Protein AF-A0A0G0DA82-F1 (afdb_monomer_lite)

Foldseek 3Di:
DDFDQLLQLLCQVQQFDWDDLVPDDQQAKKWAFPADDPQDTDTFIWGFHDADPVQKTKTQGPDDPCVDVVNPSIDIDHSVRIIGGPDDPLRLQLQLQLLLLLLDDDPVSSVVSSVVSSVCVVLVQKFFARLSSRQRGADPVSAGDDPAFSFQAWEAFAQAQDPCSLPVPVLVVLQSNQQRRYAYEYELLLYAAFQPADVVVRGGDNGSQQSLLVSQVVQQVHDHPPRHTHEYEYEYEPLAPCLLVQLCQLVDPSGRPRYAYEYAYEPVLVVLLVVQHKGFNKDFPCVPPVCVVVSNVPRRSDVPVCVVVVGDIDTPDIDGSNVSVVSQVVSCVVRVDDHYHHLVVCLLQFLCNVPFRFRTAGRQRFDRAGRLGTELEMEGAQQSQWDFPDADPVGTATDGNLVSSLVSLLSVLSSSLSSLVSTDDDDPSNNCVCQQAVAYAYAYWCLQVNCVNNVHAQPDPVSVVVVCVSVLSSQLSSLLSQLVCCQVVNARNNFDLVSSCVGNNNVPHDPVSNVSCNVRNGHHSYYHTFGFQQSVCVSSVHPTRGRDGDDPPPDDDDSPDPDDDD

Sequence (566 aa):
MNFDTLGRIIFLDRYSIKEKKDDIETGDLVIVITKEDRKYPKKDLGVIKKMLDDGRVVLHMVTGIYADQENNFEFTQELRKCDKPIESIDDAHRRVAKAVASMEKTDEKKSQYLEEFFEQLNKKYIQPAGRIMTGANVDGKDHYTGNLTLFNCYVIPNPADSRRGIIQDTLYQMVEIMSRGGGVGMSLSALRPHYAYVKGVHGKSSGSVSWGGLFSYTTALIEQGGSRRGALMLMQWDWHPDVLEFIESKTQVGMIENANISVMISDDFMTALKHDQYWNLEFPDYENPTYSEIYHQTWAGDLQAWKKMGYPTKVYKTIKARELWNKIIASAHKSAEPGIVFMERYNKLSNSYYFNKIIATNPCGEQGLPGWGVCNLGHLYLASFAENIGEDATGPVYKMNWDALKKSARLLTRFLDNVIDLTPYHFKENEDNQKSERRVGGGTLGLGELLIKLRMRYGSDESLEFIDKIYSAITQEMYKASADLAQEKGAFPKFEADKFLESGFMKTMPDEVRKAIREKGIRNVTLTTQAPTGTVGSMLGRIFCLCHGLKSDGSHQSPGSCTMLD

Secondary structure (DSSP, 8-state):
----HHHHHHHHHHTS-B--GGG--TT-EEEEEEE--SSS-EEEEEEEEEE-TTSEEEEEESSSTTSSTTTTTEEEEEGGGEE-B---HHHHHHHHHHHHHTTSSSHHHHHHHHHHHHHHHHTTSEEE-HHHHHH--B-TTS-B--SS-S--EEEPPPPPSSHHIIIIIIIHHHHHHHHTT-EEEEE-TTSPPEEEEEGGGTEEEEHHHHHHHHHHHHHHH-EETTTEE--EEEEEETTSTTHHHHHHGGGSTTSS-SSEEEEEPPHHHHHHHHTT-EEEEEEE-TT-TTTHHHHHHH-SS-HHHHHHTT--EEEEEEEEHHHHHHHHHHHHHHHS--EEE-HHHHHHH-TTTTT----EE-TTSS-EE-TT-B--EEEEEGGGGEEEEEEETTEEEEEE-HHHHHHHHHHHHHHHHHHHHHS--S-HHHHHHHHHH---EEEEE-HHHHHHHTTPPTTSHHHHHHHHHHHHHHHHHHHHHHHHHHHHH---TT--HHHHHTSTTGGGS-HHHHHHHHHH--S-S--B-----HHHHHHTT-S-SSSPPPPTT-PPPPTT------

pLDDT: mean 90.55, std 14.25, range [21.97, 98.81]

Radius of gyration: 25.5 Å; chains: 1; bounding box: 70×56×78 Å

Structure (mmCIF, N/CA/C/O backbone):
data_AF-A0A0G0DA82-F1
#
_entry.id   AF-A0A0G0DA82-F1
#
loop_
_atom_site.group_PDB
_atom_site.id
_atom_site.type_symbol
_atom_site.label_atom_id
_atom_site.label_alt_id
_atom_site.label_comp_id
_atom_site.label_asym_id
_atom_site.label_entity_id
_atom_site.label_seq_id
_atom_site.pdbx_PDB_ins_code
_atom_site.Cartn_x
_atom_site.Cartn_y
_atom_site.Cartn_z
_atom_site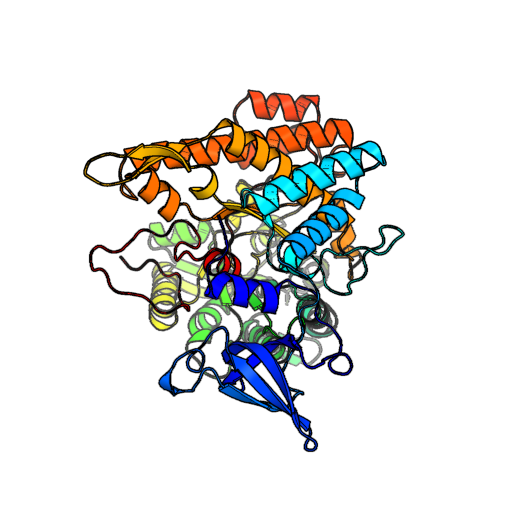.occupancy
_atom_site.B_iso_or_equiv
_atom_site.auth_seq_id
_atom_site.auth_comp_id
_atom_site.auth_asym_id
_atom_site.auth_atom_id
_atom_site.pdbx_PDB_model_num
ATOM 1 N N . MET A 1 1 ? -19.054 -4.092 20.072 1.00 51.06 1 MET A N 1
ATOM 2 C CA . MET A 1 1 ? -17.988 -5.122 20.137 1.00 51.06 1 MET A CA 1
ATOM 3 C C . MET A 1 1 ? -16.784 -4.520 20.841 1.00 51.06 1 MET A C 1
ATOM 5 O O . MET A 1 1 ? -16.061 -3.753 20.217 1.00 51.06 1 MET A O 1
ATOM 9 N N . ASN A 1 2 ? -16.556 -4.835 22.115 1.00 68.25 2 ASN A N 1
ATOM 10 C CA . ASN A 1 2 ? -15.382 -4.321 22.831 1.00 68.25 2 ASN A CA 1
ATOM 11 C C . ASN A 1 2 ? -14.099 -4.982 22.305 1.00 68.25 2 ASN A C 1
ATOM 13 O O . ASN A 1 2 ? -14.144 -6.095 21.788 1.00 68.25 2 ASN A O 1
ATOM 17 N N . PHE A 1 3 ? -12.973 -4.269 22.355 1.00 78.12 3 PHE A N 1
ATOM 18 C CA . PHE A 1 3 ? -11.660 -4.883 22.146 1.00 78.12 3 PHE A CA 1
ATOM 19 C C . PHE A 1 3 ? -11.391 -5.905 23.253 1.00 78.12 3 PHE A C 1
ATOM 21 O O . PHE A 1 3 ? -11.707 -5.630 24.417 1.00 78.12 3 PHE A O 1
ATOM 28 N N . ASP A 1 4 ? -10.834 -7.058 22.878 1.00 83.38 4 ASP A N 1
ATOM 29 C CA . ASP A 1 4 ? -10.335 -8.040 23.837 1.00 83.38 4 ASP A CA 1
ATOM 30 C C . ASP A 1 4 ? -9.076 -7.507 24.546 1.00 83.38 4 ASP A C 1
ATOM 32 O O . ASP A 1 4 ? -8.590 -6.407 24.265 1.00 83.38 4 ASP A O 1
ATOM 36 N N . THR A 1 5 ? -8.560 -8.262 25.513 1.00 83.44 5 THR A N 1
ATOM 37 C CA . THR A 1 5 ? -7.426 -7.828 26.336 1.00 83.44 5 THR A CA 1
ATOM 38 C C . THR A 1 5 ? -6.196 -7.492 25.492 1.00 83.44 5 THR A C 1
ATOM 40 O O . THR A 1 5 ? -5.602 -6.430 25.672 1.00 83.44 5 THR A O 1
ATOM 43 N N . LEU A 1 6 ? -5.843 -8.350 24.530 1.00 84.00 6 LEU A N 1
ATOM 44 C CA . LEU A 1 6 ? -4.702 -8.124 23.642 1.00 84.00 6 LEU A CA 1
ATOM 45 C C . LEU A 1 6 ? -4.927 -6.905 22.740 1.00 84.00 6 LEU A C 1
ATOM 47 O O . LEU A 1 6 ? -4.038 -6.067 22.593 1.00 84.00 6 LEU A O 1
ATOM 51 N N . GLY A 1 7 ? -6.124 -6.777 22.175 1.00 86.50 7 GLY A N 1
ATOM 52 C CA . GLY A 1 7 ? -6.527 -5.662 21.338 1.00 86.50 7 GLY A CA 1
ATOM 53 C C . GLY A 1 7 ? -6.436 -4.323 22.051 1.00 86.50 7 GLY A C 1
ATOM 54 O O . GLY A 1 7 ? -5.929 -3.361 21.479 1.00 86.50 7 GLY A O 1
ATOM 55 N N . ARG A 1 8 ? -6.838 -4.272 23.327 1.00 87.75 8 ARG A N 1
ATOM 56 C CA . ARG A 1 8 ? -6.693 -3.082 24.177 1.00 87.75 8 ARG A CA 1
ATOM 57 C C . ARG A 1 8 ? -5.228 -2.698 24.379 1.00 87.75 8 ARG A C 1
ATOM 59 O O . ARG A 1 8 ? -4.896 -1.530 24.202 1.00 87.75 8 ARG A O 1
ATOM 66 N N . ILE A 1 9 ? -4.354 -3.661 24.688 1.00 87.38 9 ILE A N 1
ATOM 67 C CA . ILE A 1 9 ? -2.909 -3.409 24.844 1.00 87.38 9 ILE A CA 1
ATOM 68 C C . ILE A 1 9 ? -2.326 -2.862 23.539 1.00 87.38 9 ILE A C 1
ATOM 70 O O . ILE A 1 9 ? -1.644 -1.840 23.546 1.00 87.38 9 ILE A O 1
ATOM 74 N N . ILE A 1 10 ? -2.612 -3.521 22.410 1.00 87.56 10 ILE A N 1
ATOM 75 C CA . ILE A 1 10 ? -2.105 -3.104 21.097 1.00 87.56 10 ILE A CA 1
ATOM 76 C C . ILE A 1 10 ? -2.594 -1.696 20.757 1.00 87.56 10 ILE A C 1
ATOM 78 O O . ILE A 1 10 ? -1.804 -0.890 20.264 1.00 87.56 10 ILE A O 1
ATOM 82 N N . PHE A 1 11 ? -3.871 -1.401 21.015 1.00 90.06 11 PHE A N 1
ATOM 83 C CA . PHE A 1 11 ? -4.450 -0.101 20.709 1.00 90.06 11 PHE A CA 1
ATOM 84 C C . PHE A 1 11 ? -3.768 1.011 21.508 1.00 90.06 11 PHE A C 1
ATOM 86 O O . PHE A 1 11 ? -3.265 1.965 20.917 1.00 90.06 11 PHE A O 1
ATOM 93 N N . LEU A 1 12 ? -3.699 0.868 22.833 1.00 89.12 12 LEU A N 1
ATOM 94 C CA . LEU A 1 12 ? -3.100 1.880 23.704 1.00 89.12 12 LEU A CA 1
ATOM 95 C C . LEU A 1 12 ? -1.587 2.014 23.463 1.00 89.12 12 LEU A C 1
ATOM 97 O O . LEU A 1 12 ? -1.047 3.113 23.433 1.00 89.12 12 LEU A O 1
ATOM 101 N N . ASP A 1 13 ? -0.863 0.922 23.208 1.00 86.88 13 ASP A N 1
ATOM 102 C CA . ASP A 1 13 ? 0.573 1.048 22.938 1.00 86.88 13 ASP A CA 1
ATOM 103 C C . ASP A 1 13 ? 0.876 1.761 21.617 1.00 86.88 13 ASP A C 1
ATOM 105 O O . ASP A 1 13 ? 1.872 2.482 21.518 1.00 86.88 13 ASP A O 1
ATOM 109 N N . ARG A 1 14 ? 0.051 1.543 20.586 1.00 84.69 14 ARG A N 1
ATOM 110 C CA . ARG A 1 14 ? 0.393 1.943 19.214 1.00 84.69 14 ARG A CA 1
ATOM 111 C C . ARG A 1 14 ? -0.362 3.154 18.687 1.00 84.69 14 ARG A C 1
ATOM 113 O O . ARG A 1 14 ? 0.148 3.796 17.765 1.00 84.69 14 ARG A O 1
ATOM 120 N N . TYR A 1 15 ? -1.561 3.427 19.193 1.00 89.38 15 TYR A N 1
ATOM 121 C CA . TYR A 1 15 ? -2.489 4.371 18.567 1.00 89.38 15 TYR A CA 1
ATOM 122 C C . TYR A 1 15 ? -2.958 5.500 19.483 1.00 89.38 15 TYR A C 1
ATOM 124 O O . TYR A 1 15 ? -3.362 6.528 18.945 1.00 89.38 15 TYR A O 1
ATOM 132 N N . SER A 1 16 ? -2.881 5.364 20.812 1.00 88.12 16 SER A N 1
ATOM 133 C CA . SER A 1 16 ? -3.159 6.492 21.711 1.00 88.12 16 SER A CA 1
ATOM 134 C C . SER A 1 16 ? -1.961 7.429 21.833 1.00 88.12 16 SER A C 1
ATOM 136 O O . SER A 1 16 ? -0.806 6.991 21.810 1.00 88.12 16 SER A O 1
ATOM 138 N N . ILE A 1 17 ? -2.241 8.714 22.036 1.00 86.81 17 ILE A N 1
ATOM 139 C CA . ILE A 1 17 ? -1.237 9.689 22.462 1.00 86.81 17 ILE A CA 1
ATOM 140 C C . ILE A 1 17 ? -0.763 9.329 23.877 1.00 86.81 17 ILE A C 1
ATOM 142 O O . ILE A 1 17 ? -1.541 8.877 24.720 1.00 86.81 17 ILE A O 1
ATOM 146 N N . LYS A 1 18 ? 0.540 9.496 24.113 1.00 84.94 18 LYS A N 1
ATOM 147 C CA . LYS A 1 18 ? 1.205 9.199 25.384 1.00 84.94 18 LYS A CA 1
ATOM 148 C C . LYS A 1 18 ? 1.747 10.484 26.003 1.00 84.94 18 LYS A C 1
ATOM 150 O O . LYS A 1 18 ? 2.225 11.354 25.272 1.00 84.94 18 LYS A O 1
ATOM 155 N N . GLU A 1 19 ? 1.677 10.587 27.325 1.00 77.50 19 GLU A N 1
ATOM 156 C CA . GLU A 1 19 ? 2.213 11.725 28.077 1.00 77.50 19 GLU A CA 1
ATOM 157 C C . GLU A 1 19 ? 3.737 11.656 28.222 1.00 77.50 19 GLU A C 1
ATOM 159 O O . GLU A 1 19 ? 4.368 10.620 27.975 1.00 77.50 19 GLU A O 1
ATOM 164 N N . LYS A 1 20 ? 4.343 12.770 28.646 1.00 70.31 20 LYS A N 1
ATOM 165 C CA . LYS A 1 20 ? 5.728 12.746 29.109 1.00 70.31 20 LYS A CA 1
ATOM 166 C C . LYS A 1 20 ? 5.801 11.975 30.426 1.00 70.31 20 LYS A C 1
ATOM 168 O O . LYS A 1 20 ? 4.864 11.940 31.212 1.00 70.31 20 LYS A O 1
ATOM 173 N N . LYS A 1 21 ? 6.953 11.353 30.666 1.00 68.75 21 LYS A N 1
ATOM 174 C CA . LYS A 1 21 ? 7.176 10.478 31.828 1.00 68.75 21 LYS A CA 1
ATOM 175 C C . LYS A 1 21 ? 7.064 11.204 33.168 1.00 68.75 21 LYS A C 1
ATOM 177 O O . LYS A 1 21 ? 6.772 10.559 34.167 1.00 68.75 21 LYS A O 1
ATOM 182 N N . ASP A 1 22 ? 7.313 12.510 33.168 1.00 71.25 22 ASP A N 1
ATOM 183 C CA . ASP A 1 22 ? 7.327 13.341 34.373 1.00 71.25 22 ASP A CA 1
ATOM 184 C C . ASP A 1 22 ? 5.914 13.588 34.937 1.00 71.25 22 ASP A C 1
ATOM 186 O O . ASP A 1 22 ? 5.790 13.977 36.093 1.00 71.25 22 ASP A O 1
ATOM 190 N N . ASP A 1 23 ? 4.866 13.289 34.160 1.00 82.75 23 ASP A N 1
ATOM 191 C CA . ASP A 1 23 ? 3.455 13.519 34.508 1.00 82.75 23 ASP A CA 1
ATOM 192 C C . ASP A 1 23 ? 2.736 12.228 34.972 1.00 82.75 23 ASP A C 1
ATOM 194 O O . ASP A 1 23 ? 1.506 12.133 34.982 1.00 82.75 23 ASP A O 1
ATOM 198 N N . ILE A 1 24 ? 3.507 11.186 35.306 1.00 87.00 24 ILE A N 1
ATOM 199 C CA . ILE A 1 24 ? 2.993 9.882 35.736 1.00 87.00 24 ILE A CA 1
ATOM 200 C C . ILE A 1 24 ? 2.842 9.843 37.265 1.00 87.00 24 ILE A C 1
ATOM 202 O O . ILE A 1 24 ? 3.825 9.964 37.998 1.00 87.00 24 ILE A O 1
ATOM 206 N N . GLU A 1 25 ? 1.624 9.579 37.744 1.00 90.44 25 GLU A N 1
ATOM 207 C CA . GLU A 1 25 ? 1.257 9.602 39.163 1.00 90.44 25 GLU A CA 1
ATOM 208 C C . GLU A 1 25 ? 0.646 8.275 39.658 1.00 90.44 25 GLU A C 1
ATOM 210 O O . GLU A 1 25 ? 0.368 7.334 38.911 1.00 90.44 25 GLU A O 1
ATOM 215 N N . THR A 1 26 ? 0.437 8.173 40.975 1.00 91.44 26 THR A N 1
ATOM 216 C CA . THR A 1 26 ? -0.249 7.017 41.574 1.00 91.44 26 THR A CA 1
ATOM 217 C C . THR A 1 26 ? -1.727 7.017 41.180 1.00 91.44 26 THR A C 1
ATOM 219 O O . THR A 1 26 ? -2.416 8.015 41.352 1.00 91.44 26 THR A O 1
ATOM 222 N N . GLY A 1 27 ? -2.224 5.878 40.696 1.00 91.56 27 GLY A N 1
ATOM 223 C CA . GLY A 1 27 ? -3.574 5.717 40.150 1.00 91.56 27 GLY A CA 1
ATOM 224 C C . GLY A 1 27 ? -3.629 5.707 38.620 1.00 91.56 27 GLY A C 1
ATOM 225 O O . GLY A 1 27 ? -4.641 5.281 38.065 1.00 91.56 27 GLY A O 1
ATOM 226 N N . ASP A 1 28 ? -2.547 6.092 37.938 1.00 91.94 28 ASP A N 1
ATOM 227 C CA . ASP A 1 28 ? -2.506 6.109 36.477 1.00 91.94 28 ASP A CA 1
ATOM 228 C C . ASP A 1 28 ? -2.413 4.703 35.875 1.00 91.94 28 ASP A C 1
ATOM 230 O O . ASP A 1 28 ? -1.653 3.846 36.339 1.00 91.94 28 ASP A O 1
ATOM 234 N N . LEU A 1 29 ? -3.156 4.486 34.786 1.00 91.88 29 LEU A N 1
ATOM 235 C CA . LEU A 1 29 ? -2.972 3.338 33.902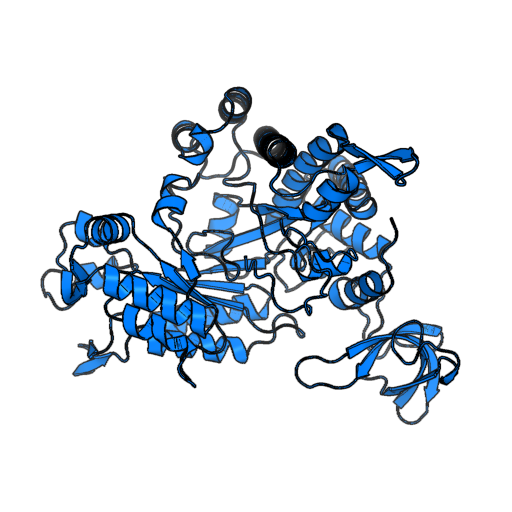 1.00 91.88 29 LEU A CA 1
ATOM 236 C C . LEU A 1 29 ? -1.742 3.581 33.022 1.00 91.88 29 LEU A C 1
ATOM 238 O O . LEU A 1 29 ? -1.656 4.601 32.342 1.00 91.88 29 LEU A O 1
ATOM 242 N N . VAL A 1 30 ? -0.825 2.619 32.975 1.00 92.38 30 VAL A N 1
ATOM 243 C CA . VAL A 1 30 ? 0.392 2.685 32.164 1.00 92.38 30 VAL A CA 1
ATOM 244 C C . VAL A 1 30 ? 0.615 1.407 31.363 1.00 92.38 30 VAL A C 1
ATOM 246 O O . VAL A 1 30 ? 0.216 0.305 31.746 1.00 92.38 30 VAL A O 1
ATOM 249 N N . ILE A 1 31 ? 1.298 1.565 30.235 1.00 91.38 31 ILE A N 1
ATOM 250 C CA . ILE A 1 31 ? 1.890 0.483 29.458 1.00 91.38 31 ILE A CA 1
ATOM 251 C C . ILE A 1 31 ? 3.295 0.263 30.012 1.00 91.38 31 ILE A C 1
ATOM 253 O O . ILE A 1 31 ? 4.139 1.154 29.937 1.00 91.38 31 ILE A O 1
ATOM 257 N N . VAL A 1 32 ? 3.554 -0.917 30.563 1.00 91.50 32 VAL A N 1
ATOM 258 C CA . VAL A 1 32 ? 4.809 -1.254 31.236 1.00 91.50 32 VAL A CA 1
ATOM 259 C C . VAL A 1 32 ? 5.549 -2.357 30.490 1.00 91.50 32 VAL A C 1
ATOM 261 O O . VAL A 1 32 ? 4.954 -3.336 30.037 1.00 91.50 32 VAL A O 1
ATOM 264 N N . ILE A 1 33 ? 6.870 -2.219 30.368 1.00 90.94 33 ILE A N 1
ATOM 265 C CA . ILE A 1 33 ? 7.730 -3.299 29.870 1.00 90.94 33 ILE A CA 1
ATOM 266 C C . ILE A 1 33 ? 7.879 -4.356 30.970 1.00 90.94 33 ILE A C 1
ATOM 268 O O . ILE A 1 33 ? 8.497 -4.103 32.003 1.00 90.94 33 ILE A O 1
ATOM 272 N N . THR A 1 34 ? 7.336 -5.550 30.743 1.00 88.56 34 THR A N 1
ATOM 273 C CA . THR A 1 34 ? 7.379 -6.677 31.695 1.00 88.56 34 THR A CA 1
ATOM 274 C C . THR A 1 34 ? 8.499 -7.661 31.396 1.00 88.56 34 THR A C 1
ATOM 276 O O . THR A 1 34 ? 8.993 -8.333 32.298 1.00 88.56 34 THR A O 1
ATOM 279 N N . LYS A 1 35 ? 8.940 -7.733 30.135 1.00 86.75 35 LYS A N 1
ATOM 280 C CA . LYS A 1 35 ? 10.111 -8.513 29.726 1.00 86.75 35 LYS A CA 1
ATOM 281 C C . LYS A 1 35 ? 10.978 -7.694 28.789 1.00 86.75 35 LYS A C 1
ATOM 283 O O . LYS A 1 35 ? 10.536 -7.278 27.717 1.00 86.75 35 LYS A O 1
ATOM 288 N N . GLU A 1 36 ? 12.226 -7.509 29.189 1.00 85.38 36 GLU A N 1
ATOM 289 C CA . GLU A 1 36 ? 13.215 -6.799 28.394 1.00 85.38 36 GLU A CA 1
ATOM 290 C C . GLU A 1 36 ? 13.732 -7.685 27.264 1.00 85.38 36 GLU A C 1
ATOM 292 O O . GLU A 1 36 ? 14.186 -8.809 27.474 1.00 85.38 36 GLU A O 1
ATOM 297 N N . ASP A 1 37 ? 13.669 -7.153 26.052 1.00 79.25 37 ASP A N 1
ATOM 298 C CA . ASP A 1 37 ? 14.310 -7.713 24.875 1.00 79.25 37 ASP A CA 1
ATOM 299 C C . ASP A 1 37 ? 14.714 -6.535 23.989 1.00 79.25 37 ASP A C 1
ATOM 301 O O . ASP A 1 37 ? 13.940 -5.597 23.788 1.00 79.25 37 ASP A O 1
ATOM 305 N N . ARG A 1 38 ? 15.949 -6.561 23.481 1.00 70.69 38 ARG A N 1
ATOM 306 C CA . ARG A 1 38 ? 16.498 -5.456 22.684 1.00 70.69 38 ARG A CA 1
ATOM 307 C C . ARG A 1 38 ? 15.771 -5.283 21.346 1.00 70.69 38 ARG A C 1
ATOM 309 O O . ARG A 1 38 ? 15.816 -4.202 20.770 1.00 70.69 38 ARG A O 1
ATOM 316 N N . LYS A 1 39 ? 15.156 -6.344 20.823 1.00 63.34 39 LYS A N 1
ATOM 317 C CA . LYS A 1 39 ? 14.421 -6.353 19.553 1.00 63.34 39 LYS A CA 1
ATOM 318 C C . LYS A 1 39 ? 12.904 -6.337 19.765 1.00 63.34 39 LYS A C 1
ATOM 320 O O . LYS A 1 39 ? 12.218 -5.648 19.018 1.00 63.34 39 LYS A O 1
ATOM 325 N N . TYR A 1 40 ? 12.386 -7.072 20.751 1.00 73.00 40 TYR A N 1
ATOM 326 C CA . TYR A 1 40 ? 10.948 -7.306 20.938 1.00 73.00 40 TYR A CA 1
ATOM 327 C C . TYR A 1 40 ? 10.525 -7.258 22.416 1.00 73.00 40 TYR A C 1
ATOM 329 O O . TYR A 1 40 ? 10.172 -8.296 22.986 1.00 73.00 40 TYR A O 1
ATOM 337 N N . PRO A 1 41 ? 10.559 -6.080 23.068 1.00 81.75 41 PRO A N 1
ATOM 338 C CA . PRO A 1 41 ? 10.166 -5.971 24.468 1.00 81.75 41 PRO A CA 1
ATOM 339 C C . PRO A 1 41 ? 8.700 -6.379 24.649 1.00 81.75 41 PRO A C 1
ATOM 341 O O . PRO A 1 41 ? 7.833 -5.980 23.864 1.00 81.75 41 PRO A O 1
ATOM 344 N N . LYS A 1 42 ? 8.410 -7.154 25.701 1.00 84.81 42 LYS A N 1
ATOM 345 C CA . LYS A 1 42 ? 7.028 -7.478 26.068 1.00 84.81 42 LYS A CA 1
ATOM 346 C C . LYS A 1 42 ? 6.449 -6.329 26.879 1.00 84.81 42 LYS A C 1
ATOM 348 O O . LYS A 1 42 ? 7.062 -5.896 27.855 1.00 84.81 42 LYS A O 1
ATOM 353 N N . LYS A 1 43 ? 5.272 -5.866 26.467 1.00 88.81 43 LYS A N 1
ATOM 354 C CA . LYS A 1 43 ? 4.528 -4.792 27.118 1.00 88.81 43 LYS A CA 1
ATOM 355 C C . LYS A 1 43 ? 3.178 -5.309 27.588 1.00 88.81 43 LYS A C 1
ATOM 357 O O . LYS A 1 43 ? 2.505 -6.006 26.833 1.00 88.81 43 LYS A O 1
ATOM 362 N N . ASP A 1 44 ? 2.796 -4.922 28.794 1.00 91.25 44 ASP A N 1
ATOM 363 C CA . ASP A 1 44 ? 1.509 -5.230 29.411 1.00 91.25 44 ASP A CA 1
ATOM 364 C C . ASP A 1 44 ? 0.942 -3.950 30.065 1.00 91.25 44 ASP A C 1
ATOM 366 O O . ASP A 1 44 ? 1.640 -2.947 30.197 1.00 91.25 44 ASP A O 1
ATOM 370 N N . LEU A 1 45 ? -0.333 -3.958 30.447 1.00 92.00 45 LEU A N 1
ATOM 371 C CA . LEU A 1 45 ? -0.998 -2.870 31.169 1.00 92.00 45 LEU A CA 1
ATOM 372 C C . LEU A 1 45 ? -0.966 -3.086 32.686 1.00 92.00 45 LEU A C 1
ATOM 374 O O . LEU A 1 45 ? -1.247 -4.188 33.170 1.00 92.00 45 LEU A O 1
ATOM 378 N N . GLY A 1 46 ? -0.711 -2.009 33.424 1.00 92.62 46 GLY A N 1
ATOM 379 C CA . GLY A 1 46 ? -0.787 -1.964 34.883 1.00 92.62 46 GLY A CA 1
ATOM 380 C C . GLY A 1 46 ? -1.208 -0.587 35.388 1.00 92.62 46 GLY A C 1
ATOM 381 O O . GLY A 1 46 ? -1.085 0.402 34.675 1.00 92.62 46 GLY A O 1
ATOM 382 N N . VAL A 1 47 ? -1.722 -0.526 36.612 1.00 95.06 47 VAL A N 1
ATOM 383 C CA . VAL A 1 47 ? -2.077 0.716 37.309 1.00 95.06 47 VAL A CA 1
ATOM 384 C C . VAL A 1 47 ? -1.032 0.996 38.376 1.00 95.06 47 VAL A C 1
ATOM 386 O O . VAL A 1 47 ? -0.704 0.104 39.158 1.00 95.06 47 VAL A O 1
ATOM 389 N N . ILE A 1 48 ? -0.501 2.213 38.443 1.00 94.50 48 ILE A N 1
ATOM 390 C CA . ILE A 1 48 ? 0.510 2.558 39.447 1.00 94.50 48 ILE A CA 1
ATOM 391 C C . ILE A 1 48 ? -0.131 2.575 40.830 1.00 94.50 48 ILE A C 1
ATOM 393 O O . ILE A 1 48 ? -1.004 3.387 41.120 1.00 94.50 48 ILE A O 1
ATOM 397 N N . LYS A 1 49 ? 0.330 1.681 41.704 1.00 95.31 49 LYS A N 1
ATOM 398 C CA . LYS A 1 49 ? -0.122 1.574 43.093 1.00 95.31 49 LYS A CA 1
ATOM 399 C C . LYS A 1 49 ? 0.730 2.422 44.030 1.00 95.31 49 LYS A C 1
ATOM 401 O O . LYS A 1 49 ? 0.216 2.968 45.002 1.00 95.31 49 LYS A O 1
ATOM 406 N N . LYS A 1 50 ? 2.039 2.484 43.775 1.00 94.44 50 LYS A N 1
ATOM 407 C CA . LYS A 1 50 ? 2.987 3.221 44.613 1.00 94.44 50 LYS A CA 1
ATOM 408 C C . LYS A 1 50 ? 4.230 3.627 43.826 1.00 94.44 50 LYS A C 1
ATOM 410 O O . LYS A 1 50 ? 4.821 2.795 43.142 1.00 94.44 50 LYS A O 1
ATOM 415 N N . MET A 1 51 ? 4.659 4.872 44.005 1.00 92.56 51 MET A N 1
ATOM 416 C CA . MET A 1 51 ? 5.968 5.369 43.569 1.00 92.56 51 MET A CA 1
ATOM 417 C C . MET A 1 51 ? 7.003 5.115 44.677 1.00 92.56 51 MET A C 1
ATOM 419 O O . MET A 1 51 ? 6.701 5.308 45.857 1.00 92.56 51 MET A O 1
ATOM 423 N N . LEU A 1 52 ? 8.197 4.647 44.320 1.00 92.69 52 LEU A N 1
ATOM 424 C CA . LEU A 1 52 ? 9.306 4.406 45.246 1.00 92.69 52 LEU A CA 1
ATOM 425 C C . LEU A 1 52 ? 10.371 5.500 45.096 1.00 92.69 52 LEU A C 1
ATOM 427 O O . LEU A 1 52 ? 10.599 6.009 43.999 1.00 92.69 52 LEU A O 1
ATOM 431 N N . ASP A 1 53 ? 11.064 5.816 46.192 1.00 88.50 53 ASP A N 1
ATOM 432 C CA . ASP A 1 53 ? 12.063 6.898 46.245 1.00 88.50 53 ASP A CA 1
ATOM 433 C C . ASP A 1 53 ? 13.294 6.646 45.349 1.00 88.50 53 ASP A C 1
ATOM 435 O O . ASP A 1 53 ? 14.050 7.564 45.044 1.00 88.50 53 ASP A O 1
ATOM 439 N N . ASP A 1 54 ? 13.497 5.403 44.905 1.00 89.94 54 ASP A N 1
ATOM 440 C CA . ASP A 1 54 ? 14.590 4.988 44.019 1.00 89.94 54 ASP A CA 1
ATOM 441 C C . ASP A 1 54 ? 14.236 5.054 42.519 1.00 89.94 54 ASP A C 1
ATOM 443 O O . ASP A 1 54 ? 14.990 4.563 41.676 1.00 89.94 54 ASP A O 1
ATOM 447 N N . GLY A 1 55 ? 13.090 5.652 42.169 1.00 87.69 55 GLY A N 1
ATOM 448 C CA . GLY A 1 55 ? 12.633 5.813 40.785 1.00 87.69 55 GLY A CA 1
ATOM 449 C C . GLY A 1 55 ? 11.935 4.583 40.195 1.00 87.69 55 GLY A C 1
ATOM 450 O O . GLY A 1 55 ? 11.656 4.541 38.989 1.00 87.69 55 GLY A O 1
ATOM 451 N N . ARG A 1 56 ? 11.643 3.568 41.016 1.00 93.69 56 ARG A N 1
ATOM 452 C CA . ARG A 1 56 ? 10.790 2.434 40.641 1.00 93.69 56 ARG A CA 1
ATOM 453 C C . ARG A 1 56 ? 9.332 2.675 41.019 1.00 93.69 56 ARG A C 1
ATOM 455 O O . ARG A 1 56 ? 9.007 3.500 41.867 1.00 93.69 56 ARG A O 1
ATOM 462 N N . VAL A 1 57 ? 8.447 1.915 40.392 1.00 94.12 57 VAL A N 1
ATOM 463 C CA . VAL A 1 57 ? 7.009 1.927 40.650 1.00 94.12 57 VAL A CA 1
ATOM 464 C C . VAL A 1 57 ? 6.511 0.515 40.905 1.00 94.12 57 VAL A C 1
ATOM 466 O O . VAL A 1 57 ? 6.959 -0.437 40.264 1.00 94.12 57 VAL A O 1
ATOM 469 N N . VAL A 1 58 ? 5.578 0.389 41.844 1.00 95.25 58 VAL A N 1
ATOM 470 C CA . VAL A 1 58 ? 4.808 -0.833 42.079 1.00 95.25 58 VAL A CA 1
ATOM 471 C C . VAL A 1 58 ? 3.496 -0.695 41.323 1.00 95.25 58 VAL A C 1
ATOM 473 O O . VAL A 1 58 ? 2.733 0.243 41.565 1.00 95.25 58 VAL A O 1
ATOM 476 N N . LEU A 1 59 ? 3.239 -1.622 40.408 1.00 95.56 59 LEU A N 1
ATOM 477 C CA . LEU A 1 59 ? 2.048 -1.663 39.576 1.00 95.56 59 LEU A CA 1
ATOM 478 C C . LEU A 1 59 ? 1.106 -2.770 40.038 1.00 95.56 59 LEU A C 1
ATOM 480 O O . LEU A 1 59 ? 1.549 -3.875 40.342 1.00 95.56 59 LEU A O 1
ATOM 484 N N . HIS A 1 60 ? -0.191 -2.483 40.008 1.00 95.56 60 HIS A N 1
ATOM 485 C CA . HIS A 1 60 ? -1.236 -3.492 39.954 1.00 95.56 60 HIS A CA 1
ATOM 486 C C . HIS A 1 60 ? -1.468 -3.890 38.491 1.00 95.56 60 HIS A C 1
ATOM 488 O O . HIS A 1 60 ? -1.965 -3.097 37.690 1.00 95.56 60 HIS A O 1
ATOM 494 N N . MET A 1 61 ? -1.067 -5.097 38.120 1.00 94.00 61 MET A N 1
ATOM 495 C CA . MET A 1 61 ? -1.069 -5.572 36.743 1.00 94.00 61 MET A CA 1
ATOM 496 C C . MET A 1 61 ? -2.471 -5.981 36.300 1.00 94.00 61 MET A C 1
ATOM 498 O O . MET A 1 61 ? -3.115 -6.828 36.911 1.00 94.00 61 MET A O 1
ATOM 502 N N . VAL A 1 62 ? -2.926 -5.390 35.194 1.00 90.50 62 VAL A N 1
ATOM 503 C CA . VAL A 1 62 ? -4.234 -5.673 34.579 1.00 90.50 62 VAL A CA 1
ATOM 504 C C . VAL A 1 62 ? -4.117 -6.808 33.562 1.00 90.50 62 VAL A C 1
ATOM 506 O O . VAL A 1 62 ? -5.073 -7.535 33.303 1.00 90.50 62 VAL A O 1
ATOM 509 N N . THR A 1 63 ? -2.940 -6.951 32.953 1.00 89.06 63 THR A N 1
ATOM 510 C CA . THR A 1 63 ? -2.674 -7.936 31.900 1.00 89.06 63 THR A CA 1
ATOM 511 C C . THR A 1 63 ? -1.277 -8.533 32.050 1.00 89.06 63 THR A C 1
ATOM 513 O O . THR A 1 63 ? -0.424 -7.957 32.723 1.00 89.06 63 THR A O 1
ATOM 516 N N . GLY A 1 64 ? -1.026 -9.653 31.374 1.00 86.31 64 GLY A N 1
ATOM 517 C CA . GLY A 1 64 ? 0.277 -10.315 31.374 1.00 86.31 64 GLY A CA 1
ATOM 518 C C . GLY A 1 64 ? 0.405 -11.393 32.448 1.00 86.31 64 GLY A C 1
ATOM 519 O O . GLY A 1 64 ? -0.555 -11.726 33.132 1.00 86.31 64 GLY A O 1
ATOM 520 N N . ILE A 1 65 ? 1.610 -11.953 32.578 1.00 86.19 65 ILE A N 1
ATOM 521 C CA . ILE A 1 65 ? 1.891 -13.088 33.484 1.00 86.19 65 ILE A CA 1
ATOM 522 C C . ILE A 1 65 ? 1.868 -12.711 34.966 1.00 86.19 65 ILE A C 1
ATOM 524 O O . ILE A 1 65 ? 1.976 -13.582 35.804 1.00 86.19 65 ILE A O 1
ATOM 528 N N . TYR A 1 66 ? 1.809 -11.417 35.268 1.00 87.38 66 TYR A N 1
ATOM 529 C CA . TYR A 1 66 ? 1.765 -10.903 36.632 1.00 87.38 66 TYR A CA 1
ATOM 530 C C . TYR A 1 66 ? 0.342 -10.510 37.042 1.00 87.38 66 TYR A C 1
ATOM 532 O O . TYR A 1 66 ? 0.138 -10.077 38.167 1.00 87.38 66 TYR A O 1
ATOM 540 N N . ALA A 1 67 ? -0.640 -10.626 36.140 1.00 87.50 67 ALA A N 1
ATOM 541 C CA . ALA A 1 67 ? -2.046 -10.335 36.408 1.00 87.50 67 ALA A CA 1
ATOM 542 C C . ALA A 1 67 ? -2.779 -11.591 36.914 1.00 87.50 67 ALA A C 1
ATOM 544 O O . ALA A 1 67 ? -3.776 -12.022 36.332 1.00 87.50 67 ALA A O 1
ATOM 545 N N . ASP A 1 68 ? -2.252 -12.204 37.974 1.00 89.25 68 ASP A N 1
ATOM 546 C CA . ASP A 1 68 ? -2.814 -13.401 38.595 1.00 89.25 68 ASP A CA 1
ATOM 547 C C . ASP A 1 68 ? -2.726 -13.362 40.130 1.00 89.25 68 ASP A C 1
ATOM 549 O O . ASP A 1 68 ? -2.103 -12.485 40.736 1.00 89.25 68 ASP A O 1
ATOM 553 N N . GLN A 1 69 ? -3.394 -14.330 40.760 1.00 86.31 69 GLN A N 1
ATOM 554 C CA . GLN A 1 69 ? -3.435 -14.457 42.215 1.00 86.31 69 GLN A CA 1
ATOM 555 C C . GLN A 1 69 ? -2.088 -14.881 42.816 1.00 86.31 69 GLN A C 1
ATOM 557 O O . GLN A 1 69 ? -1.799 -14.493 43.945 1.00 86.31 69 GLN A O 1
ATOM 562 N N . GLU A 1 70 ? -1.263 -15.641 42.089 1.00 89.25 70 GLU A N 1
ATOM 563 C CA . GLU A 1 70 ? 0.039 -16.121 42.578 1.00 89.25 70 GLU A CA 1
ATOM 564 C C . GLU A 1 70 ? 1.027 -14.964 42.767 1.00 89.25 70 GLU A C 1
ATOM 566 O O . GLU A 1 70 ? 1.769 -14.924 43.746 1.00 89.25 70 GLU A O 1
ATOM 571 N N . ASN A 1 71 ? 0.976 -13.978 41.872 1.00 85.44 71 ASN A N 1
ATOM 572 C CA . ASN A 1 71 ? 1.764 -12.752 41.929 1.00 85.44 71 ASN A CA 1
ATOM 573 C C . ASN A 1 71 ? 1.075 -11.636 42.733 1.00 85.44 71 ASN A C 1
ATOM 575 O O . ASN A 1 71 ? 1.575 -10.512 42.775 1.00 85.44 71 ASN A O 1
ATOM 579 N N . ASN A 1 72 ? -0.087 -11.907 43.344 1.00 89.44 72 ASN A N 1
ATOM 580 C CA . ASN A 1 72 ? -0.934 -10.909 44.008 1.00 89.44 72 ASN A CA 1
ATOM 581 C C . ASN A 1 72 ? -1.230 -9.679 43.121 1.00 89.44 72 ASN A C 1
ATOM 583 O O . ASN A 1 72 ? -1.418 -8.566 43.614 1.00 89.44 72 ASN A O 1
ATOM 587 N N . PHE A 1 73 ? -1.250 -9.879 41.800 1.00 93.31 73 PHE A N 1
ATOM 588 C CA . PHE A 1 73 ? -1.357 -8.830 40.789 1.00 93.31 73 PHE A CA 1
ATOM 589 C C . PHE A 1 73 ? -0.274 -7.736 40.868 1.00 93.31 73 PHE A C 1
ATOM 591 O O . PHE A 1 73 ? -0.486 -6.653 40.331 1.00 93.31 73 PHE A O 1
ATOM 598 N N . GLU A 1 74 ? 0.863 -7.951 41.535 1.00 93.38 74 GLU A N 1
ATOM 599 C CA . GLU A 1 74 ? 1.892 -6.921 41.721 1.00 93.38 74 GLU A CA 1
ATOM 600 C C . GLU A 1 74 ? 3.122 -7.148 40.835 1.00 93.38 74 GLU A C 1
ATOM 602 O O . GLU A 1 74 ? 3.652 -8.250 40.715 1.00 93.38 74 GLU A O 1
ATOM 607 N N . PHE A 1 75 ? 3.621 -6.068 40.236 1.00 94.44 75 PHE A N 1
ATOM 608 C CA . PHE A 1 75 ? 4.884 -6.055 39.500 1.00 94.44 75 PHE A CA 1
ATOM 609 C C . PHE A 1 75 ? 5.638 -4.760 39.789 1.00 94.44 75 PHE A C 1
ATOM 611 O O . PHE A 1 75 ? 5.031 -3.699 39.904 1.00 94.44 75 PHE A O 1
ATOM 618 N N . THR A 1 76 ? 6.964 -4.827 39.915 1.00 94.81 76 THR A N 1
ATOM 619 C CA . THR A 1 76 ? 7.804 -3.643 40.153 1.00 94.81 76 THR A CA 1
ATOM 620 C C . THR A 1 76 ? 8.687 -3.378 38.942 1.00 94.81 76 THR A C 1
ATOM 622 O O . THR A 1 76 ? 9.381 -4.282 38.481 1.00 94.81 76 THR A O 1
ATOM 625 N N . GLN A 1 77 ? 8.700 -2.137 38.454 1.00 94.06 77 GLN A N 1
ATOM 626 C CA . GLN A 1 77 ? 9.498 -1.729 37.295 1.00 94.06 77 GLN A CA 1
ATOM 627 C C . GLN A 1 77 ? 10.044 -0.307 37.463 1.00 94.06 77 GLN A C 1
ATOM 629 O O . GLN A 1 77 ? 9.523 0.486 38.239 1.00 94.06 77 GLN A O 1
ATOM 634 N N . GLU A 1 78 ? 11.108 0.036 36.742 1.00 93.00 78 GLU A N 1
ATOM 635 C CA . GLU A 1 78 ? 11.590 1.417 36.654 1.00 93.00 78 GLU A CA 1
ATOM 636 C C . GLU A 1 78 ? 10.557 2.313 35.951 1.00 93.00 78 GLU A C 1
ATOM 638 O O . GLU A 1 78 ? 10.051 1.959 34.881 1.00 93.00 78 GLU A O 1
ATOM 643 N N . LEU A 1 79 ? 10.315 3.520 36.479 1.00 89.50 79 LEU A N 1
ATOM 644 C CA . LEU A 1 79 ? 9.364 4.474 35.890 1.00 89.50 79 LEU A CA 1
ATOM 645 C C . LEU A 1 79 ? 9.681 4.769 34.416 1.00 89.50 79 LEU A C 1
ATOM 647 O O . LEU A 1 79 ? 8.787 4.872 33.581 1.00 89.50 79 LEU A O 1
ATOM 651 N N . ARG A 1 80 ? 10.972 4.803 34.051 1.00 88.50 80 ARG A N 1
ATOM 652 C CA . ARG A 1 80 ? 11.419 5.058 32.670 1.00 88.50 80 ARG A CA 1
ATOM 653 C C . ARG A 1 80 ? 10.937 4.027 31.640 1.00 88.50 80 ARG A C 1
ATOM 655 O O . ARG A 1 80 ? 11.081 4.293 30.446 1.00 88.50 80 ARG A O 1
ATOM 662 N N . LYS A 1 81 ? 10.440 2.868 32.082 1.00 89.81 81 LYS A N 1
ATOM 663 C CA . LYS A 1 81 ? 9.909 1.767 31.259 1.00 89.81 81 LYS A CA 1
ATOM 664 C C . LYS A 1 81 ? 8.374 1.718 31.257 1.00 89.81 81 LYS A C 1
ATOM 666 O O . LYS A 1 81 ? 7.804 0.728 30.796 1.00 89.81 81 LYS A O 1
ATOM 671 N N . CYS A 1 82 ? 7.733 2.763 31.775 1.00 89.81 82 CYS A N 1
ATOM 672 C CA . CYS A 1 82 ? 6.291 2.953 31.762 1.00 89.81 82 CYS A CA 1
ATOM 673 C C . CYS A 1 82 ? 5.932 4.115 30.825 1.00 89.81 82 CYS A C 1
ATOM 675 O O . CYS A 1 82 ? 6.580 5.161 30.861 1.00 89.81 82 CYS A O 1
ATOM 677 N N . ASP A 1 83 ? 4.894 3.929 30.012 1.00 90.12 83 ASP A N 1
ATOM 678 C CA . ASP A 1 83 ? 4.284 4.971 29.184 1.00 90.12 83 ASP A CA 1
ATOM 679 C C . ASP A 1 83 ? 2.820 5.158 29.612 1.00 90.12 83 ASP A C 1
ATOM 681 O O . ASP A 1 83 ? 2.070 4.182 29.657 1.00 90.12 83 ASP A O 1
ATOM 685 N N . LYS A 1 84 ? 2.383 6.395 29.868 1.00 90.50 84 LYS A N 1
ATOM 686 C CA . LYS A 1 84 ? 0.987 6.708 30.211 1.00 90.50 84 LYS A CA 1
ATOM 687 C C . LYS A 1 84 ? 0.189 7.087 28.958 1.00 90.50 84 LYS A C 1
ATOM 689 O O . LYS A 1 84 ? 0.468 8.138 28.376 1.00 90.50 84 LYS A O 1
ATOM 694 N N . PRO A 1 85 ? -0.772 6.264 28.499 1.00 90.25 85 PRO A N 1
ATOM 695 C CA . PRO A 1 85 ? -1.732 6.690 27.488 1.00 90.25 85 PRO A CA 1
ATOM 696 C C . PRO A 1 85 ? -2.687 7.736 28.082 1.00 90.25 85 PRO A C 1
ATOM 698 O O . PRO A 1 85 ? -3.245 7.515 29.153 1.00 90.25 85 PRO A O 1
ATOM 701 N N . ILE A 1 86 ? -2.897 8.852 27.381 1.00 88.88 86 ILE A N 1
ATOM 702 C CA . ILE A 1 86 ? -3.801 9.935 27.832 1.00 88.88 86 ILE A CA 1
ATOM 703 C C . ILE A 1 86 ? -5.170 9.908 27.147 1.00 88.88 86 ILE A C 1
ATOM 705 O O . ILE A 1 86 ? -6.021 10.750 27.416 1.00 88.88 86 ILE A O 1
ATOM 709 N N . GLU A 1 87 ? -5.385 8.953 26.244 1.00 90.00 87 GLU A N 1
ATOM 710 C CA . GLU A 1 87 ? -6.628 8.805 25.491 1.00 90.00 87 GLU A CA 1
ATOM 711 C C . GLU A 1 87 ? -7.264 7.452 25.786 1.00 90.00 87 GLU A C 1
ATOM 713 O O . GLU A 1 87 ? -6.591 6.415 25.769 1.00 90.00 87 GLU A O 1
ATOM 718 N N . SER A 1 88 ? -8.585 7.444 25.971 1.00 90.38 88 SER A N 1
ATOM 719 C CA . SER A 1 88 ? -9.349 6.215 25.797 1.00 90.38 88 SER A CA 1
ATOM 720 C C . SER A 1 88 ? -9.412 5.822 24.312 1.00 90.38 88 SER A C 1
ATOM 722 O O . SER A 1 88 ? -9.055 6.585 23.412 1.00 90.38 88 SER A O 1
ATOM 724 N N . ILE A 1 89 ? -9.897 4.611 24.032 1.00 91.00 89 ILE A N 1
ATOM 725 C CA . ILE A 1 89 ? -10.124 4.152 22.652 1.00 91.00 89 ILE A CA 1
ATOM 726 C C . ILE A 1 89 ? -11.124 5.067 21.927 1.00 91.00 89 ILE A C 1
ATOM 728 O O . ILE A 1 89 ? -10.921 5.399 20.759 1.00 91.00 89 ILE A O 1
ATOM 732 N N . ASP A 1 90 ? -12.173 5.502 22.625 1.00 93.12 90 ASP A N 1
ATOM 733 C CA . ASP A 1 90 ? -13.186 6.401 22.075 1.00 93.12 90 ASP A CA 1
ATOM 734 C C . ASP A 1 90 ? -12.610 7.800 21.827 1.00 93.12 90 ASP A C 1
ATOM 736 O O . ASP A 1 90 ? -12.878 8.382 20.776 1.00 93.12 90 ASP A O 1
ATOM 740 N N . ASP A 1 91 ? -11.754 8.308 22.721 1.00 94.12 91 ASP A N 1
ATOM 741 C CA . ASP A 1 91 ? -11.068 9.592 22.520 1.00 94.12 91 ASP A CA 1
ATOM 742 C C . ASP A 1 91 ? -10.144 9.539 21.303 1.00 94.12 91 ASP A C 1
ATOM 744 O O . ASP A 1 91 ? -10.185 10.429 20.455 1.00 94.12 91 ASP A O 1
ATOM 748 N N . ALA A 1 92 ? -9.380 8.454 21.148 1.00 94.19 92 ALA A N 1
ATOM 749 C CA . ALA A 1 92 ? -8.523 8.251 19.985 1.00 94.19 92 ALA A CA 1
ATOM 750 C C . ALA A 1 92 ? -9.338 8.144 18.682 1.00 94.19 92 ALA A C 1
ATOM 752 O O . ALA A 1 92 ? -8.975 8.751 17.672 1.00 94.19 92 ALA A O 1
ATOM 753 N N . HIS A 1 93 ? -10.470 7.430 18.683 1.00 95.81 93 HIS A N 1
ATOM 754 C CA . HIS A 1 93 ? -11.380 7.406 17.533 1.00 95.81 93 HIS A CA 1
ATOM 755 C C . HIS A 1 93 ? -11.943 8.795 17.220 1.00 95.81 93 HIS A C 1
ATOM 757 O O . HIS A 1 93 ? -11.990 9.184 16.051 1.00 95.81 93 HIS A O 1
ATOM 763 N N . ARG A 1 94 ? -12.340 9.564 18.240 1.00 96.31 94 ARG A N 1
ATOM 764 C CA . ARG A 1 94 ? -12.856 10.926 18.068 1.00 96.31 94 ARG A CA 1
ATOM 765 C C . ARG A 1 94 ? -11.777 11.872 17.549 1.00 96.31 94 ARG A C 1
ATOM 767 O O . ARG A 1 94 ? -12.070 12.670 16.662 1.00 96.31 94 ARG A O 1
ATOM 774 N N . ARG A 1 95 ? -10.535 11.753 18.024 1.00 96.00 95 ARG A N 1
ATOM 775 C CA . ARG A 1 95 ? -9.377 12.494 17.507 1.00 96.00 95 ARG A CA 1
ATOM 776 C C . ARG A 1 95 ? -9.167 12.223 16.022 1.00 96.00 95 ARG A C 1
ATOM 778 O O . ARG A 1 95 ? -9.100 13.169 15.240 1.00 96.00 95 ARG A O 1
ATOM 785 N N . VAL A 1 96 ? -9.100 10.950 15.627 1.00 97.06 96 VAL A N 1
ATOM 786 C CA . VAL A 1 96 ? -8.900 10.560 14.222 1.00 97.06 96 VAL A CA 1
ATOM 787 C C . VAL A 1 96 ? -10.055 11.067 13.354 1.00 97.06 96 VAL A C 1
ATOM 789 O O . VAL A 1 96 ? -9.815 11.679 12.314 1.00 97.06 96 VAL A O 1
ATOM 792 N N . ALA A 1 97 ? -11.304 10.875 13.791 1.00 98.00 97 ALA A N 1
ATOM 793 C CA . ALA A 1 97 ? -12.485 11.360 13.080 1.00 98.00 97 ALA A CA 1
ATOM 794 C C . ALA A 1 97 ? -12.472 12.887 12.914 1.00 98.00 97 ALA A C 1
ATOM 796 O O . ALA A 1 97 ? -12.672 13.378 11.805 1.00 98.00 97 ALA A O 1
ATOM 797 N N . LYS A 1 98 ? -12.170 13.635 13.985 1.00 97.38 98 LYS A N 1
ATOM 798 C CA . LYS A 1 98 ? -12.060 15.099 13.965 1.00 97.38 98 LYS A CA 1
ATOM 799 C C . LYS A 1 98 ? -10.971 15.568 13.001 1.00 97.38 98 LYS A C 1
ATOM 801 O O . LYS A 1 98 ? -11.228 16.444 12.184 1.00 97.38 98 LYS A O 1
ATOM 806 N N . ALA A 1 99 ? -9.780 14.975 13.075 1.00 97.44 99 ALA A N 1
ATOM 807 C CA . ALA A 1 99 ? -8.653 15.349 12.227 1.00 97.44 99 ALA A CA 1
ATOM 808 C C . ALA A 1 99 ? -8.953 15.125 10.737 1.00 97.44 99 ALA A C 1
ATOM 810 O O . ALA A 1 99 ? -8.626 15.962 9.908 1.00 97.44 99 ALA A O 1
ATOM 811 N N . VAL A 1 100 ? -9.608 14.020 10.376 1.00 97.94 100 VAL A N 1
ATOM 812 C CA . VAL A 1 100 ? -9.957 13.745 8.972 1.00 97.94 100 VAL A CA 1
ATOM 813 C C . VAL A 1 100 ? -11.154 14.581 8.505 1.00 97.94 100 VAL A C 1
ATOM 815 O O . VAL A 1 100 ? -11.201 15.010 7.350 1.00 97.94 100 VAL A O 1
ATOM 818 N N . ALA A 1 101 ? -12.119 14.853 9.384 1.00 98.12 101 ALA A N 1
ATOM 819 C CA . ALA A 1 101 ? -13.260 15.708 9.071 1.00 98.12 101 ALA A CA 1
ATOM 820 C C . ALA A 1 101 ? -12.879 17.191 8.932 1.00 98.12 101 ALA A C 1
ATOM 822 O O . ALA A 1 101 ? -13.568 17.912 8.216 1.00 98.12 101 ALA A O 1
ATOM 823 N N . SER A 1 102 ? -11.780 17.653 9.541 1.00 97.12 102 SER A N 1
ATOM 824 C CA . SER A 1 102 ? -11.355 19.059 9.457 1.00 97.12 102 SER A CA 1
ATOM 825 C C . SER A 1 102 ? -10.981 19.511 8.039 1.00 97.12 102 SER A C 1
ATOM 827 O O . SER A 1 102 ? -10.988 20.707 7.755 1.00 97.12 102 SER A O 1
ATOM 829 N N . MET A 1 103 ? -10.721 18.566 7.128 1.00 96.62 103 MET A N 1
ATOM 830 C CA . MET A 1 103 ? -10.472 18.829 5.703 1.00 96.62 103 MET A CA 1
ATOM 831 C C . MET A 1 103 ? -11.754 19.096 4.896 1.00 96.62 103 MET A C 1
ATOM 833 O O . MET A 1 103 ? -11.706 19.333 3.686 1.00 96.62 103 MET A O 1
ATOM 837 N N . GLU A 1 104 ? -12.924 19.046 5.533 1.00 96.94 104 GLU A N 1
ATOM 838 C CA . GLU A 1 104 ? -14.180 19.459 4.916 1.00 96.94 104 GLU A CA 1
ATOM 839 C C . GLU A 1 104 ? -14.302 20.987 4.826 1.00 96.94 104 GLU A C 1
ATOM 841 O O . GLU A 1 104 ? -13.812 21.732 5.672 1.00 96.94 104 GLU A O 1
ATOM 846 N N . LYS A 1 105 ? -14.970 21.466 3.768 1.00 93.00 105 LYS A N 1
ATOM 847 C CA . LYS A 1 105 ? -14.972 22.894 3.400 1.00 93.00 105 LYS A CA 1
ATOM 848 C C . LYS A 1 105 ? -15.809 23.789 4.318 1.00 93.00 105 LYS A C 1
ATOM 850 O O . LYS A 1 105 ? -15.501 24.971 4.419 1.00 93.00 105 LYS A O 1
ATOM 855 N N . THR A 1 106 ? -16.884 23.268 4.908 1.00 95.25 106 THR A N 1
ATOM 856 C CA . THR A 1 106 ? -17.814 24.045 5.746 1.00 95.25 106 THR A CA 1
ATOM 857 C C . THR A 1 106 ? -17.948 23.411 7.121 1.00 95.25 106 THR A C 1
ATOM 859 O O . THR A 1 106 ? -17.812 22.192 7.250 1.00 95.25 106 THR A O 1
ATOM 862 N N . ASP A 1 107 ? -18.242 24.216 8.139 1.00 95.12 107 ASP A N 1
ATOM 863 C CA . ASP A 1 107 ? -18.344 23.742 9.522 1.00 95.12 107 ASP A CA 1
ATOM 864 C C . ASP A 1 107 ? -19.497 22.743 9.715 1.00 95.12 107 ASP A C 1
ATOM 866 O O . ASP A 1 107 ? -19.383 21.810 10.516 1.00 95.12 107 ASP A O 1
ATOM 870 N N . GLU A 1 108 ? -20.567 22.849 8.918 1.00 97.00 108 GLU A N 1
ATOM 871 C CA . GLU A 1 108 ? -21.653 21.864 8.893 1.00 97.00 108 GLU A CA 1
ATOM 872 C C . GLU A 1 108 ? -21.147 20.506 8.404 1.00 97.00 108 GLU A C 1
ATOM 874 O O . GLU A 1 108 ? -21.424 19.484 9.030 1.00 97.00 108 GLU A O 1
ATOM 879 N N . LYS A 1 109 ? -20.355 20.481 7.322 1.00 97.00 109 LYS A N 1
ATOM 880 C CA . LYS A 1 109 ? -19.765 19.240 6.805 1.00 97.00 109 LYS A CA 1
ATOM 881 C C . LYS A 1 109 ? -18.703 18.679 7.737 1.00 97.00 109 LYS A C 1
ATOM 883 O O . LYS A 1 109 ? -18.660 17.465 7.912 1.00 97.00 109 LYS A O 1
ATOM 888 N N . LYS A 1 110 ? -17.883 19.533 8.357 1.00 97.38 110 LYS A N 1
ATOM 889 C CA . LYS A 1 110 ? -16.924 19.109 9.386 1.00 97.38 110 LYS A CA 1
ATOM 890 C C . LYS A 1 110 ? -17.653 18.402 10.528 1.00 97.38 110 LYS A C 1
ATOM 892 O O . LYS A 1 110 ? -17.277 17.294 10.893 1.00 97.38 110 LYS A O 1
ATOM 897 N N . SER A 1 111 ? -18.732 18.998 11.037 1.00 97.75 111 SER A N 1
ATOM 898 C CA . SER A 1 111 ? -19.529 18.431 12.132 1.00 97.75 111 SER A CA 1
ATOM 899 C C . SER A 1 111 ? -20.234 17.136 11.720 1.00 97.75 111 SER A C 1
ATOM 901 O O . SER A 1 111 ? -20.175 16.144 12.444 1.00 97.75 111 SER A O 1
ATOM 903 N N . GLN A 1 112 ? -20.851 17.116 10.534 1.00 98.12 112 GLN A N 1
ATOM 904 C CA . GLN A 1 112 ? -21.515 15.934 9.986 1.00 98.12 112 GLN A CA 1
ATOM 905 C C . GLN A 1 112 ? -20.536 14.763 9.842 1.00 98.12 112 GLN A C 1
ATOM 907 O O . GLN A 1 112 ? -20.781 13.677 10.364 1.00 98.12 112 GLN A O 1
ATOM 912 N N . TYR A 1 113 ? -19.423 14.973 9.135 1.00 98.31 113 TYR A N 1
ATOM 913 C CA . TYR A 1 113 ? -18.484 13.894 8.848 1.00 98.31 113 TYR A CA 1
ATOM 914 C C . TYR A 1 113 ? -17.652 13.491 10.061 1.00 98.31 113 TYR A C 1
ATOM 916 O O . TYR A 1 113 ? -17.250 12.334 10.129 1.00 98.31 113 TYR A O 1
ATOM 924 N N . LEU A 1 114 ? -17.450 14.369 11.049 1.00 98.25 114 LEU A N 1
ATOM 925 C CA . LEU A 1 114 ? -16.884 13.971 12.338 1.00 98.25 114 LEU A CA 1
ATOM 926 C C . LEU A 1 114 ? -17.748 12.886 12.979 1.00 98.25 114 LEU A C 1
ATOM 928 O O . LEU A 1 114 ? -17.226 11.824 13.310 1.00 98.25 114 LEU A O 1
ATOM 932 N N . GLU A 1 115 ? -19.053 13.127 13.122 1.00 98.38 115 GLU A N 1
ATOM 933 C CA . GLU A 1 115 ? -19.955 12.166 13.762 1.00 98.38 115 GLU A CA 1
ATOM 934 C C . GLU A 1 115 ? -20.123 10.897 12.916 1.00 98.38 115 GLU A C 1
ATOM 936 O O . GLU A 1 115 ? -20.052 9.791 13.454 1.00 98.38 115 GLU A O 1
ATOM 941 N N . GLU A 1 116 ? -20.233 11.016 11.587 1.00 98.38 116 GLU A N 1
ATOM 942 C CA . GLU A 1 116 ? -20.291 9.843 10.707 1.00 98.38 116 GLU A CA 1
ATOM 943 C C . GLU A 1 116 ? -19.007 9.002 10.787 1.00 98.38 116 GLU A C 1
ATOM 945 O O . GLU A 1 116 ? -19.083 7.785 10.957 1.00 98.38 116 GLU A O 1
ATOM 950 N N . PHE A 1 117 ? -17.819 9.611 10.704 1.00 98.62 117 PHE A N 1
ATOM 951 C CA . PHE A 1 117 ? -16.553 8.881 10.818 1.00 98.62 117 PHE A CA 1
ATOM 952 C C . PHE A 1 117 ? -16.371 8.281 12.208 1.00 98.62 117 PHE A C 1
ATOM 954 O O . PHE A 1 117 ? -15.976 7.120 12.315 1.00 98.62 117 PHE A O 1
ATOM 961 N N . PHE A 1 118 ? -16.696 9.026 13.263 1.00 98.12 118 PHE A N 1
ATOM 962 C CA . PHE A 1 118 ? -16.632 8.530 14.633 1.00 98.12 118 PHE A CA 1
ATOM 963 C C . PHE A 1 118 ? -17.530 7.300 14.822 1.00 98.12 118 PHE A C 1
ATOM 965 O O . PHE A 1 118 ? -17.080 6.289 15.363 1.00 98.12 118 PHE A O 1
ATOM 972 N N . GLU A 1 119 ? -18.758 7.330 14.295 1.00 97.62 119 GLU A N 1
ATOM 973 C CA . GLU A 1 119 ? -19.668 6.184 14.321 1.00 97.62 119 GLU A CA 1
ATOM 974 C C . GLU A 1 119 ? -19.075 4.968 13.586 1.00 97.62 119 GLU A C 1
ATOM 976 O O . GLU A 1 119 ? -19.119 3.851 14.109 1.00 97.62 119 GLU A O 1
ATOM 981 N N . GLN A 1 120 ? -18.486 5.164 12.397 1.00 97.88 120 GLN A N 1
ATOM 982 C CA . GLN A 1 120 ? -17.861 4.078 11.627 1.00 97.88 120 GLN A CA 1
ATOM 983 C C . GLN A 1 120 ? -16.687 3.425 12.368 1.00 97.88 120 GLN A C 1
ATOM 985 O O . GLN A 1 120 ? -16.563 2.196 12.340 1.00 97.88 120 GLN A O 1
ATOM 990 N N . LEU A 1 121 ? -15.846 4.227 13.028 1.00 96.38 121 LEU A N 1
ATOM 991 C CA . LEU A 1 121 ? -14.713 3.748 13.823 1.00 96.38 121 LEU A CA 1
ATOM 992 C C . LEU A 1 121 ? -15.193 2.994 15.070 1.00 96.38 121 LEU A C 1
ATOM 994 O O . LEU A 1 121 ? -14.738 1.883 15.339 1.00 96.38 121 LEU A O 1
ATOM 998 N N . ASN A 1 122 ? -16.173 3.543 15.793 1.00 93.56 122 ASN A N 1
ATOM 999 C CA . ASN A 1 122 ? -16.691 2.933 17.019 1.00 93.56 122 ASN A CA 1
ATOM 1000 C C . ASN A 1 122 ? -17.434 1.610 16.740 1.00 93.56 122 ASN A C 1
ATOM 1002 O O . ASN A 1 122 ? -17.247 0.604 17.430 1.00 93.56 122 ASN A O 1
ATOM 1006 N N . LYS A 1 123 ? -18.208 1.551 15.646 1.00 93.56 123 LYS A N 1
ATOM 1007 C CA . LYS A 1 123 ? -18.824 0.303 15.158 1.00 93.56 123 LYS A CA 1
ATOM 1008 C C . LYS A 1 123 ? -17.817 -0.677 14.549 1.00 93.56 123 LYS A C 1
ATOM 1010 O O . LYS A 1 123 ? -18.184 -1.823 14.290 1.00 93.56 123 LYS A O 1
ATOM 1015 N N . LYS A 1 124 ? -16.559 -0.258 14.362 1.00 93.19 124 LYS A N 1
ATOM 1016 C CA . LYS A 1 124 ? -15.478 -1.013 13.711 1.00 93.19 124 LYS A CA 1
ATOM 1017 C C . LYS A 1 124 ? -15.777 -1.359 12.253 1.00 93.19 124 LYS A C 1
ATOM 1019 O O . LYS A 1 124 ? -15.195 -2.298 11.730 1.00 93.19 124 LYS A O 1
ATOM 1024 N N . TYR A 1 125 ? -16.672 -0.623 11.597 1.00 96.19 125 TYR A N 1
ATOM 1025 C CA . TYR A 1 125 ? -16.970 -0.807 10.175 1.00 96.19 125 TYR A CA 1
ATOM 1026 C C . TYR A 1 125 ? -15.789 -0.373 9.311 1.00 96.19 125 TYR A C 1
ATOM 1028 O O . TYR A 1 125 ? -15.419 -1.072 8.367 1.00 96.19 125 TYR A O 1
ATOM 1036 N N . ILE A 1 126 ? -15.169 0.752 9.679 1.00 97.12 126 ILE A N 1
ATOM 1037 C CA . ILE A 1 126 ? -13.937 1.256 9.077 1.00 97.12 126 ILE A CA 1
ATOM 1038 C C . ILE A 1 126 ? -12.797 1.100 10.080 1.00 97.12 126 ILE A C 1
ATOM 1040 O O . ILE A 1 126 ? -12.912 1.501 11.234 1.00 97.12 126 ILE A O 1
ATOM 1044 N N . GLN A 1 127 ? -11.675 0.566 9.607 1.00 95.06 127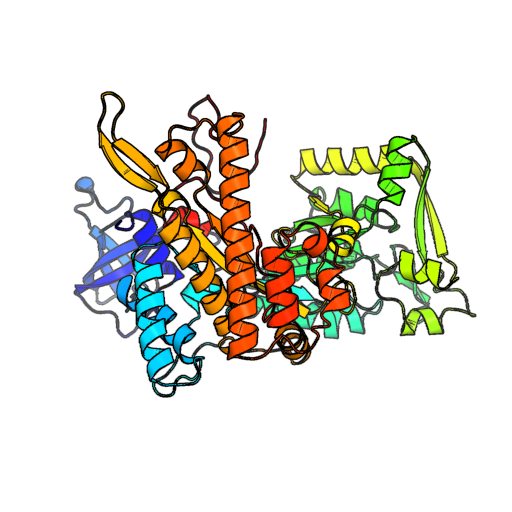 GLN A N 1
ATOM 1045 C CA . GLN A 1 127 ? -10.408 0.510 10.319 1.00 95.06 127 GLN A CA 1
ATOM 1046 C C . GLN A 1 127 ? -9.333 1.217 9.480 1.00 95.06 127 GLN A C 1
ATOM 1048 O O . GLN A 1 127 ? -8.841 0.642 8.504 1.00 95.06 127 GLN A O 1
ATOM 1053 N N . PRO A 1 128 ? -8.939 2.453 9.829 1.00 95.31 128 PRO A N 1
ATOM 1054 C CA . PRO A 1 128 ? -7.826 3.132 9.182 1.00 95.31 128 PRO A CA 1
ATOM 1055 C C . PRO A 1 128 ? -6.530 2.348 9.373 1.00 95.31 128 PRO A C 1
ATOM 1057 O O . PRO A 1 128 ? -6.352 1.636 10.372 1.00 95.31 128 PRO A O 1
ATOM 1060 N N . ALA A 1 129 ? -5.603 2.492 8.427 1.00 92.38 129 ALA A N 1
ATOM 1061 C CA . ALA A 1 129 ? -4.293 1.891 8.576 1.00 92.38 129 ALA A CA 1
ATOM 1062 C C . ALA A 1 129 ? -3.524 2.519 9.748 1.00 92.38 129 ALA A C 1
ATOM 1064 O O . ALA A 1 129 ? -3.790 3.640 10.186 1.00 92.38 129 ALA A O 1
ATOM 1065 N N . GLY A 1 130 ? -2.528 1.787 10.253 1.00 89.75 130 GLY A N 1
ATOM 1066 C CA . GLY A 1 130 ? -1.854 2.148 11.501 1.00 89.75 130 GLY A CA 1
ATOM 1067 C C . GLY A 1 130 ? -1.249 3.558 11.527 1.00 89.75 130 GLY A C 1
ATOM 1068 O O . GLY A 1 130 ? -1.254 4.177 12.582 1.00 89.75 130 GLY A O 1
ATOM 1069 N N . ARG A 1 131 ? -0.770 4.089 10.392 1.00 90.19 131 ARG A N 1
ATOM 1070 C CA . ARG A 1 131 ? -0.209 5.451 10.324 1.00 90.19 131 ARG A CA 1
ATOM 1071 C C . ARG A 1 131 ? -1.267 6.531 10.510 1.00 90.19 131 ARG A C 1
ATOM 1073 O O . ARG A 1 131 ? -1.018 7.474 11.252 1.00 90.19 131 ARG A O 1
ATOM 1080 N N . ILE A 1 132 ? -2.452 6.346 9.933 1.00 94.62 132 ILE A N 1
ATOM 1081 C CA . ILE A 1 132 ? -3.589 7.241 10.157 1.00 94.62 132 ILE A CA 1
ATOM 1082 C C . ILE A 1 132 ? -4.017 7.180 11.626 1.00 94.62 132 ILE A C 1
ATOM 1084 O O . ILE A 1 132 ? -4.152 8.220 12.258 1.00 94.62 132 ILE A O 1
ATOM 1088 N N . MET A 1 133 ? -4.149 5.974 12.193 1.00 92.81 133 MET A N 1
ATOM 1089 C CA . MET A 1 133 ? -4.538 5.794 13.600 1.00 92.81 133 MET A CA 1
ATOM 1090 C C . MET A 1 133 ? -3.576 6.491 14.575 1.00 92.81 133 MET A C 1
ATOM 1092 O O . MET A 1 133 ? -4.016 7.181 15.493 1.00 92.81 133 MET A O 1
ATOM 1096 N N . THR A 1 134 ? -2.264 6.333 14.368 1.00 89.38 134 THR A N 1
ATOM 1097 C CA . THR A 1 134 ? -1.240 6.952 15.224 1.00 89.38 134 THR A CA 1
ATOM 1098 C C . THR A 1 134 ? -1.118 8.461 14.991 1.00 89.38 134 THR A C 1
ATOM 1100 O O . THR A 1 134 ? -0.949 9.207 15.947 1.00 89.38 134 THR A O 1
ATOM 1103 N N . GLY A 1 135 ? -1.133 8.912 13.733 1.00 90.25 135 GLY A N 1
ATOM 1104 C CA . GLY A 1 135 ? -0.705 10.265 13.370 1.00 90.25 135 GLY A CA 1
ATOM 1105 C C . GLY A 1 135 ? -1.821 11.296 13.239 1.00 90.25 135 GLY A C 1
ATOM 1106 O O . GLY A 1 135 ? -1.557 12.476 13.443 1.00 90.25 135 GLY A O 1
ATOM 1107 N N . ALA A 1 136 ? -3.051 10.893 12.896 1.00 94.00 136 ALA A N 1
ATOM 1108 C CA . ALA A 1 136 ? -4.123 11.842 12.601 1.00 94.00 136 ALA A CA 1
ATOM 1109 C C . ALA A 1 136 ? -4.513 12.626 13.862 1.00 94.00 136 ALA A C 1
ATOM 1111 O O . ALA A 1 136 ? -5.190 12.106 14.752 1.00 94.00 136 ALA A O 1
ATOM 1112 N N . ASN A 1 137 ? -4.052 13.874 13.932 1.00 93.31 137 ASN A N 1
ATOM 1113 C CA . ASN A 1 137 ? -4.327 14.812 15.008 1.00 93.31 137 ASN A CA 1
ATOM 1114 C C . ASN A 1 137 ? -4.226 16.252 14.497 1.00 93.31 137 ASN A C 1
ATOM 1116 O O . ASN A 1 137 ? -3.364 16.553 13.668 1.00 93.31 137 ASN A O 1
ATOM 1120 N N . VAL A 1 138 ? -5.080 17.133 15.016 1.00 91.44 138 VAL A N 1
ATOM 1121 C CA . VAL A 1 138 ? -5.102 18.559 14.668 1.00 91.44 138 VAL A CA 1
ATOM 1122 C C . VAL A 1 138 ? -5.197 19.439 15.915 1.00 91.44 138 VAL A C 1
ATOM 1124 O O . VAL A 1 138 ? -5.755 19.018 16.930 1.00 91.44 138 VAL A O 1
ATOM 1127 N N . ASP A 1 139 ? -4.650 20.653 15.848 1.00 89.25 139 ASP A N 1
ATOM 1128 C CA . ASP A 1 139 ? -4.747 21.650 16.917 1.00 89.25 139 ASP A CA 1
ATOM 1129 C C . ASP A 1 139 ? -6.138 22.321 16.960 1.00 89.25 139 ASP A C 1
ATOM 1131 O O . ASP A 1 139 ? -7.066 21.965 16.231 1.00 89.25 139 ASP A O 1
ATOM 1135 N N . GLY A 1 140 ? -6.308 23.315 17.838 1.00 82.12 140 GLY A N 1
ATOM 1136 C CA . GLY A 1 140 ? -7.555 24.086 17.942 1.00 82.12 140 GLY A CA 1
ATOM 1137 C C . GLY A 1 140 ? -7.902 24.933 16.707 1.00 82.12 140 GLY A C 1
ATOM 1138 O O . GLY A 1 140 ? -8.969 25.539 16.688 1.00 82.12 140 GLY A O 1
ATOM 1139 N N . LYS A 1 141 ? -7.019 24.999 15.703 1.00 83.62 141 LYS A N 1
ATOM 1140 C CA . LYS A 1 141 ? -7.186 25.709 14.427 1.00 83.62 141 LYS A CA 1
ATOM 1141 C C . LYS A 1 141 ? -7.175 24.751 13.228 1.00 83.62 141 LYS A C 1
ATOM 1143 O O . LYS A 1 141 ? -6.965 25.196 12.104 1.00 83.62 141 LYS A O 1
ATOM 1148 N N . ASP A 1 142 ? -7.402 23.460 13.464 1.00 86.38 142 ASP A N 1
ATOM 1149 C CA . ASP A 1 142 ? -7.411 22.403 12.450 1.00 86.38 142 ASP A CA 1
ATOM 1150 C C . ASP A 1 142 ? -6.053 22.152 11.755 1.00 86.38 142 ASP A C 1
ATOM 1152 O O . ASP A 1 142 ? -6.004 21.467 10.730 1.00 86.38 142 ASP A O 1
ATOM 1156 N N . HIS A 1 143 ? -4.932 22.635 12.306 1.00 86.75 143 HIS A N 1
ATOM 1157 C CA . HIS A 1 143 ? -3.606 22.344 11.753 1.00 86.75 143 HIS A CA 1
ATOM 1158 C C . HIS A 1 143 ? -3.081 20.997 12.236 1.00 86.75 143 HIS A C 1
ATOM 1160 O O . HIS A 1 143 ? -3.125 20.697 13.429 1.00 86.75 143 HIS A O 1
ATOM 1166 N N . TYR A 1 144 ? -2.515 20.208 11.322 1.00 90.00 144 TYR A N 1
ATOM 1167 C CA . TYR A 1 144 ? -1.870 18.942 11.659 1.00 90.00 144 TYR A CA 1
ATOM 1168 C C . TYR A 1 144 ? -0.717 19.143 12.652 1.00 90.00 144 TYR A C 1
ATOM 1170 O O . TYR A 1 144 ? 0.161 19.976 12.431 1.00 90.00 144 TYR A O 1
ATOM 1178 N N . THR A 1 145 ? -0.700 18.370 13.739 1.00 85.88 145 THR A N 1
ATOM 1179 C CA . THR A 1 145 ? 0.265 18.574 14.841 1.00 85.88 145 THR A CA 1
ATOM 1180 C C . THR A 1 145 ? 1.460 17.625 14.808 1.00 85.88 145 THR A C 1
ATOM 1182 O O . THR A 1 145 ? 2.353 17.729 15.647 1.00 85.88 145 THR A O 1
ATOM 1185 N N . GLY A 1 146 ? 1.446 16.626 13.925 1.00 80.44 146 GLY A N 1
ATOM 1186 C CA . GLY A 1 146 ? 2.484 15.602 13.856 1.00 80.44 146 GLY A CA 1
ATOM 1187 C C . GLY A 1 146 ? 3.612 15.950 12.884 1.00 80.44 146 GLY A C 1
ATOM 1188 O O . GLY A 1 146 ? 3.448 16.747 11.968 1.00 80.44 146 GLY A O 1
ATOM 1189 N N . ASN A 1 147 ? 4.739 15.249 13.021 1.00 79.62 147 ASN A N 1
ATOM 1190 C CA . ASN A 1 147 ? 5.799 15.206 11.999 1.00 79.62 147 ASN A CA 1
ATOM 1191 C C . ASN A 1 147 ? 5.789 13.893 11.192 1.00 79.62 147 ASN A C 1
ATOM 1193 O O . ASN A 1 147 ? 6.579 13.713 10.267 1.00 79.62 147 ASN A O 1
ATOM 1197 N N . LEU A 1 148 ? 4.916 12.948 11.555 1.00 85.88 148 LEU A N 1
ATOM 1198 C CA . LEU A 1 148 ? 4.756 11.684 10.841 1.00 85.88 148 LEU A CA 1
ATOM 1199 C C . LEU A 1 148 ? 3.831 11.880 9.645 1.00 85.88 148 LEU A C 1
ATOM 1201 O O . LEU A 1 148 ? 2.842 12.607 9.732 1.00 85.88 148 LEU A O 1
ATOM 1205 N N . THR A 1 149 ? 4.122 11.188 8.549 1.00 90.31 149 THR A N 1
ATOM 1206 C CA . THR A 1 149 ? 3.155 11.057 7.458 1.00 90.31 149 THR A CA 1
ATOM 1207 C C . THR A 1 149 ? 2.025 10.104 7.854 1.00 90.31 149 THR A C 1
ATOM 1209 O O . THR A 1 149 ? 2.225 9.163 8.628 1.00 90.31 149 THR A O 1
ATOM 1212 N N . LEU A 1 150 ? 0.837 10.333 7.293 1.00 94.19 150 LEU A N 1
ATOM 1213 C CA . LEU A 1 150 ? -0.300 9.425 7.422 1.00 94.19 150 LEU A CA 1
ATOM 1214 C C . LEU A 1 150 ? -0.270 8.289 6.389 1.00 94.19 150 LEU A C 1
ATOM 1216 O O . LEU A 1 150 ? -1.051 7.346 6.506 1.00 94.19 150 LEU A O 1
ATOM 1220 N N . PHE A 1 151 ? 0.637 8.341 5.410 1.00 94.25 151 PHE A N 1
ATOM 1221 C CA . PHE A 1 151 ? 0.806 7.285 4.416 1.00 94.25 151 PHE A CA 1
ATOM 1222 C C . PHE A 1 151 ? 1.685 6.148 4.932 1.00 94.25 151 PHE A C 1
ATOM 1224 O O . PHE A 1 151 ? 2.655 6.338 5.666 1.00 94.25 151 PHE A O 1
ATOM 1231 N N . ASN A 1 152 ? 1.346 4.926 4.532 1.00 91.44 152 ASN A N 1
ATOM 1232 C CA . ASN A 1 152 ? 2.010 3.725 5.026 1.00 91.44 152 ASN A CA 1
ATOM 1233 C C . ASN A 1 152 ? 3.323 3.433 4.303 1.00 91.44 152 ASN A C 1
ATOM 1235 O O . ASN A 1 152 ? 4.303 3.026 4.931 1.00 91.44 152 ASN A O 1
ATOM 1239 N N . CYS A 1 153 ? 3.329 3.581 2.982 1.00 94.50 153 CYS A N 1
ATOM 1240 C CA . CYS A 1 153 ? 4.448 3.206 2.131 1.00 94.50 153 CYS A CA 1
ATOM 1241 C C . CYS A 1 153 ? 4.517 4.082 0.881 1.00 94.50 153 CYS A C 1
ATOM 1243 O O . CYS A 1 153 ? 3.561 4.777 0.541 1.00 94.50 153 CYS A O 1
ATOM 1245 N N . TYR A 1 154 ? 5.660 4.011 0.210 1.00 96.88 154 TYR A N 1
ATOM 1246 C CA . TYR A 1 154 ? 6.032 4.823 -0.933 1.00 96.88 154 TYR A CA 1
ATOM 1247 C C . TYR A 1 154 ? 6.763 3.968 -1.959 1.00 96.88 154 TYR A C 1
ATOM 1249 O O . TYR A 1 154 ? 7.430 2.997 -1.597 1.00 96.88 154 TYR A O 1
ATOM 1257 N N . VAL A 1 155 ? 6.706 4.379 -3.221 1.00 97.44 155 VAL A N 1
ATOM 1258 C CA . VAL A 1 155 ? 7.712 4.002 -4.216 1.00 97.44 155 VAL A CA 1
ATOM 1259 C C . VAL A 1 155 ? 8.474 5.253 -4.607 1.00 97.44 155 VAL A C 1
ATOM 1261 O O . VAL A 1 155 ? 7.866 6.273 -4.924 1.00 97.44 155 VAL A O 1
ATOM 1264 N N . ILE A 1 156 ? 9.801 5.191 -4.561 1.00 96.19 156 ILE A N 1
ATOM 1265 C CA . ILE A 1 156 ? 10.656 6.285 -5.033 1.00 96.19 156 ILE A CA 1
ATOM 1266 C C . ILE A 1 156 ? 11.121 6.003 -6.466 1.00 96.19 156 ILE A C 1
ATOM 1268 O O . ILE A 1 156 ? 11.106 4.843 -6.889 1.00 96.19 156 ILE A O 1
ATOM 1272 N N . PRO A 1 157 ? 11.496 7.036 -7.243 1.00 95.88 157 PRO A N 1
ATOM 1273 C CA . PRO A 1 157 ? 12.067 6.833 -8.568 1.00 95.88 157 PRO A CA 1
ATOM 1274 C C . PRO A 1 157 ? 13.251 5.865 -8.539 1.00 95.88 157 PRO A C 1
ATOM 1276 O O . PRO A 1 157 ? 13.999 5.805 -7.559 1.00 95.88 157 PRO A O 1
ATOM 1279 N N . ASN A 1 158 ? 13.438 5.134 -9.638 1.00 95.50 158 ASN A N 1
ATOM 1280 C CA . ASN A 1 158 ? 14.601 4.269 -9.791 1.00 95.50 158 ASN A CA 1
ATOM 1281 C C . ASN A 1 158 ? 15.889 5.093 -9.625 1.00 95.50 158 ASN A C 1
ATOM 1283 O O . ASN A 1 158 ? 15.954 6.223 -10.121 1.00 95.50 158 ASN A O 1
ATOM 1287 N N . PRO A 1 159 ? 16.916 4.548 -8.954 1.00 95.75 159 PRO A N 1
ATOM 1288 C CA . PRO A 1 159 ? 18.164 5.259 -8.762 1.00 95.75 159 PRO A CA 1
ATOM 1289 C C . PRO A 1 159 ? 18.809 5.549 -10.115 1.00 95.75 159 PRO A C 1
ATOM 1291 O O . PRO A 1 159 ? 19.001 4.648 -10.934 1.00 95.75 159 PRO A O 1
ATOM 1294 N N . ALA A 1 160 ? 19.168 6.812 -10.342 1.00 94.81 160 ALA A N 1
ATOM 1295 C CA . ALA A 1 160 ? 19.961 7.170 -11.508 1.00 94.81 160 ALA A CA 1
ATOM 1296 C C . ALA A 1 160 ? 21.318 6.457 -11.431 1.00 94.81 160 ALA A C 1
ATOM 1298 O O . ALA A 1 160 ? 21.931 6.395 -10.363 1.00 94.81 160 ALA A O 1
ATOM 1299 N N . ASP A 1 161 ? 21.801 5.951 -12.566 1.00 95.50 161 ASP A N 1
ATOM 1300 C CA . ASP A 1 161 ? 23.011 5.126 -12.668 1.00 95.50 161 ASP A CA 1
ATOM 1301 C C . ASP A 1 161 ? 24.309 5.942 -12.485 1.00 95.50 161 ASP A C 1
ATOM 1303 O O . ASP A 1 161 ? 25.117 6.148 -13.395 1.00 95.50 161 ASP A O 1
ATOM 1307 N N . SER A 1 162 ? 24.488 6.468 -11.275 1.00 93.94 162 SER A N 1
ATOM 1308 C CA . SER A 1 162 ? 25.639 7.240 -10.828 1.00 93.94 162 SER A CA 1
ATOM 1309 C C . SER A 1 162 ? 25.734 7.218 -9.301 1.00 93.94 162 SER A C 1
ATOM 1311 O O . SER A 1 162 ? 24.730 7.129 -8.599 1.00 93.94 162 SER A O 1
ATOM 1313 N N . ARG A 1 163 ? 26.943 7.393 -8.752 1.00 92.69 163 ARG A N 1
ATOM 1314 C CA . ARG A 1 163 ? 27.134 7.504 -7.290 1.00 92.69 163 ARG A CA 1
ATOM 1315 C C . ARG A 1 163 ? 26.324 8.649 -6.677 1.00 92.69 163 ARG A C 1
ATOM 1317 O O . ARG A 1 163 ? 25.837 8.518 -5.561 1.00 92.69 163 ARG A O 1
ATOM 1324 N N . ARG A 1 164 ? 26.195 9.762 -7.408 1.00 92.62 164 ARG A N 1
ATOM 1325 C CA . ARG A 1 164 ? 25.397 10.913 -6.980 1.00 92.62 164 ARG A CA 1
ATOM 1326 C C . ARG A 1 164 ? 23.921 10.533 -6.869 1.00 92.62 164 ARG A C 1
ATOM 1328 O O . ARG A 1 164 ? 23.368 10.703 -5.795 1.00 92.62 164 ARG A O 1
ATOM 1335 N N . GLY A 1 165 ? 23.351 9.941 -7.918 1.00 93.88 165 GLY A N 1
ATOM 1336 C CA . GLY A 1 165 ? 21.958 9.484 -7.923 1.00 93.88 165 GLY A CA 1
ATOM 1337 C C . GLY A 1 165 ? 21.656 8.478 -6.816 1.00 93.88 165 GLY A C 1
ATOM 1338 O O . GLY A 1 165 ? 20.697 8.630 -6.071 1.00 93.88 165 GLY A O 1
ATOM 1339 N N . ILE A 1 166 ? 22.532 7.488 -6.644 1.00 96.25 166 ILE A N 1
ATOM 1340 C CA . ILE A 1 166 ? 22.357 6.442 -5.631 1.00 96.25 166 ILE A CA 1
ATOM 1341 C C . ILE A 1 166 ? 22.391 7.019 -4.205 1.00 96.25 166 ILE A C 1
ATOM 1343 O O . ILE A 1 166 ? 21.545 6.671 -3.384 1.00 96.25 166 ILE A O 1
ATOM 1347 N N . ILE A 1 167 ? 23.368 7.882 -3.896 1.00 95.44 167 ILE A N 1
ATOM 1348 C CA . ILE A 1 167 ? 23.633 8.333 -2.519 1.00 95.44 167 ILE A CA 1
ATOM 1349 C C . ILE A 1 167 ? 22.916 9.647 -2.189 1.00 95.44 167 ILE A C 1
ATOM 1351 O O . ILE A 1 167 ? 22.248 9.733 -1.163 1.00 95.44 167 ILE A O 1
ATOM 1355 N N . GLN A 1 168 ? 23.086 10.685 -3.010 1.00 93.12 168 GLN A N 1
ATOM 1356 C CA . GLN A 1 168 ? 22.544 12.015 -2.705 1.00 93.12 168 GLN A CA 1
ATOM 1357 C C . GLN A 1 168 ? 21.034 12.080 -2.916 1.00 93.12 168 GLN A C 1
ATOM 1359 O O . GLN A 1 168 ? 20.371 12.806 -2.182 1.00 93.12 168 GLN A O 1
ATOM 1364 N N . ASP A 1 169 ? 20.504 11.300 -3.860 1.00 93.81 169 ASP A N 1
ATOM 1365 C CA . ASP A 1 169 ? 19.082 11.334 -4.187 1.00 93.81 169 ASP A CA 1
ATOM 1366 C C . ASP A 1 169 ? 18.363 10.145 -3.532 1.00 93.81 169 ASP A C 1
ATOM 1368 O O . ASP A 1 169 ? 17.679 10.309 -2.523 1.00 93.81 169 ASP A O 1
ATOM 1372 N N . THR A 1 170 ? 18.560 8.923 -4.036 1.00 96.75 170 THR A N 1
ATOM 1373 C CA . THR A 1 170 ? 17.765 7.749 -3.635 1.00 96.75 170 THR A CA 1
ATOM 1374 C C . THR A 1 170 ? 17.951 7.362 -2.166 1.00 96.75 170 THR A C 1
ATOM 1376 O O . THR A 1 170 ? 16.962 7.154 -1.461 1.00 96.75 170 THR A O 1
ATOM 1379 N N . LEU A 1 171 ? 19.193 7.274 -1.671 1.00 96.56 171 LEU A N 1
ATOM 1380 C CA . LEU A 1 171 ? 19.450 6.904 -0.274 1.00 96.56 171 LEU A CA 1
ATOM 1381 C C . LEU A 1 171 ? 18.897 7.956 0.696 1.00 96.56 171 LEU A C 1
ATOM 1383 O O . LEU A 1 171 ? 18.257 7.592 1.681 1.00 96.56 171 LEU A O 1
ATOM 1387 N N . TYR A 1 172 ? 19.105 9.243 0.404 1.00 95.44 172 TYR A N 1
ATOM 1388 C CA . TYR A 1 172 ? 18.557 10.341 1.201 1.00 95.44 172 TYR A CA 1
ATOM 1389 C C . TYR A 1 172 ? 17.025 10.289 1.256 1.00 95.44 172 TYR A C 1
ATOM 1391 O O . TYR A 1 172 ? 16.446 10.274 2.342 1.00 95.44 172 TYR A O 1
ATOM 1399 N N . GLN A 1 173 ? 16.366 10.171 0.098 1.00 95.75 173 GLN A N 1
ATOM 1400 C CA . GLN A 1 173 ? 14.907 10.063 0.008 1.00 95.75 173 GLN A CA 1
ATOM 1401 C C . GLN A 1 173 ? 14.378 8.868 0.805 1.00 95.75 173 GLN A C 1
ATOM 1403 O O . GLN A 1 173 ? 13.427 9.003 1.577 1.00 95.75 173 GLN A O 1
ATOM 1408 N N . MET A 1 174 ? 15.021 7.706 0.663 1.00 95.50 174 MET A N 1
ATOM 1409 C CA . MET A 1 174 ? 14.668 6.497 1.400 1.00 95.50 174 MET A CA 1
ATOM 1410 C C . MET A 1 174 ? 14.759 6.713 2.917 1.00 95.50 174 MET A C 1
ATOM 1412 O O . MET A 1 174 ? 13.821 6.374 3.642 1.00 95.50 174 MET A O 1
ATOM 1416 N N . VAL A 1 175 ? 15.862 7.298 3.397 1.00 93.88 175 VAL A N 1
ATOM 1417 C CA . VAL A 1 175 ? 16.093 7.567 4.825 1.00 93.88 175 VAL A CA 1
ATOM 1418 C C . VAL A 1 175 ? 15.037 8.518 5.386 1.00 93.88 175 VAL A C 1
ATOM 1420 O O . VAL A 1 175 ? 14.447 8.229 6.429 1.00 93.88 175 VAL A O 1
ATOM 1423 N N . GLU A 1 176 ? 14.755 9.619 4.689 1.00 92.62 176 GLU A N 1
ATOM 1424 C CA . GLU A 1 176 ? 13.792 10.627 5.141 1.00 92.62 176 GLU A CA 1
ATOM 1425 C C . GLU A 1 176 ? 12.351 10.098 5.176 1.00 92.62 176 GLU A C 1
ATOM 1427 O O . GLU A 1 176 ? 11.596 10.419 6.098 1.00 92.62 176 GLU A O 1
ATOM 1432 N N . ILE A 1 177 ? 11.960 9.268 4.202 1.00 92.75 177 ILE A N 1
ATOM 1433 C CA . ILE A 1 177 ? 10.643 8.617 4.192 1.00 92.75 177 ILE A CA 1
ATOM 1434 C C . ILE A 1 177 ? 10.525 7.638 5.366 1.00 92.75 177 ILE A C 1
ATOM 1436 O O . ILE A 1 177 ? 9.531 7.655 6.101 1.00 92.75 177 ILE A O 1
ATOM 1440 N N . MET A 1 178 ? 11.545 6.801 5.579 1.00 91.25 178 MET A N 1
ATOM 1441 C CA . MET A 1 178 ? 11.523 5.794 6.639 1.00 91.25 178 MET A CA 1
ATOM 1442 C C . MET A 1 178 ? 11.538 6.408 8.036 1.00 91.25 178 MET A C 1
ATOM 1444 O O . MET A 1 178 ? 10.771 5.959 8.890 1.00 91.25 178 MET A O 1
ATOM 1448 N N . SER A 1 179 ? 12.330 7.456 8.280 1.00 88.19 179 SER A N 1
ATOM 1449 C CA . SER A 1 179 ? 12.385 8.116 9.594 1.00 88.19 179 SER A CA 1
ATOM 1450 C C . SER A 1 179 ? 11.017 8.651 10.039 1.00 88.19 179 SER A C 1
ATOM 1452 O O . SER A 1 179 ? 10.700 8.657 11.230 1.00 88.19 179 SER A O 1
ATOM 1454 N N . ARG A 1 180 ? 10.152 8.990 9.076 1.00 88.06 180 ARG A N 1
ATOM 1455 C CA . ARG A 1 180 ? 8.782 9.492 9.287 1.00 88.06 180 ARG A CA 1
ATOM 1456 C C . ARG A 1 180 ? 7.702 8.422 9.223 1.00 88.06 180 ARG A C 1
ATOM 1458 O O . ARG A 1 180 ? 6.517 8.733 9.330 1.00 88.06 180 ARG A O 1
ATOM 1465 N N . GLY A 1 181 ? 8.099 7.160 9.089 1.00 84.81 181 GLY A N 1
ATOM 1466 C CA . GLY A 1 181 ? 7.205 6.016 9.191 1.00 84.81 181 GLY A CA 1
ATOM 1467 C C . GLY A 1 181 ? 6.789 5.360 7.876 1.00 84.81 181 GLY A C 1
ATOM 1468 O O . GLY A 1 181 ? 6.045 4.377 7.925 1.00 84.81 181 GLY A O 1
ATOM 1469 N N . GLY A 1 182 ? 7.258 5.846 6.728 1.00 90.31 182 GLY A N 1
ATOM 1470 C CA . GLY A 1 182 ? 6.950 5.252 5.431 1.00 90.31 182 GLY A CA 1
ATOM 1471 C C . GLY A 1 182 ? 7.842 4.052 5.109 1.00 90.31 182 GLY A C 1
ATOM 1472 O O . GLY A 1 182 ? 9.058 4.111 5.254 1.00 90.31 182 GLY A O 1
ATOM 1473 N N . GLY A 1 183 ? 7.260 2.949 4.648 1.00 93.81 183 GLY A N 1
ATOM 1474 C CA . GLY A 1 183 ? 8.019 1.916 3.933 1.00 93.81 183 GLY A CA 1
ATOM 1475 C C . GLY A 1 183 ? 8.386 2.367 2.510 1.00 93.81 183 GLY A C 1
ATOM 1476 O O . GLY A 1 183 ? 7.683 3.204 1.950 1.00 93.81 183 GLY A O 1
ATOM 1477 N N . VAL A 1 184 ? 9.449 1.825 1.911 1.00 96.38 184 VAL A N 1
ATOM 1478 C CA . VAL A 1 184 ? 9.931 2.240 0.576 1.00 96.38 184 VAL A CA 1
ATOM 1479 C C . VAL A 1 184 ? 10.051 1.048 -0.365 1.00 96.38 184 VAL A C 1
ATOM 1481 O O . VAL A 1 184 ? 10.600 0.019 0.005 1.00 96.38 184 VAL A O 1
ATOM 1484 N N . GLY A 1 185 ? 9.569 1.189 -1.592 1.00 97.50 185 GLY A N 1
ATOM 1485 C CA . GLY A 1 185 ? 9.853 0.286 -2.701 1.00 97.50 185 GLY A CA 1
ATOM 1486 C C . GLY A 1 185 ? 10.649 0.978 -3.803 1.00 97.50 185 GLY A C 1
ATOM 1487 O O . GLY A 1 185 ? 10.455 2.168 -4.057 1.00 97.50 185 GLY A O 1
ATOM 1488 N N . MET A 1 186 ? 11.546 0.245 -4.459 1.00 97.12 186 MET A N 1
ATOM 1489 C CA . MET A 1 186 ? 12.289 0.727 -5.627 1.00 97.12 186 MET A CA 1
ATOM 1490 C C . MET A 1 186 ? 12.756 -0.432 -6.513 1.00 97.12 186 MET A C 1
ATOM 1492 O O . MET A 1 186 ? 12.915 -1.562 -6.044 1.00 97.12 186 MET A O 1
ATOM 1496 N N . SER A 1 187 ? 13.034 -0.147 -7.786 1.00 97.31 187 SER A N 1
ATOM 1497 C CA . SER A 1 187 ? 13.740 -1.085 -8.660 1.00 97.31 187 SER A CA 1
ATOM 1498 C C . SER A 1 187 ? 15.226 -0.749 -8.748 1.00 97.31 187 SER A C 1
ATOM 1500 O O . SER A 1 187 ? 15.605 0.410 -8.890 1.00 97.31 187 SER A O 1
ATOM 1502 N N . LEU A 1 188 ? 16.072 -1.779 -8.722 1.00 97.75 188 LEU A N 1
ATOM 1503 C CA . LEU A 1 188 ? 17.515 -1.668 -8.937 1.00 97.75 188 LEU A CA 1
ATOM 1504 C C . LEU A 1 188 ? 17.907 -1.769 -10.418 1.00 97.75 188 LEU A C 1
ATOM 1506 O O . LEU A 1 188 ? 19.079 -1.608 -10.750 1.00 97.75 188 LEU A O 1
ATOM 1510 N N . SER A 1 189 ? 16.950 -1.999 -11.322 1.00 97.69 189 SER A N 1
ATOM 1511 C CA . SER A 1 189 ? 17.229 -2.363 -12.720 1.00 97.69 189 SER A CA 1
ATOM 1512 C C . SER A 1 189 ? 17.734 -1.209 -13.578 1.00 97.69 189 SER A C 1
ATOM 1514 O O . SER A 1 189 ? 18.122 -1.418 -14.723 1.00 97.69 189 SER A O 1
ATOM 1516 N N . ALA A 1 190 ? 17.722 0.011 -13.041 1.00 97.06 190 ALA A N 1
ATOM 1517 C CA . ALA A 1 190 ? 18.381 1.151 -13.658 1.00 97.06 190 ALA A CA 1
ATOM 1518 C C . ALA A 1 190 ? 19.906 1.130 -13.455 1.00 97.06 190 ALA A C 1
ATOM 1520 O O . ALA A 1 190 ? 20.620 1.755 -14.233 1.00 97.06 190 ALA A O 1
ATOM 1521 N N . LEU A 1 191 ? 20.419 0.422 -12.445 1.00 97.62 191 LEU A N 1
ATOM 1522 C CA . LEU A 1 191 ? 21.844 0.411 -12.121 1.00 97.62 191 LEU A CA 1
ATOM 1523 C C . LEU A 1 191 ? 22.610 -0.543 -13.028 1.00 97.62 191 LEU A C 1
ATOM 1525 O O . LEU A 1 191 ? 22.203 -1.683 -13.218 1.00 97.62 191 LEU A O 1
ATOM 1529 N N . ARG A 1 192 ? 23.759 -0.100 -13.544 1.00 96.94 192 ARG A N 1
ATOM 1530 C CA . ARG A 1 192 ? 24.589 -0.932 -14.422 1.00 96.94 192 ARG A CA 1
ATOM 1531 C C . ARG A 1 192 ? 25.063 -2.221 -13.731 1.00 96.94 192 ARG A C 1
ATOM 1533 O O . ARG A 1 192 ? 25.361 -2.197 -12.529 1.00 96.94 192 ARG A O 1
ATOM 1540 N N . PRO A 1 193 ? 25.230 -3.316 -14.492 1.00 97.38 193 PRO A N 1
ATOM 1541 C CA . PRO A 1 193 ? 25.533 -4.620 -13.926 1.00 97.38 193 PRO A CA 1
ATOM 1542 C C . PRO A 1 193 ? 26.943 -4.727 -13.336 1.00 97.38 193 PRO A C 1
ATOM 1544 O O . PRO A 1 193 ? 27.806 -3.863 -13.532 1.00 97.38 193 PRO A O 1
ATOM 1547 N N . HIS A 1 194 ? 27.195 -5.811 -12.610 1.00 95.44 194 HIS A N 1
ATOM 1548 C CA . HIS A 1 194 ? 28.510 -6.122 -12.060 1.00 95.44 194 HIS A CA 1
ATOM 1549 C C . HIS A 1 194 ? 29.560 -6.228 -13.175 1.00 95.44 194 HIS A C 1
ATOM 1551 O O . HIS A 1 194 ? 29.293 -6.703 -14.278 1.00 95.44 194 HIS A O 1
ATOM 1557 N N . TYR A 1 195 ? 30.769 -5.732 -12.911 1.00 94.50 195 TYR A N 1
ATOM 1558 C CA . TYR A 1 195 ? 31.866 -5.595 -13.880 1.00 94.50 195 TYR A CA 1
ATOM 1559 C C . TYR A 1 195 ? 31.644 -4.649 -15.071 1.00 94.50 195 TYR A C 1
ATOM 1561 O O . TYR A 1 195 ? 32.551 -4.511 -15.897 1.00 94.50 195 TYR A O 1
ATOM 1569 N N . ALA A 1 196 ? 30.517 -3.938 -15.138 1.00 94.62 196 ALA A N 1
ATOM 1570 C CA . ALA A 1 196 ? 30.288 -2.899 -16.137 1.00 94.62 196 ALA A CA 1
ATOM 1571 C C . ALA A 1 196 ? 31.359 -1.792 -16.040 1.00 94.62 196 ALA A C 1
ATOM 1573 O O . ALA A 1 196 ? 31.705 -1.343 -14.944 1.00 94.62 196 ALA A O 1
ATOM 1574 N N . TYR A 1 197 ? 31.906 -1.350 -17.175 1.00 92.81 197 TYR A N 1
ATOM 1575 C CA . TYR A 1 197 ? 32.960 -0.334 -17.217 1.00 92.81 197 TYR A CA 1
ATOM 1576 C C . TYR A 1 197 ? 32.474 1.032 -16.703 1.00 92.81 197 TYR A C 1
ATOM 1578 O O . TYR A 1 197 ? 31.373 1.491 -17.029 1.00 92.81 197 TYR A O 1
ATOM 1586 N N . VAL A 1 198 ? 33.312 1.708 -15.910 1.00 91.06 198 VAL A N 1
ATOM 1587 C CA . VAL A 1 198 ? 33.045 3.043 -15.356 1.00 91.06 198 VAL A CA 1
ATOM 1588 C C . VAL A 1 198 ? 34.086 4.029 -15.880 1.00 91.06 198 VAL A C 1
ATOM 1590 O O . VAL A 1 198 ? 35.180 4.158 -15.329 1.00 91.06 198 VAL A O 1
ATOM 1593 N N . LYS A 1 199 ? 33.711 4.765 -16.934 1.00 85.75 199 LYS A N 1
ATOM 1594 C CA . LYS A 1 199 ? 34.595 5.675 -17.683 1.00 85.75 199 LYS A CA 1
ATOM 1595 C C . LYS A 1 199 ? 35.339 6.680 -16.799 1.00 85.75 199 LYS A C 1
ATOM 1597 O O . LYS A 1 199 ? 36.541 6.833 -16.950 1.00 85.75 199 LYS A O 1
ATOM 1602 N N . GLY A 1 200 ? 34.645 7.331 -15.861 1.00 84.62 200 GLY A N 1
ATOM 1603 C CA . GLY A 1 200 ? 35.219 8.422 -15.058 1.00 84.62 200 GLY A CA 1
ATOM 1604 C C . GLY A 1 200 ? 36.320 8.013 -14.072 1.00 84.62 200 GLY A C 1
ATOM 1605 O O . GLY A 1 200 ? 37.040 8.879 -13.592 1.00 84.62 200 GLY A O 1
ATOM 1606 N N . VAL A 1 201 ? 36.451 6.721 -13.753 1.00 87.31 201 VAL A N 1
ATOM 1607 C CA . VAL A 1 201 ? 37.487 6.204 -12.835 1.00 87.31 201 VAL A CA 1
ATOM 1608 C C . VAL A 1 201 ? 38.305 5.068 -13.452 1.00 87.31 201 VAL A C 1
ATOM 1610 O O . VAL A 1 201 ? 39.073 4.426 -12.745 1.00 87.31 201 VAL A O 1
ATOM 1613 N N . HIS A 1 202 ? 38.116 4.791 -14.749 1.00 87.94 202 HIS A N 1
ATOM 1614 C CA . HIS A 1 202 ? 38.735 3.666 -15.463 1.00 87.94 202 HIS A CA 1
ATOM 1615 C C . HIS A 1 202 ? 38.606 2.320 -14.723 1.00 87.94 202 HIS A C 1
ATOM 1617 O O . HIS A 1 202 ? 39.512 1.489 -14.733 1.00 87.94 202 HIS A O 1
ATOM 1623 N N . GLY A 1 203 ? 37.466 2.118 -14.057 1.00 91.56 203 GLY A N 1
ATOM 1624 C CA . GLY A 1 203 ? 37.214 0.984 -13.172 1.00 91.56 203 GLY A CA 1
ATOM 1625 C C . GLY A 1 203 ? 36.035 0.125 -13.617 1.00 91.56 203 GLY A C 1
ATOM 1626 O O . GLY A 1 203 ? 35.519 0.252 -14.729 1.00 91.56 203 GLY A O 1
ATOM 1627 N N . LYS A 1 204 ? 35.591 -0.745 -12.710 1.00 94.19 204 LYS A N 1
ATOM 1628 C CA . LYS A 1 204 ? 34.447 -1.641 -12.897 1.00 94.19 204 LYS A CA 1
ATOM 1629 C C . LYS A 1 204 ? 33.401 -1.407 -11.809 1.00 94.19 204 LYS A C 1
ATOM 1631 O O . LYS A 1 204 ? 33.756 -1.127 -10.667 1.00 94.19 204 LYS A O 1
ATOM 1636 N N . SER A 1 205 ? 32.128 -1.516 -12.174 1.00 94.69 205 SER A N 1
ATOM 1637 C CA . SER A 1 205 ? 30.995 -1.450 -11.249 1.00 94.69 205 SER A CA 1
ATOM 1638 C C . SER A 1 205 ? 30.967 -2.671 -10.329 1.00 94.69 205 SER A C 1
ATOM 1640 O O . SER A 1 205 ? 31.282 -3.780 -10.766 1.00 94.69 205 SER A O 1
ATOM 1642 N N . SER A 1 206 ? 30.534 -2.466 -9.085 1.00 93.56 206 SER A N 1
ATOM 1643 C CA . SER A 1 206 ? 30.178 -3.527 -8.132 1.00 93.56 206 SER A CA 1
ATOM 1644 C C . SER A 1 206 ? 28.772 -4.098 -8.358 1.00 93.56 206 SER A C 1
ATOM 1646 O O . SER A 1 206 ? 28.330 -4.943 -7.591 1.00 93.56 206 SER A O 1
ATOM 1648 N N . GLY A 1 207 ? 28.057 -3.616 -9.377 1.00 95.88 207 GLY A N 1
ATOM 1649 C CA . GLY A 1 207 ? 26.740 -4.116 -9.756 1.00 95.88 207 GLY A CA 1
ATOM 1650 C C . GLY A 1 207 ? 25.588 -3.583 -8.911 1.00 95.88 207 GLY A C 1
ATOM 1651 O O . GLY A 1 207 ? 25.757 -2.962 -7.860 1.00 95.88 207 GLY A O 1
ATOM 1652 N N . SER A 1 208 ? 24.385 -3.824 -9.415 1.00 96.62 208 SER A N 1
ATOM 1653 C CA . SER A 1 208 ? 23.120 -3.370 -8.833 1.00 96.62 208 SER A CA 1
ATOM 1654 C C . SER A 1 208 ? 22.838 -4.005 -7.464 1.00 96.62 208 SER A C 1
ATOM 1656 O O . SER A 1 208 ? 22.367 -3.321 -6.555 1.00 96.62 208 SER A O 1
ATOM 1658 N N . VAL A 1 209 ? 23.193 -5.281 -7.273 1.00 96.38 209 VAL A N 1
ATOM 1659 C CA . VAL A 1 209 ? 22.933 -6.035 -6.031 1.00 96.38 209 VAL A CA 1
ATOM 1660 C C . VAL A 1 209 ? 23.784 -5.518 -4.872 1.00 96.38 209 VAL A C 1
ATOM 1662 O O . VAL A 1 209 ? 23.272 -5.354 -3.766 1.00 96.38 209 VAL A O 1
ATOM 1665 N N . SER A 1 210 ? 25.048 -5.164 -5.129 1.00 95.06 210 SER A N 1
ATOM 1666 C CA . SER A 1 210 ? 25.934 -4.555 -4.129 1.00 95.06 210 SER A CA 1
ATOM 1667 C C . SER A 1 210 ? 25.375 -3.227 -3.599 1.00 95.06 210 SER A C 1
ATOM 1669 O O . SER A 1 210 ? 25.330 -3.011 -2.387 1.00 95.06 210 SER A O 1
ATOM 1671 N N . TRP A 1 211 ? 24.863 -2.361 -4.483 1.00 95.44 211 TRP A N 1
ATOM 1672 C CA . TRP A 1 211 ? 24.165 -1.136 -4.072 1.00 95.44 211 TRP A CA 1
ATOM 1673 C C . TRP A 1 211 ? 22.829 -1.427 -3.372 1.00 95.44 211 TRP A C 1
ATOM 1675 O O . TRP A 1 211 ? 22.478 -0.739 -2.415 1.00 95.44 211 TRP A O 1
ATOM 1685 N N . GLY A 1 212 ? 22.118 -2.485 -3.770 1.00 95.94 212 GLY A N 1
ATOM 1686 C CA . GLY A 1 212 ? 20.975 -3.019 -3.021 1.00 95.94 212 GLY A CA 1
ATOM 1687 C C . GLY A 1 212 ? 21.324 -3.367 -1.568 1.00 95.94 212 GLY A C 1
ATOM 1688 O O . GLY A 1 212 ? 20.555 -3.067 -0.651 1.00 95.94 212 GLY A O 1
ATOM 1689 N N . GLY A 1 213 ? 22.519 -3.919 -1.344 1.00 95.44 213 GLY A N 1
ATOM 1690 C CA . GLY A 1 213 ? 23.062 -4.194 -0.014 1.00 95.44 213 GLY A CA 1
ATOM 1691 C C . GLY A 1 213 ? 23.223 -2.939 0.847 1.00 95.44 213 GLY A C 1
ATOM 1692 O O . GLY A 1 213 ? 22.863 -2.967 2.024 1.00 95.44 213 GLY A O 1
ATOM 1693 N N . LEU A 1 214 ? 23.652 -1.811 0.264 1.00 94.94 214 LEU A N 1
ATOM 1694 C CA . LEU A 1 214 ? 23.701 -0.515 0.957 1.00 94.94 214 LEU A CA 1
ATOM 1695 C C . LEU A 1 214 ? 22.310 -0.089 1.446 1.00 94.94 214 LEU A C 1
ATOM 1697 O O . LEU A 1 214 ? 22.146 0.212 2.627 1.00 94.94 214 LEU A O 1
ATOM 1701 N N . PHE A 1 215 ? 21.300 -0.106 0.569 1.00 95.81 215 PHE A N 1
ATOM 1702 C CA . PHE A 1 215 ? 19.932 0.272 0.944 1.00 95.81 215 PHE A CA 1
ATOM 1703 C C . PHE A 1 215 ? 19.362 -0.643 2.037 1.00 95.81 215 PHE A C 1
ATOM 1705 O O . PHE A 1 215 ? 18.770 -0.171 3.013 1.00 95.81 215 PHE A O 1
ATOM 1712 N N . SER A 1 216 ? 19.598 -1.951 1.916 1.00 94.50 216 SER A N 1
ATOM 1713 C CA . SER A 1 216 ? 19.240 -2.945 2.932 1.00 94.50 216 SER A CA 1
ATOM 1714 C C . SER A 1 216 ? 19.925 -2.660 4.270 1.00 94.50 216 SER A C 1
ATOM 1716 O O . SER A 1 216 ? 19.263 -2.608 5.305 1.00 94.50 216 SER A O 1
ATOM 1718 N N . TYR A 1 217 ? 21.236 -2.422 4.277 1.00 93.25 217 TYR A N 1
ATOM 1719 C CA . TYR A 1 217 ? 21.972 -2.125 5.503 1.00 93.25 217 TYR A CA 1
ATOM 1720 C C . TYR A 1 217 ? 21.445 -0.859 6.186 1.00 93.25 217 TYR A C 1
ATOM 1722 O O . TYR A 1 217 ? 21.138 -0.882 7.377 1.00 93.25 217 TYR A O 1
ATOM 1730 N N . THR A 1 218 ? 21.249 0.225 5.431 1.00 93.00 218 THR A N 1
ATOM 1731 C CA . THR A 1 218 ? 20.701 1.476 5.966 1.00 93.00 218 THR A CA 1
ATOM 1732 C C . THR A 1 218 ? 19.299 1.293 6.546 1.00 93.00 218 THR A C 1
ATOM 1734 O O . THR A 1 218 ? 19.010 1.842 7.606 1.00 93.00 218 THR A O 1
ATOM 1737 N N . THR A 1 219 ? 18.448 0.472 5.925 1.00 91.38 219 THR A N 1
ATOM 1738 C CA . THR A 1 219 ? 17.100 0.158 6.438 1.00 91.38 219 THR A CA 1
ATOM 1739 C C . THR A 1 219 ? 17.145 -0.422 7.857 1.00 91.38 219 THR A C 1
ATOM 1741 O O . THR A 1 219 ? 16.297 -0.098 8.689 1.00 91.38 219 THR A O 1
ATOM 1744 N N . ALA A 1 220 ? 18.166 -1.225 8.171 1.00 86.56 220 ALA A N 1
ATOM 1745 C CA . ALA A 1 220 ? 18.355 -1.820 9.494 1.00 86.56 220 ALA A CA 1
ATOM 1746 C C . ALA A 1 220 ? 18.737 -0.806 10.585 1.00 86.56 220 ALA A C 1
ATOM 1748 O O . ALA A 1 220 ? 18.530 -1.082 11.768 1.00 86.56 220 ALA A O 1
ATOM 1749 N N . LEU A 1 221 ? 19.305 0.339 10.192 1.00 86.12 221 LEU A N 1
ATOM 1750 C CA . LEU A 1 221 ? 19.731 1.407 11.100 1.00 86.12 221 LEU A CA 1
ATOM 1751 C C . LEU A 1 221 ? 18.586 2.357 11.472 1.00 86.12 221 LEU A C 1
ATOM 1753 O O . LEU A 1 221 ? 18.708 3.104 12.439 1.00 86.12 221 LEU A O 1
ATOM 1757 N N . ILE A 1 222 ? 17.492 2.357 10.703 1.00 84.31 222 ILE A N 1
ATOM 1758 C CA . ILE A 1 222 ? 16.397 3.313 10.873 1.00 84.31 222 ILE A CA 1
ATOM 1759 C C . ILE A 1 222 ? 15.303 2.717 11.759 1.00 84.31 222 ILE A C 1
ATOM 1761 O O . ILE A 1 222 ? 14.633 1.743 11.398 1.00 84.31 222 ILE A O 1
ATOM 1765 N N . GLU A 1 223 ? 15.061 3.377 12.889 1.00 71.81 223 GLU A N 1
ATOM 1766 C CA . GLU A 1 223 ? 13.876 3.165 13.717 1.00 71.81 223 GLU A CA 1
ATOM 1767 C C . GLU A 1 223 ? 12.765 4.142 13.301 1.00 71.81 223 GLU A C 1
ATOM 1769 O O . GLU A 1 223 ? 12.741 5.316 13.664 1.00 71.81 223 GLU A O 1
ATOM 1774 N N . GLN A 1 224 ? 11.812 3.644 12.519 1.00 61.94 224 GLN A N 1
ATOM 1775 C CA . GLN A 1 224 ? 10.605 4.347 12.109 1.00 61.94 224 GLN A CA 1
ATOM 1776 C C . GLN A 1 224 ? 9.745 4.737 13.321 1.00 61.94 224 GLN A C 1
ATOM 1778 O O . GLN A 1 224 ? 9.157 3.872 13.985 1.00 61.94 224 GLN A O 1
ATOM 1783 N N . GLY A 1 225 ? 9.608 6.042 13.575 1.00 53.22 225 GLY A N 1
ATOM 1784 C CA . GLY A 1 225 ? 8.739 6.571 14.635 1.00 53.22 225 GLY A CA 1
ATOM 1785 C C . GLY A 1 225 ? 9.036 5.999 16.029 1.00 53.22 225 GLY A C 1
ATOM 1786 O O . GLY A 1 225 ? 8.104 5.767 16.796 1.00 53.22 225 GLY A O 1
ATOM 1787 N N . GLY A 1 226 ? 10.307 5.687 16.319 1.00 51.38 226 GLY A N 1
ATOM 1788 C CA . GLY A 1 226 ? 10.791 5.281 17.646 1.00 51.38 226 GLY A CA 1
ATOM 1789 C C . GLY A 1 226 ? 10.406 3.875 18.124 1.00 51.38 226 GLY A C 1
ATOM 1790 O O . GLY A 1 226 ? 10.601 3.566 19.294 1.00 51.38 226 GLY A O 1
ATOM 1791 N N . SER A 1 227 ? 9.819 3.018 17.274 1.00 49.81 227 SER A N 1
ATOM 1792 C CA . SER A 1 227 ? 9.431 1.657 17.703 1.00 49.81 227 SER A CA 1
ATOM 1793 C C . SER A 1 227 ? 9.413 0.569 16.623 1.00 49.81 227 SER A C 1
ATOM 1795 O O . SER A 1 227 ? 9.242 -0.605 16.955 1.00 49.81 227 SER A O 1
ATOM 1797 N N . ARG A 1 228 ? 9.544 0.908 15.332 1.00 65.38 228 ARG A N 1
ATOM 1798 C CA . ARG A 1 228 ? 9.501 -0.062 14.219 1.00 65.38 228 ARG A CA 1
ATOM 1799 C C . ARG A 1 228 ? 10.749 0.050 13.359 1.00 65.38 228 ARG A C 1
ATOM 1801 O O . ARG A 1 228 ? 11.269 1.138 13.194 1.00 65.38 228 ARG A O 1
ATOM 1808 N N . ARG A 1 229 ? 11.214 -1.049 12.772 1.00 69.31 229 ARG A N 1
ATOM 1809 C CA . ARG A 1 229 ? 12.305 -1.001 11.785 1.00 69.31 229 ARG A CA 1
ATOM 1810 C C . ARG A 1 229 ? 11.805 -0.522 10.427 1.00 69.31 229 ARG A C 1
ATOM 1812 O O . ARG A 1 229 ? 10.611 -0.627 10.140 1.00 69.31 229 ARG A O 1
ATOM 1819 N N . GLY A 1 230 ? 12.724 -0.002 9.614 1.00 80.62 230 GLY A N 1
ATOM 1820 C CA . GLY A 1 230 ? 12.478 0.301 8.208 1.00 80.62 230 GLY A CA 1
ATOM 1821 C C . GLY A 1 230 ? 11.928 -0.907 7.441 1.00 80.62 230 GLY A C 1
ATOM 1822 O O . GLY A 1 230 ? 12.270 -2.048 7.748 1.00 80.62 230 GLY A O 1
ATOM 1823 N N . ALA A 1 231 ? 11.078 -0.653 6.447 1.00 90.12 231 ALA A N 1
ATOM 1824 C CA . ALA A 1 231 ? 10.581 -1.670 5.523 1.00 90.12 231 ALA A CA 1
ATOM 1825 C C . ALA A 1 231 ? 10.956 -1.275 4.093 1.00 90.12 231 ALA A C 1
ATOM 1827 O O . ALA A 1 231 ? 10.615 -0.173 3.656 1.00 90.12 231 ALA A O 1
ATOM 1828 N N . LEU A 1 232 ? 11.646 -2.169 3.386 1.00 95.56 232 LEU A N 1
ATOM 1829 C CA . LEU A 1 232 ? 12.205 -1.924 2.060 1.00 95.56 232 LEU A CA 1
ATOM 1830 C C . LEU A 1 232 ? 11.831 -3.062 1.102 1.00 95.56 232 LEU A C 1
ATOM 1832 O O . LEU A 1 232 ? 12.047 -4.219 1.442 1.00 95.56 232 LEU A O 1
ATOM 1836 N N . MET A 1 233 ? 11.327 -2.732 -0.088 1.00 97.19 233 MET A N 1
ATOM 1837 C CA . MET A 1 233 ? 11.233 -3.640 -1.237 1.00 97.19 233 MET A CA 1
ATOM 1838 C C . MET A 1 233 ? 12.263 -3.242 -2.288 1.00 97.19 233 MET A C 1
ATOM 1840 O O . MET A 1 233 ? 12.270 -2.103 -2.760 1.00 97.19 233 MET A O 1
ATOM 1844 N N . LEU A 1 234 ? 13.097 -4.198 -2.682 1.00 98.06 234 LEU A N 1
ATOM 1845 C CA . LEU A 1 234 ? 14.002 -4.082 -3.818 1.00 98.06 234 LEU A CA 1
ATOM 1846 C C . LEU A 1 234 ? 13.501 -4.991 -4.936 1.00 98.06 234 LEU A C 1
ATOM 1848 O O . LEU A 1 234 ? 13.164 -6.151 -4.703 1.00 98.06 234 LEU A O 1
ATOM 1852 N N . MET A 1 235 ? 13.454 -4.470 -6.157 1.00 98.38 235 MET A N 1
ATOM 1853 C CA . MET A 1 235 ? 12.963 -5.220 -7.311 1.00 98.38 235 MET A CA 1
ATOM 1854 C C . MET A 1 235 ? 13.975 -5.258 -8.446 1.00 98.38 235 MET A C 1
ATOM 1856 O O . MET A 1 235 ? 14.630 -4.252 -8.726 1.00 98.38 235 MET A O 1
ATOM 1860 N N . GLN A 1 236 ? 14.039 -6.384 -9.157 1.00 98.38 236 GLN A N 1
ATOM 1861 C CA . GLN A 1 236 ? 14.914 -6.546 -10.317 1.00 98.38 236 GLN A CA 1
ATOM 1862 C C . GLN A 1 236 ? 14.200 -7.233 -11.479 1.00 98.38 236 GLN A C 1
ATOM 1864 O O . GLN A 1 236 ? 13.521 -8.234 -11.276 1.00 98.38 236 GLN A O 1
ATOM 1869 N N . TRP A 1 237 ? 14.343 -6.707 -12.693 1.00 98.50 237 TRP A N 1
ATOM 1870 C CA . TRP A 1 237 ? 13.775 -7.313 -13.896 1.00 98.50 237 TRP A CA 1
ATOM 1871 C C . TRP A 1 237 ? 14.495 -8.599 -14.303 1.00 98.50 237 TRP A C 1
ATOM 1873 O O . TRP A 1 237 ? 15.714 -8.711 -14.174 1.00 98.50 237 TRP A O 1
ATOM 1883 N N . ASP A 1 238 ? 13.733 -9.535 -14.868 1.00 98.38 238 ASP A N 1
ATOM 1884 C CA . ASP A 1 238 ? 14.216 -10.822 -15.382 1.00 98.38 238 ASP A CA 1
ATOM 1885 C C . ASP A 1 238 ? 15.292 -10.716 -16.484 1.00 98.38 238 ASP A C 1
ATOM 1887 O O . ASP A 1 238 ? 16.088 -11.639 -16.656 1.00 98.38 238 ASP A O 1
ATOM 1891 N N . TRP A 1 239 ? 15.342 -9.601 -17.218 1.00 98.12 239 TRP A N 1
ATOM 1892 C CA . TRP A 1 239 ? 16.324 -9.349 -18.276 1.00 98.12 239 TRP A CA 1
ATOM 1893 C C . TRP A 1 239 ? 17.642 -8.789 -17.741 1.00 98.12 239 TRP A C 1
ATOM 1895 O O . TRP A 1 239 ? 18.619 -8.711 -18.481 1.00 98.12 239 TRP A O 1
ATOM 1905 N N . HIS A 1 240 ? 17.705 -8.370 -16.477 1.00 98.50 240 HIS A N 1
ATOM 1906 C CA . HIS A 1 240 ? 18.881 -7.684 -15.962 1.00 98.50 240 HIS A CA 1
ATOM 1907 C C . HIS A 1 240 ? 20.065 -8.656 -15.761 1.00 98.50 240 HIS A C 1
ATOM 1909 O O . HIS A 1 240 ? 19.871 -9.719 -15.169 1.00 98.50 240 HIS A O 1
ATOM 1915 N N . PRO A 1 241 ? 21.315 -8.315 -16.143 1.00 98.38 241 PRO A N 1
ATOM 1916 C CA . PRO A 1 241 ? 22.464 -9.223 -15.999 1.00 98.38 241 PRO A CA 1
ATOM 1917 C C . PRO A 1 241 ? 22.727 -9.712 -14.571 1.00 98.38 241 PRO A C 1
ATOM 1919 O O . PRO A 1 241 ? 23.033 -10.885 -14.371 1.00 98.38 241 PRO A O 1
ATOM 1922 N N . ASP A 1 242 ? 22.520 -8.849 -13.577 1.00 98.19 242 ASP A N 1
ATOM 1923 C CA . ASP A 1 242 ? 22.668 -9.214 -12.162 1.00 98.19 242 ASP A CA 1
ATOM 1924 C C . ASP A 1 242 ? 21.479 -10.004 -11.571 1.00 98.19 242 ASP A C 1
ATOM 1926 O O . ASP A 1 242 ? 21.478 -10.288 -10.375 1.00 98.19 242 ASP A O 1
ATOM 1930 N N . VAL A 1 243 ? 20.443 -10.367 -12.345 1.00 98.38 243 VAL A N 1
ATOM 1931 C CA . VAL A 1 243 ? 19.248 -11.042 -11.790 1.00 98.38 243 VAL A CA 1
ATOM 1932 C C . VAL A 1 243 ? 19.587 -12.363 -11.091 1.00 98.38 243 VAL A C 1
ATOM 1934 O O . VAL A 1 243 ? 18.971 -12.711 -10.089 1.00 98.38 243 VAL A O 1
ATOM 1937 N N . LEU A 1 244 ? 20.602 -13.085 -11.574 1.00 97.12 244 LEU A N 1
ATOM 1938 C CA . LEU A 1 244 ? 21.043 -14.343 -10.967 1.00 97.12 244 LEU A CA 1
ATOM 1939 C C . LEU A 1 244 ? 21.637 -14.123 -9.570 1.00 97.12 244 LEU A C 1
ATOM 1941 O O . LEU A 1 244 ? 21.309 -14.861 -8.646 1.00 97.12 244 LEU A O 1
ATOM 1945 N N . GLU A 1 245 ? 22.467 -13.090 -9.414 1.00 96.69 245 GLU A N 1
ATOM 1946 C CA . GLU A 1 245 ? 23.033 -12.699 -8.118 1.00 96.69 245 GLU A CA 1
ATOM 1947 C C . GLU A 1 245 ? 21.934 -12.181 -7.182 1.00 96.69 245 GLU A C 1
ATOM 1949 O O . GLU A 1 245 ? 21.894 -12.532 -6.004 1.00 96.69 245 GLU A O 1
ATOM 1954 N N . PHE A 1 246 ? 20.989 -11.409 -7.724 1.00 97.81 246 PHE A N 1
ATOM 1955 C CA . PHE A 1 246 ? 19.848 -10.881 -6.985 1.00 97.81 246 PHE A CA 1
ATOM 1956 C C . PHE A 1 246 ? 18.954 -11.991 -6.413 1.00 97.81 246 PHE A C 1
ATOM 1958 O O . PHE A 1 246 ? 18.565 -11.928 -5.254 1.00 97.81 246 PHE A O 1
ATOM 1965 N N . ILE A 1 247 ? 18.664 -13.043 -7.188 1.00 97.25 247 ILE A N 1
ATOM 1966 C CA . ILE A 1 247 ? 17.868 -14.194 -6.724 1.00 97.25 247 ILE A CA 1
ATOM 1967 C C . ILE A 1 247 ? 18.543 -14.902 -5.544 1.00 97.25 247 ILE A C 1
ATOM 1969 O O . ILE A 1 247 ? 17.866 -15.375 -4.630 1.00 97.25 247 ILE A O 1
ATOM 1973 N N . GLU A 1 248 ? 19.871 -14.999 -5.559 1.00 94.50 248 GLU A N 1
ATOM 1974 C CA . GLU A 1 248 ? 20.640 -15.743 -4.560 1.00 94.50 248 GLU A CA 1
ATOM 1975 C C . GLU A 1 248 ? 21.010 -14.880 -3.333 1.00 94.50 248 GLU A C 1
ATOM 1977 O O . GLU A 1 248 ? 21.429 -15.429 -2.308 1.00 94.50 248 GLU A O 1
ATOM 1982 N N . SER A 1 249 ? 20.789 -13.558 -3.379 1.00 94.44 249 SER A N 1
ATOM 1983 C CA . SER A 1 249 ? 21.265 -12.596 -2.371 1.00 94.44 249 SER A CA 1
ATOM 1984 C C . SER A 1 249 ? 20.698 -12.822 -0.968 1.00 94.44 249 SER A C 1
ATOM 1986 O O . SER A 1 249 ? 21.341 -12.469 0.016 1.00 94.44 249 SER A O 1
ATOM 1988 N N . LYS A 1 250 ? 19.506 -13.420 -0.851 1.00 90.12 250 LYS A N 1
ATOM 1989 C CA . LYS A 1 250 ? 18.889 -13.781 0.438 1.00 90.12 250 LYS A CA 1
ATOM 1990 C C . LYS A 1 250 ? 19.488 -15.007 1.104 1.00 90.12 250 LYS A C 1
ATOM 1992 O O . LYS A 1 250 ? 19.296 -15.225 2.296 1.00 90.12 250 LYS A O 1
ATOM 1997 N N . THR A 1 251 ? 20.227 -15.801 0.343 1.00 86.38 251 THR A N 1
ATOM 1998 C CA . THR A 1 251 ? 20.874 -17.016 0.842 1.00 86.38 251 THR A CA 1
ATOM 1999 C C . THR A 1 251 ? 22.329 -16.779 1.246 1.00 86.38 251 THR A C 1
ATOM 2001 O O . THR A 1 251 ? 22.986 -17.708 1.717 1.00 86.38 251 THR A O 1
ATOM 2004 N N . GLN A 1 252 ? 22.822 -15.548 1.078 1.00 85.00 252 GLN A N 1
ATOM 2005 C CA . GLN A 1 252 ? 24.198 -15.143 1.334 1.00 85.00 252 GLN A CA 1
ATOM 2006 C C . GLN A 1 252 ? 24.244 -14.083 2.439 1.00 85.00 252 GLN A C 1
ATOM 2008 O O . GLN A 1 252 ? 23.587 -13.045 2.358 1.00 85.00 252 GLN A O 1
ATOM 2013 N N . VAL A 1 253 ? 25.039 -14.351 3.475 1.00 82.25 253 VAL A N 1
ATOM 2014 C CA . VAL A 1 253 ? 25.241 -13.424 4.597 1.00 82.25 253 VAL A CA 1
ATOM 2015 C C . VAL A 1 253 ? 25.918 -12.147 4.097 1.00 82.25 253 VAL A C 1
ATOM 2017 O O . VAL A 1 253 ? 26.852 -12.212 3.300 1.00 82.25 253 VAL A O 1
ATOM 2020 N N . GLY A 1 254 ? 25.466 -10.990 4.580 1.00 78.44 254 GLY A N 1
ATOM 2021 C CA . GLY A 1 254 ? 26.061 -9.690 4.268 1.00 78.44 254 GLY A CA 1
ATOM 2022 C C . GLY A 1 254 ? 25.637 -9.055 2.940 1.00 78.44 254 GLY A C 1
ATOM 2023 O O . GLY A 1 254 ? 26.109 -7.963 2.638 1.00 78.44 254 GLY A O 1
ATOM 2024 N N . MET A 1 255 ? 24.747 -9.688 2.164 1.00 85.88 255 MET A N 1
ATOM 2025 C CA . MET A 1 255 ? 24.220 -9.118 0.915 1.00 85.88 255 MET A CA 1
ATOM 2026 C C . MET A 1 255 ? 22.960 -8.273 1.174 1.00 85.88 255 MET A C 1
ATOM 2028 O O . MET A 1 255 ? 23.058 -7.079 1.451 1.00 85.88 255 MET A O 1
ATOM 2032 N N . ILE A 1 256 ? 21.760 -8.864 1.120 1.00 91.81 256 ILE A N 1
ATOM 2033 C CA . ILE A 1 256 ? 20.484 -8.141 1.299 1.00 91.81 256 ILE A CA 1
ATOM 2034 C C . ILE A 1 256 ? 19.706 -8.742 2.474 1.00 91.81 256 ILE A C 1
ATOM 2036 O O . ILE A 1 256 ? 18.809 -9.559 2.310 1.00 91.81 256 ILE A O 1
ATOM 2040 N N . GLU A 1 257 ? 20.027 -8.349 3.701 1.00 88.44 257 GLU A N 1
ATOM 2041 C CA . GLU A 1 257 ? 19.422 -8.948 4.900 1.00 88.44 257 GLU A CA 1
ATOM 2042 C C . GLU A 1 257 ? 18.109 -8.283 5.338 1.00 88.44 257 GLU A C 1
ATOM 2044 O O . GLU A 1 257 ? 17.199 -8.973 5.793 1.00 88.44 257 GLU A O 1
ATOM 2049 N N . ASN A 1 258 ? 17.964 -6.966 5.156 1.00 89.88 258 ASN A N 1
ATOM 2050 C CA . ASN A 1 258 ? 16.889 -6.165 5.764 1.00 89.88 258 ASN A CA 1
ATOM 2051 C C . ASN A 1 258 ? 15.973 -5.493 4.724 1.00 89.88 258 ASN A C 1
ATOM 2053 O O . ASN A 1 258 ? 15.426 -4.420 4.965 1.00 89.88 258 ASN A O 1
ATOM 2057 N N . ALA A 1 259 ? 15.810 -6.129 3.566 1.00 92.81 259 ALA A N 1
ATOM 2058 C CA . ALA A 1 259 ? 14.840 -5.760 2.538 1.00 92.81 259 ALA A CA 1
ATOM 2059 C C . ALA A 1 259 ? 14.115 -7.006 2.032 1.00 92.81 259 ALA A C 1
ATOM 2061 O O . ALA A 1 259 ? 14.726 -8.071 1.996 1.00 92.81 259 ALA A O 1
ATOM 2062 N N . ASN A 1 260 ? 12.864 -6.876 1.613 1.00 94.69 260 ASN A N 1
ATOM 2063 C CA . ASN A 1 260 ? 12.216 -7.869 0.770 1.00 94.69 260 ASN A CA 1
ATOM 2064 C C . ASN A 1 260 ? 12.736 -7.735 -0.664 1.00 94.69 260 ASN A C 1
ATOM 2066 O O . ASN A 1 260 ? 12.956 -6.616 -1.137 1.00 94.69 260 ASN A O 1
ATOM 2070 N N . ILE A 1 261 ? 12.919 -8.857 -1.358 1.00 96.75 261 ILE A N 1
ATOM 2071 C CA . ILE A 1 261 ? 13.286 -8.865 -2.776 1.00 96.75 261 ILE A CA 1
ATOM 2072 C C . ILE A 1 261 ? 12.196 -9.492 -3.648 1.00 96.75 261 ILE A C 1
ATOM 2074 O O . ILE A 1 261 ? 11.541 -10.462 -3.265 1.00 96.75 261 ILE A O 1
ATOM 2078 N N . SER A 1 262 ? 11.989 -8.946 -4.847 1.00 97.81 262 SER A N 1
ATOM 2079 C CA . SER A 1 262 ? 11.083 -9.521 -5.849 1.00 97.81 262 SER A CA 1
ATOM 2080 C C . SER A 1 262 ? 11.629 -9.398 -7.267 1.00 97.81 262 SER A C 1
ATOM 2082 O O . SER A 1 262 ? 12.195 -8.372 -7.645 1.00 97.81 262 SER A O 1
ATOM 2084 N N . VAL A 1 263 ? 11.433 -10.438 -8.076 1.00 98.44 263 VAL A N 1
ATOM 2085 C CA . VAL A 1 263 ? 11.773 -10.410 -9.501 1.00 98.44 263 VAL A CA 1
ATOM 2086 C C . VAL A 1 263 ? 10.570 -9.903 -10.291 1.00 98.44 263 VAL A C 1
ATOM 2088 O O . VAL A 1 263 ? 9.459 -10.422 -10.162 1.00 98.44 263 VAL A O 1
ATOM 2091 N N . MET A 1 264 ? 10.789 -8.878 -11.112 1.00 98.44 264 MET A N 1
ATOM 2092 C CA . MET A 1 264 ? 9.799 -8.396 -12.069 1.00 98.44 264 MET A CA 1
ATOM 2093 C C . MET A 1 264 ? 9.851 -9.279 -13.308 1.00 98.44 264 MET A C 1
ATOM 2095 O O . MET A 1 264 ? 10.891 -9.360 -13.959 1.00 98.44 264 MET A O 1
ATOM 2099 N N . ILE A 1 265 ? 8.733 -9.939 -13.594 1.00 98.06 265 ILE A N 1
ATOM 2100 C CA . ILE A 1 265 ? 8.596 -10.907 -14.677 1.00 98.06 265 ILE A CA 1
ATOM 2101 C C . ILE A 1 265 ? 7.835 -10.268 -15.842 1.00 98.06 265 ILE A C 1
ATOM 2103 O O . ILE A 1 265 ? 6.694 -9.822 -15.683 1.00 98.06 265 ILE A O 1
ATOM 2107 N N . SER A 1 266 ? 8.474 -10.240 -17.005 1.00 97.75 266 SER A N 1
ATOM 2108 C CA . SER A 1 266 ? 7.939 -9.784 -18.284 1.00 97.75 266 SER A CA 1
ATOM 2109 C C . SER A 1 266 ? 7.099 -10.864 -18.970 1.00 97.75 266 SER A C 1
ATOM 2111 O O . SER A 1 266 ? 7.320 -12.069 -18.800 1.00 97.75 266 SER A O 1
ATOM 2113 N N . ASP A 1 267 ? 6.130 -10.442 -19.781 1.00 97.19 267 ASP A N 1
ATOM 2114 C CA . ASP A 1 267 ? 5.314 -11.355 -20.581 1.00 97.19 267 ASP A CA 1
ATOM 2115 C C . ASP A 1 267 ? 6.160 -12.070 -21.656 1.00 97.19 267 ASP A C 1
ATOM 2117 O O . ASP A 1 267 ? 5.908 -13.239 -21.971 1.00 97.19 267 ASP A O 1
ATOM 2121 N N . ASP A 1 268 ? 7.207 -11.411 -22.165 1.00 97.25 268 ASP A N 1
ATOM 2122 C CA . ASP A 1 268 ? 8.186 -12.002 -23.086 1.00 97.25 268 ASP A CA 1
ATOM 2123 C C . ASP A 1 268 ? 8.957 -13.150 -22.417 1.00 97.25 268 ASP A C 1
ATOM 2125 O O . ASP A 1 268 ? 9.078 -14.233 -22.998 1.00 97.25 268 ASP A O 1
ATOM 2129 N N . PHE A 1 269 ? 9.401 -12.973 -21.165 1.00 98.31 269 PHE A N 1
ATOM 2130 C CA . PHE A 1 269 ? 10.041 -14.047 -20.403 1.00 98.31 269 PHE A CA 1
ATOM 2131 C C . PHE A 1 269 ? 9.088 -15.226 -20.183 1.00 98.31 269 PHE A C 1
ATOM 2133 O O . PHE A 1 269 ? 9.469 -16.381 -20.381 1.00 98.31 269 PHE A O 1
ATOM 2140 N N . MET A 1 270 ? 7.826 -14.960 -19.829 1.00 98.12 270 MET A N 1
ATOM 2141 C CA . MET A 1 270 ? 6.823 -16.020 -19.666 1.00 98.12 270 MET A CA 1
ATOM 2142 C C . MET A 1 270 ? 6.557 -16.773 -20.973 1.00 98.12 270 MET A C 1
ATOM 2144 O O . MET A 1 270 ? 6.351 -17.990 -20.959 1.00 98.12 270 MET A O 1
ATOM 2148 N N . THR A 1 271 ? 6.597 -16.074 -22.107 1.00 98.19 271 THR A N 1
ATOM 2149 C CA . THR A 1 271 ? 6.486 -16.684 -23.437 1.00 98.19 271 THR A CA 1
ATOM 2150 C C . THR A 1 271 ? 7.694 -17.570 -23.738 1.00 98.19 271 THR A C 1
ATOM 2152 O O . THR A 1 271 ? 7.517 -18.716 -24.162 1.00 98.19 271 THR A O 1
ATOM 2155 N N . ALA A 1 272 ? 8.908 -17.092 -23.452 1.00 98.44 272 ALA A N 1
ATOM 2156 C CA . ALA A 1 272 ? 10.130 -17.874 -23.604 1.00 98.44 272 ALA A CA 1
ATOM 2157 C C . ALA A 1 272 ? 10.119 -19.124 -22.706 1.00 98.44 272 ALA A C 1
ATOM 2159 O O . ALA A 1 272 ? 10.445 -20.220 -23.161 1.00 98.44 272 ALA A O 1
ATOM 2160 N N . LEU A 1 273 ? 9.664 -18.994 -21.456 1.00 98.19 273 LEU A N 1
ATOM 2161 C CA . LEU A 1 273 ? 9.517 -20.104 -20.512 1.00 98.19 273 LEU A CA 1
ATOM 2162 C C . LEU A 1 273 ? 8.536 -21.167 -21.024 1.00 98.19 273 LEU A C 1
ATOM 2164 O O . LEU A 1 273 ? 8.843 -22.362 -20.986 1.00 98.19 273 LEU A O 1
ATOM 2168 N N . LYS A 1 274 ? 7.369 -20.742 -21.526 1.00 98.25 274 LYS A N 1
ATOM 2169 C CA . LYS A 1 274 ? 6.335 -21.642 -22.060 1.00 98.25 274 LYS A CA 1
ATOM 2170 C C . LYS A 1 274 ? 6.836 -22.459 -23.254 1.00 98.25 274 LYS A C 1
ATOM 2172 O O . LYS A 1 274 ? 6.457 -23.619 -23.389 1.00 98.25 274 LYS A O 1
ATOM 2177 N N . HIS A 1 275 ? 7.688 -21.871 -24.092 1.00 98.38 275 HIS A N 1
ATOM 2178 C CA . HIS A 1 275 ? 8.221 -22.504 -25.301 1.00 98.38 275 HIS A CA 1
ATOM 2179 C C . HIS A 1 275 ? 9.630 -23.104 -25.132 1.00 98.38 275 HIS A C 1
ATOM 2181 O O . HIS A 1 275 ? 10.258 -23.453 -26.126 1.00 98.38 275 HIS A O 1
ATOM 2187 N N . ASP A 1 276 ? 10.131 -23.228 -23.896 1.00 97.44 276 ASP A N 1
ATOM 2188 C CA . ASP A 1 276 ? 11.482 -23.729 -23.577 1.00 97.44 276 ASP A CA 1
ATOM 2189 C C . ASP A 1 276 ? 12.623 -22.996 -24.313 1.00 97.44 276 ASP A C 1
ATOM 2191 O O . ASP A 1 276 ? 13.628 -23.586 -24.708 1.00 97.44 276 ASP A O 1
ATOM 2195 N N . GLN A 1 277 ? 12.467 -21.688 -24.510 1.00 98.56 277 GLN A N 1
ATOM 2196 C CA . GLN A 1 277 ? 13.417 -20.857 -25.242 1.00 98.56 277 GLN A CA 1
ATOM 2197 C C . GLN A 1 277 ? 14.560 -20.345 -24.357 1.00 98.56 277 GLN A C 1
ATOM 2199 O O . GLN A 1 277 ? 14.541 -20.409 -23.121 1.00 98.56 277 GLN A O 1
ATOM 2204 N N . TYR A 1 278 ? 15.581 -19.816 -25.025 1.00 98.56 278 TYR A N 1
ATOM 2205 C CA . TYR A 1 278 ? 16.646 -19.058 -24.387 1.00 98.56 278 TYR A CA 1
ATOM 2206 C C . TYR A 1 278 ? 16.181 -17.637 -24.047 1.00 98.56 278 TYR A C 1
ATOM 2208 O O . TYR A 1 278 ? 15.331 -17.064 -24.723 1.00 98.56 278 TYR A O 1
ATOM 2216 N N . TRP A 1 279 ? 16.769 -17.081 -22.995 1.00 98.56 279 TRP A N 1
ATOM 2217 C CA . TRP A 1 279 ? 16.529 -15.751 -22.464 1.00 98.56 279 TRP A CA 1
ATOM 2218 C C . TRP A 1 279 ? 17.843 -14.979 -22.377 1.00 98.56 279 TRP A C 1
ATOM 2220 O O . TRP A 1 279 ? 18.841 -15.495 -21.860 1.00 98.56 279 TRP A O 1
ATOM 2230 N N . ASN A 1 280 ? 17.847 -13.752 -22.889 1.00 98.38 280 ASN A N 1
ATOM 2231 C CA . ASN A 1 280 ? 19.012 -12.880 -22.844 1.00 98.38 280 ASN A CA 1
ATOM 2232 C C . ASN A 1 280 ? 18.976 -12.033 -21.578 1.00 98.38 280 ASN A C 1
ATOM 2234 O O . ASN A 1 280 ? 18.002 -11.338 -21.310 1.00 98.38 280 ASN A O 1
ATOM 2238 N N . LEU A 1 281 ? 20.078 -12.064 -20.837 1.00 98.50 281 LEU A N 1
ATOM 2239 C CA . LEU A 1 281 ? 20.372 -11.088 -19.809 1.00 98.50 281 LEU A CA 1
ATOM 2240 C C . LEU A 1 281 ? 21.173 -9.955 -20.447 1.00 98.50 281 LEU A C 1
ATOM 2242 O O . LEU A 1 281 ? 22.310 -10.150 -20.894 1.00 98.50 281 LEU A O 1
ATOM 2246 N N . GLU A 1 282 ? 20.566 -8.783 -20.534 1.00 97.81 282 GLU A N 1
ATOM 2247 C CA . GLU A 1 282 ? 21.053 -7.668 -21.334 1.00 97.81 282 GLU A CA 1
ATOM 2248 C C . GLU A 1 282 ? 20.823 -6.323 -20.649 1.00 97.81 282 GLU A C 1
ATOM 2250 O O . GLU A 1 282 ? 19.988 -6.174 -19.762 1.00 97.81 282 GLU A O 1
ATOM 2255 N N . PHE A 1 283 ? 21.587 -5.325 -21.069 1.00 97.88 283 PHE A N 1
ATOM 2256 C CA . PHE A 1 283 ? 21.524 -3.970 -20.531 1.00 97.88 283 PHE A CA 1
ATOM 2257 C C . PHE A 1 283 ? 21.743 -2.966 -21.671 1.00 97.88 283 PHE A C 1
ATOM 2259 O O . PHE A 1 283 ? 22.320 -3.359 -22.690 1.00 97.88 283 PHE A O 1
ATOM 2266 N N . PRO A 1 284 ? 21.310 -1.695 -21.566 1.00 97.25 284 PRO A N 1
ATOM 2267 C CA . PRO A 1 284 ? 21.664 -0.678 -22.554 1.00 97.25 284 PRO A CA 1
ATOM 2268 C C . PRO A 1 284 ? 23.157 -0.668 -22.885 1.00 97.25 284 PRO A C 1
ATOM 2270 O O . PRO A 1 284 ? 23.999 -0.758 -21.989 1.00 97.25 284 PRO A O 1
ATOM 2273 N N . ASP A 1 285 ? 23.494 -0.523 -24.168 1.00 95.06 285 ASP A N 1
ATOM 2274 C CA . ASP A 1 285 ? 24.882 -0.352 -24.604 1.00 95.06 285 ASP A CA 1
ATOM 2275 C C . ASP A 1 285 ? 25.344 1.094 -24.350 1.00 95.06 285 ASP A C 1
ATOM 2277 O O . ASP A 1 285 ? 25.528 1.903 -25.259 1.00 95.06 285 ASP A O 1
ATOM 2281 N N . TYR A 1 286 ? 25.479 1.440 -23.069 1.00 91.62 286 TYR A N 1
ATOM 2282 C CA . TYR A 1 286 ? 25.835 2.784 -22.605 1.00 91.62 286 TYR A CA 1
ATOM 2283 C C . TYR A 1 286 ? 27.277 3.187 -22.965 1.00 91.62 286 TYR A C 1
ATOM 2285 O O . TYR A 1 286 ? 27.647 4.356 -22.835 1.00 91.62 286 TYR A O 1
ATOM 2293 N N . GLU A 1 287 ? 28.106 2.226 -23.384 1.00 89.62 287 GLU A N 1
ATOM 2294 C CA . GLU A 1 287 ? 29.479 2.451 -23.846 1.00 89.62 287 GLU A CA 1
ATOM 2295 C C . GLU A 1 287 ? 29.517 2.957 -25.294 1.00 89.62 287 GLU A C 1
ATOM 2297 O O . GLU A 1 287 ? 30.529 3.518 -25.722 1.00 89.62 287 GLU A O 1
ATOM 2302 N N . ASN A 1 288 ? 28.418 2.800 -26.037 1.00 90.69 288 ASN A N 1
ATOM 2303 C CA . ASN A 1 288 ? 28.313 3.243 -27.414 1.00 90.69 288 ASN A CA 1
ATOM 2304 C C . ASN A 1 288 ? 28.423 4.779 -27.505 1.00 90.69 288 ASN A C 1
ATOM 2306 O O . ASN A 1 288 ? 27.541 5.482 -26.997 1.00 90.69 288 ASN A O 1
ATOM 2310 N N . PRO A 1 289 ? 29.451 5.334 -28.182 1.00 89.00 289 PRO A N 1
ATOM 2311 C CA . PRO A 1 289 ? 29.656 6.781 -28.253 1.00 89.00 289 PRO A CA 1
ATOM 2312 C C . PRO A 1 289 ? 28.470 7.544 -28.850 1.00 89.00 289 PRO A C 1
ATOM 2314 O O . PRO A 1 289 ? 28.244 8.694 -28.483 1.00 89.00 289 PRO A O 1
ATOM 2317 N N . THR A 1 290 ? 27.698 6.906 -29.734 1.00 92.50 290 THR A N 1
ATOM 2318 C CA . THR A 1 290 ? 26.517 7.498 -30.373 1.00 92.50 290 THR A CA 1
ATOM 2319 C C . THR A 1 290 ? 25.350 7.660 -29.398 1.00 92.50 290 THR A C 1
ATOM 2321 O O . THR A 1 290 ? 24.595 8.621 -29.513 1.00 92.50 290 THR A O 1
ATOM 2324 N N . TYR A 1 291 ? 25.206 6.752 -28.427 1.00 90.75 291 TYR A N 1
ATOM 2325 C CA . TYR A 1 291 ? 24.045 6.701 -27.528 1.00 90.75 291 TYR A CA 1
ATOM 2326 C C . TYR A 1 291 ? 24.378 7.018 -26.065 1.00 90.75 291 TYR A C 1
ATOM 2328 O O . TYR A 1 291 ? 23.467 7.093 -25.248 1.00 90.75 291 TYR A O 1
ATOM 2336 N N . SER A 1 292 ? 25.649 7.233 -25.717 1.00 88.31 292 SER A N 1
ATOM 2337 C CA . SER A 1 292 ? 26.084 7.473 -24.333 1.00 88.31 292 SER A CA 1
ATOM 2338 C C . SER A 1 292 ? 25.419 8.705 -23.703 1.00 88.31 292 SER A C 1
ATOM 2340 O O . SER A 1 292 ? 24.950 8.629 -22.570 1.00 88.31 292 SER A O 1
ATOM 2342 N N . GLU A 1 293 ? 25.299 9.813 -24.438 1.00 89.88 293 GLU A N 1
ATOM 2343 C CA . GLU A 1 293 ? 24.614 11.010 -23.925 1.00 89.88 293 GLU A CA 1
ATOM 2344 C C . GLU A 1 293 ? 23.108 10.764 -23.754 1.00 89.88 293 GLU A C 1
ATOM 2346 O O . GLU A 1 293 ? 22.524 11.102 -22.726 1.00 89.88 293 GLU A O 1
ATOM 2351 N N . ILE A 1 294 ? 22.489 10.082 -24.722 1.00 92.75 294 ILE A N 1
ATOM 2352 C CA . ILE A 1 294 ? 21.072 9.701 -24.663 1.00 92.75 294 ILE A CA 1
ATOM 2353 C C . ILE A 1 294 ? 20.817 8.794 -23.456 1.00 92.75 294 ILE A C 1
ATOM 2355 O O . ILE A 1 294 ? 19.841 8.997 -22.737 1.00 92.75 294 ILE A O 1
ATOM 2359 N N . TYR A 1 295 ? 21.701 7.831 -23.191 1.00 93.69 295 TYR A N 1
ATOM 2360 C CA . TYR A 1 295 ? 21.638 6.980 -22.005 1.00 93.69 295 TYR A CA 1
ATOM 2361 C C . TYR A 1 295 ? 21.629 7.822 -20.727 1.00 93.69 295 TYR A C 1
ATOM 2363 O O . TYR A 1 295 ? 20.724 7.677 -19.909 1.00 93.69 295 TYR A O 1
ATOM 2371 N N . HIS A 1 296 ? 22.577 8.750 -20.577 1.00 90.44 296 HIS 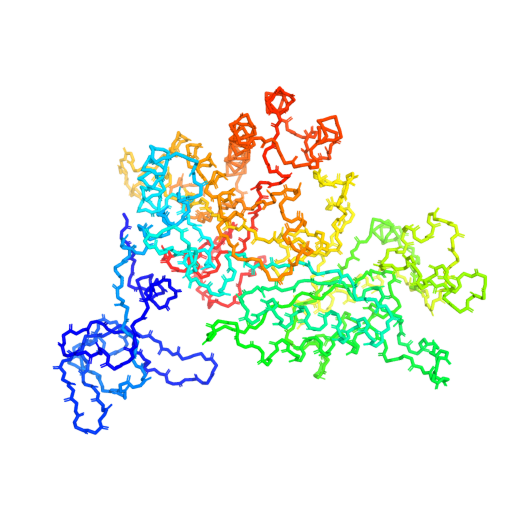A N 1
ATOM 2372 C CA . HIS A 1 296 ? 22.671 9.594 -19.384 1.00 90.44 296 HIS A CA 1
ATOM 2373 C C . HIS A 1 296 ? 21.454 10.503 -19.170 1.00 90.44 296 HIS A C 1
ATOM 2375 O O . HIS A 1 296 ? 21.145 10.828 -18.025 1.00 90.44 296 HIS A O 1
ATOM 2381 N N . GLN A 1 297 ? 20.757 10.885 -20.241 1.00 90.12 297 GLN A N 1
ATOM 2382 C CA . GLN A 1 297 ? 19.585 11.759 -20.172 1.00 90.12 297 GLN A CA 1
ATOM 2383 C C . GLN A 1 297 ? 18.253 11.010 -20.028 1.00 90.12 297 GLN A C 1
ATOM 2385 O O . GLN A 1 297 ? 17.310 11.555 -19.461 1.00 90.12 297 GLN A O 1
ATOM 2390 N N . THR A 1 298 ? 18.142 9.792 -20.568 1.00 90.75 298 THR A N 1
ATOM 2391 C CA . THR A 1 298 ? 16.839 9.125 -20.764 1.00 90.75 298 THR A CA 1
ATOM 2392 C C . THR A 1 298 ? 16.706 7.773 -20.071 1.00 90.75 298 THR A C 1
ATOM 2394 O O . THR A 1 298 ? 15.587 7.282 -19.913 1.00 90.75 298 THR A O 1
ATOM 2397 N N . TRP A 1 299 ? 17.809 7.148 -19.650 1.00 95.31 299 TRP A N 1
ATOM 2398 C CA . TRP A 1 299 ? 17.746 5.837 -19.016 1.00 95.31 299 TRP A CA 1
ATOM 2399 C C . TRP A 1 299 ? 17.123 5.912 -17.620 1.00 95.31 299 TRP A C 1
ATOM 2401 O O . TRP A 1 299 ? 17.633 6.581 -16.724 1.00 95.31 299 TRP A O 1
ATOM 2411 N N . ALA A 1 300 ? 16.035 5.165 -17.433 1.00 91.38 300 ALA A N 1
ATOM 2412 C CA . ALA A 1 300 ? 15.273 5.120 -16.184 1.00 91.38 300 ALA A CA 1
ATOM 2413 C C . ALA A 1 300 ? 14.983 3.684 -15.699 1.00 91.38 300 ALA A C 1
ATOM 2415 O O . ALA A 1 300 ? 14.101 3.475 -14.865 1.00 91.38 300 ALA A O 1
ATOM 2416 N N . GLY A 1 301 ? 15.696 2.677 -16.221 1.00 94.62 301 GLY A N 1
ATOM 2417 C CA . GLY A 1 301 ? 15.463 1.266 -15.876 1.00 94.62 301 GLY A CA 1
ATOM 2418 C C . GLY A 1 301 ? 14.324 0.594 -16.652 1.00 94.62 301 GLY A C 1
ATOM 2419 O O . GLY A 1 301 ? 13.757 -0.387 -16.176 1.00 94.62 301 GLY A O 1
ATOM 2420 N N . ASP A 1 302 ? 13.973 1.116 -17.831 1.00 95.00 302 ASP A N 1
ATOM 2421 C CA . ASP A 1 302 ? 12.929 0.576 -18.709 1.00 95.00 302 ASP A CA 1
ATOM 2422 C C . ASP A 1 302 ? 13.526 0.113 -20.044 1.00 95.00 302 ASP A C 1
ATOM 2424 O O . ASP A 1 302 ? 13.625 0.871 -21.015 1.00 95.00 302 ASP A O 1
ATOM 2428 N N . LEU A 1 303 ? 13.948 -1.153 -20.085 1.00 96.19 303 LEU A N 1
ATOM 2429 C CA . LEU A 1 303 ? 14.578 -1.744 -21.265 1.00 96.19 303 LEU A CA 1
ATOM 2430 C C . LEU A 1 303 ? 13.628 -1.805 -22.471 1.00 96.19 303 LEU A C 1
ATOM 2432 O O . LEU A 1 303 ? 14.068 -1.644 -23.608 1.00 96.19 303 LEU A O 1
ATOM 2436 N N . GLN A 1 304 ? 12.328 -2.006 -22.244 1.00 93.44 304 GLN A N 1
ATOM 2437 C CA . GLN A 1 304 ? 11.348 -2.076 -23.329 1.00 93.44 304 GLN A CA 1
ATOM 2438 C C . GLN A 1 304 ? 11.168 -0.706 -23.992 1.00 93.44 304 GLN A C 1
ATOM 2440 O O . GLN A 1 304 ? 11.175 -0.608 -25.220 1.00 93.44 304 GLN A O 1
ATOM 2445 N N . ALA A 1 305 ? 11.084 0.372 -23.203 1.00 93.81 305 ALA A N 1
ATOM 2446 C CA . ALA A 1 305 ? 11.073 1.729 -23.750 1.00 93.81 305 ALA A CA 1
ATOM 2447 C C . ALA A 1 305 ? 12.374 2.053 -24.502 1.00 93.81 305 ALA A C 1
ATOM 2449 O O . ALA A 1 305 ? 12.318 2.604 -25.602 1.00 93.81 305 ALA A O 1
ATOM 2450 N N . TRP A 1 306 ? 13.529 1.657 -23.954 1.00 95.62 306 TRP A N 1
ATOM 2451 C CA . TRP A 1 306 ? 14.838 1.822 -24.597 1.00 95.62 306 TRP A CA 1
ATOM 2452 C C . TRP A 1 306 ? 14.896 1.163 -25.982 1.00 95.62 306 TRP A C 1
ATOM 2454 O O . TRP A 1 306 ? 15.220 1.816 -26.975 1.00 95.62 306 TRP A O 1
ATOM 2464 N N . LYS A 1 307 ? 14.485 -0.107 -26.073 1.00 95.25 307 LYS A N 1
ATOM 2465 C CA . LYS A 1 307 ? 14.423 -0.853 -27.338 1.00 95.25 307 LYS A CA 1
ATOM 2466 C C . LYS A 1 307 ? 13.412 -0.267 -28.317 1.00 95.25 307 LYS A C 1
ATOM 2468 O O . LYS A 1 307 ? 13.693 -0.186 -29.509 1.00 95.25 307 LYS A O 1
ATOM 2473 N N . LYS A 1 308 ? 12.250 0.186 -27.833 1.00 95.00 308 LYS A N 1
ATOM 2474 C CA . LYS A 1 308 ? 11.217 0.814 -28.673 1.00 95.00 308 LYS A CA 1
ATOM 2475 C C . LYS A 1 308 ? 11.702 2.110 -29.331 1.00 95.00 308 LYS A C 1
ATOM 2477 O O . LYS A 1 308 ? 11.254 2.428 -30.428 1.00 95.00 308 LYS A O 1
ATOM 2482 N N . MET A 1 309 ? 12.622 2.833 -28.692 1.00 93.75 309 MET A N 1
ATOM 2483 C CA . MET A 1 309 ? 13.283 4.007 -29.278 1.00 93.75 309 MET A CA 1
ATOM 2484 C C . MET A 1 309 ? 14.373 3.648 -30.306 1.00 93.75 309 MET A C 1
ATOM 2486 O O . MET A 1 309 ? 14.948 4.542 -30.919 1.00 93.75 309 MET A O 1
ATOM 2490 N N . GLY A 1 310 ? 14.640 2.357 -30.534 1.00 94.62 310 GLY A N 1
ATOM 2491 C CA . GLY A 1 310 ? 15.631 1.880 -31.500 1.00 94.62 310 GLY A CA 1
ATOM 2492 C C . GLY A 1 310 ? 17.069 1.905 -30.981 1.00 94.62 310 GLY A C 1
ATOM 2493 O O . GLY A 1 310 ? 18.002 1.837 -31.779 1.00 94.62 310 GLY A O 1
ATOM 2494 N N . TYR A 1 311 ? 17.267 2.019 -29.665 1.00 95.00 311 TYR A N 1
ATOM 2495 C CA . TYR A 1 311 ? 18.598 2.090 -29.069 1.00 95.00 311 TYR A CA 1
ATOM 2496 C C . TYR A 1 311 ? 19.180 0.699 -28.769 1.00 95.00 311 TYR A C 1
ATOM 2498 O O . TYR A 1 311 ? 18.441 -0.213 -28.383 1.00 95.00 311 TYR A O 1
ATOM 2506 N N . PRO A 1 312 ? 20.505 0.515 -28.926 1.00 95.44 312 PRO A N 1
ATOM 2507 C CA . PRO A 1 312 ? 21.140 -0.791 -28.804 1.00 95.44 312 PRO A CA 1
ATOM 2508 C C . PRO A 1 312 ? 21.241 -1.273 -27.353 1.00 95.44 312 PRO A C 1
ATOM 2510 O O . PRO A 1 312 ? 21.360 -0.488 -26.405 1.00 95.44 312 PRO A O 1
ATOM 2513 N N . THR A 1 313 ? 21.251 -2.592 -27.192 1.00 97.00 313 THR A N 1
ATOM 2514 C CA . THR A 1 313 ? 21.536 -3.288 -25.935 1.00 97.00 313 THR A CA 1
ATOM 2515 C C . THR A 1 313 ? 22.753 -4.191 -26.102 1.00 97.00 313 THR A C 1
ATOM 2517 O O . THR A 1 313 ? 23.082 -4.644 -27.199 1.00 97.00 313 THR A O 1
ATOM 2520 N N . LYS A 1 314 ? 23.432 -4.462 -24.991 1.00 96.50 314 LYS A N 1
ATOM 2521 C CA . LYS A 1 314 ? 24.544 -5.400 -24.887 1.00 96.50 314 LYS A CA 1
ATOM 2522 C C . LYS A 1 314 ? 24.068 -6.630 -24.127 1.00 96.50 314 LYS A C 1
ATOM 2524 O O . LYS A 1 314 ? 23.635 -6.524 -22.980 1.00 96.50 314 LYS A O 1
ATOM 2529 N N . VAL A 1 315 ? 24.15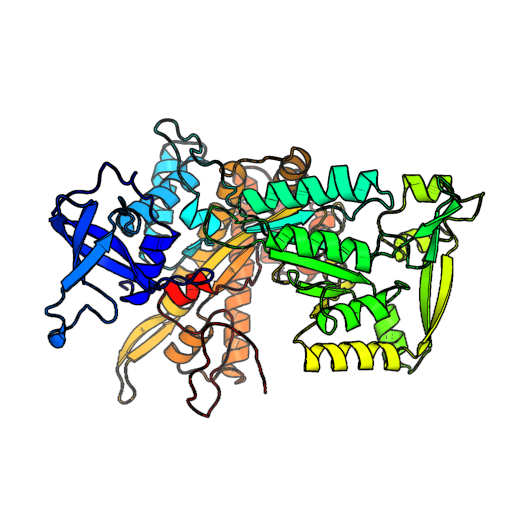8 -7.799 -24.757 1.00 97.69 315 VAL A N 1
ATOM 2530 C CA . VAL A 1 315 ? 23.871 -9.084 -24.106 1.00 97.69 315 VAL A CA 1
ATOM 2531 C C . VAL A 1 315 ? 25.093 -9.501 -23.292 1.00 97.69 315 VAL A C 1
ATOM 2533 O O . VAL A 1 315 ? 26.194 -9.617 -23.826 1.00 97.69 315 VAL A O 1
ATOM 2536 N N . TYR A 1 316 ? 24.896 -9.726 -21.996 1.00 97.31 316 TYR A N 1
ATOM 2537 C CA . TYR A 1 316 ? 25.946 -10.159 -21.070 1.00 97.31 316 TYR A CA 1
ATOM 2538 C C . TYR A 1 316 ? 25.974 -11.679 -20.930 1.00 97.31 316 TYR A C 1
ATOM 2540 O O . TYR A 1 316 ? 27.040 -12.271 -20.765 1.00 97.31 316 TYR A O 1
ATOM 2548 N N . LYS A 1 317 ? 24.801 -12.317 -20.980 1.00 97.44 317 LYS A N 1
ATOM 2549 C CA . LYS A 1 317 ? 24.657 -13.767 -20.858 1.00 97.44 317 LYS A CA 1
ATOM 2550 C C . LYS A 1 317 ? 23.352 -14.218 -21.502 1.00 97.44 317 LYS A C 1
ATOM 2552 O O . LYS A 1 317 ? 22.343 -13.540 -21.371 1.00 97.44 317 LYS A O 1
ATOM 2557 N N . THR A 1 318 ? 23.348 -15.391 -22.118 1.00 98.31 318 THR A N 1
ATOM 2558 C CA . THR A 1 318 ? 22.123 -16.068 -22.561 1.00 98.31 318 THR A CA 1
ATOM 2559 C C . THR A 1 318 ? 21.944 -17.345 -21.749 1.00 98.31 318 THR A C 1
ATOM 2561 O O . THR A 1 318 ? 22.885 -18.125 -21.609 1.00 98.31 318 THR A O 1
ATOM 2564 N N . ILE A 1 319 ? 20.757 -17.555 -21.186 1.00 98.12 319 ILE A N 1
ATOM 2565 C CA . ILE A 1 319 ? 20.422 -18.717 -20.345 1.00 98.12 319 ILE A CA 1
ATOM 2566 C C . ILE A 1 319 ? 19.121 -19.358 -20.816 1.00 98.12 319 ILE A C 1
ATOM 2568 O O . ILE A 1 319 ? 18.339 -18.715 -21.503 1.00 98.12 319 ILE A O 1
ATOM 2572 N N . LYS A 1 320 ? 18.839 -20.614 -20.461 1.00 98.44 320 LYS A N 1
ATOM 2573 C CA . LYS A 1 320 ? 17.492 -21.155 -20.710 1.00 98.44 320 LYS A CA 1
ATOM 2574 C C . LYS A 1 320 ? 16.485 -20.462 -19.791 1.00 98.44 320 LYS A C 1
ATOM 2576 O O . LYS A 1 320 ? 16.727 -20.376 -18.589 1.00 98.44 320 LYS A O 1
ATOM 2581 N N . ALA A 1 321 ? 15.330 -20.042 -20.314 1.00 98.56 321 ALA A N 1
ATOM 2582 C CA . ALA A 1 321 ? 14.290 -19.400 -19.501 1.00 98.56 321 ALA A CA 1
ATOM 2583 C C . ALA A 1 321 ? 13.850 -20.297 -18.325 1.00 98.56 321 ALA A C 1
ATOM 2585 O O . ALA A 1 321 ? 13.701 -19.836 -17.194 1.00 98.56 321 ALA A O 1
ATOM 2586 N N . ARG A 1 322 ? 13.756 -21.614 -18.565 1.00 98.44 322 ARG A N 1
ATOM 2587 C CA . ARG A 1 322 ? 13.477 -22.622 -17.529 1.00 98.44 322 ARG A CA 1
ATOM 2588 C C . ARG A 1 322 ? 14.526 -22.662 -16.419 1.00 98.44 322 ARG A C 1
ATOM 2590 O O . ARG A 1 322 ? 14.177 -22.900 -15.269 1.00 98.44 322 ARG A O 1
ATOM 2597 N N . GLU A 1 323 ? 15.796 -22.437 -16.741 1.00 98.25 323 GLU A N 1
ATOM 2598 C CA . GLU A 1 323 ? 16.866 -22.418 -15.741 1.00 98.25 323 GLU A CA 1
ATOM 2599 C C . GLU A 1 323 ? 16.710 -21.218 -14.800 1.00 98.25 323 GLU A C 1
ATOM 2601 O O . GLU A 1 323 ? 16.765 -21.395 -13.582 1.00 98.25 323 GLU A O 1
ATOM 2606 N N . LEU A 1 324 ? 16.441 -20.023 -15.345 1.00 98.25 324 LEU A N 1
ATOM 2607 C CA . LEU A 1 324 ? 16.164 -18.833 -14.534 1.00 98.25 324 LEU A CA 1
ATOM 2608 C C . LEU A 1 324 ? 14.946 -19.050 -13.632 1.00 98.25 324 LEU A C 1
ATOM 2610 O O . LEU A 1 324 ? 15.005 -18.790 -12.433 1.00 98.25 324 LEU A O 1
ATOM 2614 N N . TRP A 1 325 ? 13.864 -19.586 -14.197 1.00 98.38 325 TRP A N 1
ATOM 2615 C CA . TRP A 1 325 ? 12.637 -19.876 -13.459 1.00 98.38 325 TRP A CA 1
ATOM 2616 C C . TRP A 1 325 ? 12.863 -20.863 -12.307 1.00 98.38 325 TRP A C 1
ATOM 2618 O O . TRP A 1 325 ? 12.442 -20.617 -11.177 1.00 98.38 325 TRP A O 1
ATOM 2628 N N . ASN A 1 326 ? 13.600 -21.947 -12.560 1.00 98.06 326 ASN A N 1
ATOM 2629 C CA . ASN A 1 326 ? 13.939 -22.926 -11.530 1.00 98.06 326 ASN A CA 1
ATOM 2630 C C . ASN A 1 326 ? 14.798 -22.316 -10.414 1.00 98.06 326 ASN A C 1
ATOM 2632 O O . ASN A 1 326 ? 14.619 -22.675 -9.253 1.00 98.06 326 ASN A O 1
ATOM 2636 N N . LYS A 1 327 ? 15.703 -21.381 -10.737 1.00 97.25 327 LYS A N 1
ATOM 2637 C CA . LYS A 1 327 ? 16.485 -20.650 -9.728 1.00 97.25 327 LYS A CA 1
ATOM 2638 C C . LYS A 1 327 ? 15.607 -19.770 -8.841 1.00 97.25 327 LYS A C 1
ATOM 2640 O O . LYS A 1 327 ? 15.793 -19.788 -7.627 1.00 97.25 327 LYS A O 1
ATOM 2645 N N . ILE A 1 328 ? 14.639 -19.057 -9.424 1.00 97.56 328 ILE A N 1
ATOM 2646 C CA . ILE A 1 328 ? 13.658 -18.257 -8.672 1.00 97.56 328 ILE A CA 1
ATOM 2647 C C . ILE A 1 328 ? 12.902 -19.154 -7.684 1.00 97.56 328 ILE A C 1
ATOM 2649 O O . ILE A 1 328 ? 12.903 -18.874 -6.488 1.00 97.56 328 ILE A O 1
ATOM 2653 N N . ILE A 1 329 ? 12.336 -20.269 -8.161 1.00 97.19 329 ILE A N 1
ATOM 2654 C CA . ILE A 1 329 ? 11.586 -21.218 -7.320 1.00 97.19 329 ILE A CA 1
ATOM 2655 C C . ILE A 1 329 ? 12.466 -21.793 -6.208 1.00 97.19 329 ILE A C 1
ATOM 2657 O O . ILE A 1 329 ? 12.068 -21.802 -5.044 1.00 97.19 329 ILE A O 1
ATOM 2661 N N . ALA A 1 330 ? 13.667 -22.268 -6.547 1.00 96.44 330 ALA A N 1
ATOM 2662 C CA . ALA A 1 330 ? 14.566 -22.882 -5.576 1.00 96.44 330 ALA A CA 1
ATOM 2663 C C . ALA A 1 330 ? 14.976 -21.898 -4.468 1.00 96.44 330 ALA A C 1
ATOM 2665 O O . ALA A 1 330 ? 15.027 -22.282 -3.298 1.00 96.44 330 ALA A O 1
ATOM 2666 N N . SER A 1 331 ? 15.235 -20.632 -4.815 1.00 95.25 331 SER A N 1
ATOM 2667 C CA . SER A 1 331 ? 15.554 -19.598 -3.826 1.00 95.25 331 SER A CA 1
ATOM 2668 C C . SER A 1 331 ? 14.345 -19.258 -2.950 1.00 95.25 331 SER A C 1
ATOM 2670 O O . SER A 1 331 ? 14.471 -19.237 -1.720 1.00 95.25 331 SER A O 1
ATOM 2672 N N . ALA A 1 332 ? 13.158 -19.123 -3.556 1.00 94.25 332 ALA A N 1
ATOM 2673 C CA . ALA A 1 332 ? 11.910 -18.868 -2.839 1.00 94.25 332 ALA A CA 1
ATOM 2674 C C . ALA A 1 332 ? 11.584 -19.990 -1.844 1.00 94.25 332 ALA A C 1
ATOM 2676 O O . ALA A 1 332 ? 11.233 -19.719 -0.700 1.00 94.25 332 ALA A O 1
ATOM 2677 N N . HIS A 1 333 ? 11.793 -21.254 -2.215 1.00 93.94 333 HIS A N 1
ATOM 2678 C CA . HIS A 1 333 ? 11.633 -22.383 -1.292 1.00 93.94 333 HIS A CA 1
ATOM 2679 C C . HIS A 1 333 ? 12.650 -22.355 -0.143 1.00 93.94 333 HIS A C 1
ATOM 2681 O O . HIS A 1 333 ? 12.336 -22.764 0.972 1.00 93.94 333 HIS A O 1
ATOM 2687 N N . LYS A 1 334 ? 13.875 -21.886 -0.402 1.00 92.81 334 LYS A N 1
ATOM 2688 C CA . LYS A 1 334 ? 14.954 -21.865 0.591 1.00 92.81 334 LYS A CA 1
ATOM 2689 C C . LYS A 1 334 ? 14.852 -20.692 1.568 1.00 92.81 334 LYS A C 1
ATOM 2691 O O . LYS A 1 334 ? 15.293 -20.827 2.706 1.00 92.81 334 LYS A O 1
ATOM 2696 N N . SER A 1 335 ? 14.333 -19.547 1.128 1.00 89.50 335 SER A N 1
ATOM 2697 C CA . SER A 1 335 ? 14.407 -18.288 1.886 1.00 89.50 335 SER A CA 1
ATOM 2698 C C . SER A 1 335 ? 13.103 -17.486 1.958 1.00 89.50 335 SER A C 1
ATOM 2700 O O . SER A 1 335 ? 13.107 -16.392 2.515 1.00 89.50 335 SER A O 1
ATOM 2702 N N . ALA A 1 336 ? 11.997 -18.020 1.424 1.00 91.44 336 ALA A N 1
ATOM 2703 C CA . ALA A 1 336 ? 10.723 -17.325 1.186 1.00 91.44 336 ALA A CA 1
ATOM 2704 C C . ALA A 1 336 ? 10.808 -16.152 0.186 1.00 91.44 336 ALA A C 1
ATOM 2706 O O . ALA A 1 336 ? 9.829 -15.437 -0.013 1.00 91.44 336 ALA A O 1
ATOM 2707 N N . GLU A 1 337 ? 11.959 -15.975 -0.469 1.00 92.06 337 GLU A N 1
ATOM 2708 C CA . GLU A 1 337 ? 12.251 -14.893 -1.405 1.00 92.06 337 GLU A CA 1
ATOM 2709 C C . GLU A 1 337 ? 13.141 -15.383 -2.566 1.00 92.06 337 GLU A C 1
ATOM 2711 O O . GLU A 1 337 ? 13.888 -16.347 -2.401 1.00 92.06 337 GLU A O 1
ATOM 2716 N N . PRO A 1 338 ? 13.102 -14.746 -3.748 1.00 95.19 338 PRO A N 1
ATOM 2717 C CA . PRO A 1 338 ? 12.321 -13.557 -4.076 1.00 95.19 338 PRO A CA 1
ATOM 2718 C C . PRO A 1 338 ? 10.840 -13.845 -4.336 1.00 95.19 338 PRO A C 1
ATOM 2720 O O . PRO A 1 338 ? 10.465 -14.927 -4.786 1.00 95.19 338 PRO A O 1
ATOM 2723 N N . GLY A 1 339 ? 10.004 -12.832 -4.106 1.00 95.25 339 GLY A N 1
ATOM 2724 C CA . GLY A 1 339 ? 8.659 -12.788 -4.674 1.00 95.25 339 GLY A CA 1
ATOM 2725 C C . GLY A 1 339 ? 8.693 -12.627 -6.200 1.00 95.25 339 GLY A C 1
ATOM 2726 O O . GLY A 1 339 ? 9.734 -12.335 -6.793 1.00 95.25 339 GLY A O 1
ATOM 2727 N N . ILE A 1 340 ? 7.540 -12.788 -6.850 1.00 96.25 340 ILE A N 1
ATOM 2728 C CA . ILE A 1 340 ? 7.374 -12.525 -8.286 1.00 96.25 340 ILE A CA 1
ATOM 2729 C C . ILE A 1 340 ? 6.343 -11.423 -8.497 1.00 96.25 340 ILE A C 1
ATOM 2731 O O . ILE A 1 340 ? 5.291 -11.420 -7.859 1.00 96.25 340 ILE A O 1
ATOM 2735 N N . VAL A 1 341 ? 6.626 -10.495 -9.410 1.00 96.69 341 VAL A N 1
ATOM 2736 C CA . VAL A 1 341 ? 5.710 -9.393 -9.720 1.00 96.69 341 VAL A CA 1
ATOM 2737 C C . VAL A 1 341 ? 5.582 -9.198 -11.224 1.00 96.69 341 VAL A C 1
ATOM 2739 O O . VAL A 1 341 ? 6.564 -9.028 -11.938 1.00 96.69 341 VAL A O 1
ATOM 2742 N N . PHE A 1 342 ? 4.345 -9.160 -11.714 1.00 96.69 342 PHE A N 1
ATOM 2743 C CA . PHE A 1 342 ? 4.040 -8.933 -13.127 1.00 96.69 342 PHE A CA 1
ATOM 2744 C C . PHE A 1 342 ? 3.748 -7.449 -13.382 1.00 96.69 342 PHE A C 1
ATOM 2746 O O . PHE A 1 342 ? 2.593 -7.022 -13.458 1.00 96.69 342 PHE A O 1
ATOM 2753 N N . MET A 1 343 ? 4.801 -6.642 -13.511 1.00 95.56 343 MET A N 1
ATOM 2754 C CA . MET A 1 343 ? 4.681 -5.183 -13.668 1.00 95.56 343 MET A CA 1
ATOM 2755 C C . MET A 1 343 ? 3.961 -4.759 -14.952 1.00 95.56 343 MET A C 1
ATOM 2757 O O . MET A 1 343 ? 3.298 -3.719 -14.986 1.00 95.56 343 MET A O 1
ATOM 2761 N N . GLU A 1 344 ? 4.038 -5.565 -16.010 1.00 95.44 344 GLU A N 1
ATOM 2762 C CA . GLU A 1 344 ? 3.297 -5.307 -17.248 1.00 95.44 344 GLU A CA 1
ATOM 2763 C C . GLU A 1 344 ? 1.787 -5.460 -17.043 1.00 95.44 344 GLU A C 1
ATOM 2765 O O . GLU A 1 344 ? 1.016 -4.662 -17.574 1.00 95.44 344 GLU A O 1
ATOM 2770 N N . ARG A 1 345 ? 1.346 -6.406 -16.199 1.00 94.25 345 ARG A N 1
ATOM 2771 C CA . ARG A 1 345 ? -0.072 -6.548 -15.831 1.00 94.25 345 ARG A CA 1
ATOM 2772 C C . ARG A 1 345 ? -0.563 -5.350 -15.024 1.00 94.25 345 ARG A C 1
ATOM 2774 O O . ARG A 1 345 ? -1.629 -4.826 -15.338 1.00 94.25 345 ARG A O 1
ATOM 2781 N N . TYR A 1 346 ? 0.232 -4.875 -14.057 1.00 94.12 346 TYR A N 1
ATOM 2782 C CA . TYR A 1 346 ? -0.062 -3.629 -13.336 1.00 94.12 346 TYR A CA 1
ATOM 2783 C C . TYR A 1 346 ? -0.287 -2.470 -14.307 1.00 94.12 346 TYR A C 1
ATOM 2785 O O . TYR A 1 346 ? -1.301 -1.785 -14.224 1.00 94.12 346 TYR A O 1
ATOM 2793 N N . ASN A 1 347 ? 0.619 -2.276 -15.266 1.00 95.94 347 ASN A N 1
ATOM 2794 C CA . ASN A 1 347 ? 0.520 -1.165 -16.209 1.00 95.94 347 ASN A CA 1
ATOM 2795 C C . ASN A 1 347 ? -0.625 -1.323 -17.225 1.00 95.94 347 ASN A C 1
ATOM 2797 O O . ASN A 1 347 ? -1.272 -0.330 -17.544 1.00 95.94 347 ASN A O 1
ATOM 2801 N N . LYS A 1 348 ? -0.935 -2.545 -17.684 1.00 95.62 348 LYS A N 1
ATOM 2802 C CA . LYS A 1 348 ? -2.086 -2.820 -18.569 1.00 95.62 348 LYS A CA 1
ATOM 2803 C C . LYS A 1 348 ? -3.429 -2.533 -17.895 1.00 95.62 348 LYS A C 1
ATOM 2805 O O . LYS A 1 348 ? -4.363 -2.095 -18.561 1.00 95.62 348 LYS A O 1
ATOM 2810 N N . LEU A 1 349 ? -3.532 -2.794 -16.591 1.00 95.81 349 LEU A N 1
ATOM 2811 C CA . LEU A 1 349 ? -4.761 -2.589 -15.821 1.00 95.81 349 LEU A CA 1
ATOM 2812 C C . LEU A 1 349 ? -4.850 -1.203 -15.172 1.00 95.81 349 LEU A C 1
ATOM 2814 O O . LEU A 1 349 ? -5.946 -0.780 -14.821 1.00 95.81 349 LEU A O 1
ATOM 2818 N N . SER A 1 350 ? -3.737 -0.483 -15.022 1.00 96.06 350 SER A N 1
ATOM 2819 C CA . SER A 1 350 ? -3.707 0.780 -14.284 1.00 96.06 350 SER A CA 1
ATOM 2820 C C . SER A 1 350 ? -4.611 1.851 -14.891 1.00 96.06 350 SER A C 1
ATOM 2822 O O . SER A 1 350 ? -4.543 2.151 -16.081 1.00 96.06 350 SER A O 1
ATOM 2824 N N . ASN A 1 351 ? -5.369 2.534 -14.036 1.00 97.12 351 ASN A N 1
ATOM 2825 C CA . ASN A 1 351 ? -6.099 3.747 -14.400 1.00 97.12 351 ASN A CA 1
ATOM 2826 C C . ASN A 1 351 ? -5.183 4.938 -14.717 1.00 97.12 351 ASN A C 1
ATOM 2828 O O . ASN A 1 351 ? -5.613 5.877 -15.378 1.00 97.12 351 ASN A O 1
ATOM 2832 N N . SER A 1 352 ? -3.925 4.906 -14.268 1.00 96.50 352 SER A N 1
ATOM 2833 C CA . SER A 1 352 ? -2.950 5.978 -14.495 1.00 96.50 352 SER A CA 1
ATOM 2834 C C . SER A 1 352 ? -2.096 5.786 -15.753 1.00 96.50 352 SER A C 1
ATOM 2836 O O . SER A 1 352 ? -1.189 6.580 -15.991 1.00 96.50 352 SER A O 1
ATOM 2838 N N . TYR A 1 353 ? -2.358 4.751 -16.565 1.00 96.06 353 TYR A N 1
ATOM 2839 C CA . TYR A 1 353 ? -1.476 4.311 -17.660 1.00 96.06 353 TYR A CA 1
ATOM 2840 C C . TYR A 1 353 ? -1.064 5.416 -18.649 1.00 96.06 353 TYR A C 1
ATOM 2842 O O . TYR A 1 353 ? 0.013 5.340 -19.234 1.00 96.06 353 TYR A O 1
ATOM 2850 N N . TYR A 1 354 ? -1.905 6.435 -18.845 1.00 96.44 354 TYR A N 1
ATOM 2851 C CA . TYR A 1 354 ? -1.688 7.495 -19.830 1.00 96.44 354 TYR A CA 1
ATOM 2852 C C . TYR A 1 354 ? -0.840 8.672 -19.327 1.00 96.44 354 TYR A C 1
ATOM 2854 O O . TYR A 1 354 ? -0.491 9.539 -20.126 1.00 96.44 354 TYR A O 1
ATOM 2862 N N . PHE A 1 355 ? -0.516 8.734 -18.031 1.00 96.50 355 PHE A N 1
ATOM 2863 C CA . PHE A 1 355 ? 0.267 9.843 -17.468 1.00 96.50 355 PHE A CA 1
ATOM 2864 C C . PHE A 1 355 ? 1.244 9.446 -16.358 1.00 96.50 355 PHE A C 1
ATOM 2866 O O . PHE A 1 355 ? 2.185 10.194 -16.109 1.00 96.50 355 PHE A O 1
ATOM 2873 N N . ASN A 1 356 ? 1.042 8.307 -15.689 1.00 95.44 356 ASN A N 1
ATOM 2874 C CA . ASN A 1 356 ? 1.862 7.893 -14.556 1.00 95.44 356 ASN A CA 1
ATOM 2875 C C . ASN A 1 356 ? 2.099 6.379 -14.567 1.00 95.44 356 ASN A C 1
ATOM 2877 O O . ASN A 1 356 ? 1.236 5.589 -14.164 1.00 95.44 356 ASN A O 1
ATOM 2881 N N . LYS A 1 357 ? 3.268 5.976 -15.070 1.00 95.19 357 LYS A N 1
ATOM 2882 C CA . LYS A 1 357 ? 3.659 4.570 -15.205 1.00 95.19 357 LYS A CA 1
ATOM 2883 C C . LYS A 1 357 ? 4.019 3.983 -13.841 1.00 95.19 357 LYS A C 1
ATOM 2885 O O . LYS A 1 357 ? 4.771 4.582 -13.080 1.00 95.19 357 LYS A O 1
ATOM 2890 N N . ILE A 1 358 ? 3.533 2.778 -13.566 1.00 96.94 358 ILE A N 1
ATOM 2891 C CA . ILE A 1 358 ? 3.877 2.026 -12.359 1.00 96.94 358 ILE A CA 1
ATOM 2892 C C . ILE A 1 358 ? 5.259 1.385 -12.554 1.00 96.94 358 ILE A C 1
ATOM 2894 O O . ILE A 1 358 ? 5.451 0.642 -13.523 1.00 96.94 358 ILE A O 1
ATOM 2898 N N . ILE A 1 359 ? 6.206 1.655 -11.647 1.00 97.00 359 ILE A N 1
ATOM 2899 C CA . ILE A 1 359 ? 7.621 1.250 -11.795 1.00 97.00 359 ILE A CA 1
ATOM 2900 C C . ILE A 1 359 ? 8.085 0.206 -10.775 1.00 97.00 359 ILE A C 1
ATOM 2902 O O . ILE A 1 359 ? 9.010 -0.545 -11.067 1.00 97.00 359 ILE A O 1
ATOM 2906 N N . ALA A 1 360 ? 7.439 0.133 -9.611 1.00 97.31 360 ALA A N 1
ATOM 2907 C CA . ALA A 1 360 ? 7.724 -0.849 -8.568 1.00 97.31 360 ALA A CA 1
ATOM 2908 C C . ALA A 1 360 ? 6.473 -1.080 -7.705 1.00 97.31 360 ALA A C 1
ATOM 2910 O O . ALA A 1 360 ? 5.425 -0.467 -7.932 1.00 97.31 360 ALA A O 1
ATOM 2911 N N . THR A 1 361 ? 6.580 -1.947 -6.702 1.00 96.75 361 THR A N 1
ATOM 2912 C CA . THR A 1 361 ? 5.579 -2.097 -5.644 1.00 96.75 361 THR A CA 1
ATOM 2913 C C . THR A 1 361 ? 6.094 -1.528 -4.332 1.00 96.75 361 THR A C 1
ATOM 2915 O O . THR A 1 361 ? 7.299 -1.409 -4.117 1.00 96.75 361 THR A O 1
ATOM 2918 N N . ASN A 1 362 ? 5.182 -1.216 -3.422 1.00 94.19 362 ASN A N 1
ATOM 2919 C CA . ASN A 1 362 ? 5.520 -0.933 -2.032 1.00 94.19 362 ASN A CA 1
ATOM 2920 C C . ASN A 1 362 ? 6.083 -2.191 -1.308 1.00 94.19 362 ASN A C 1
ATOM 2922 O O . ASN A 1 362 ? 6.018 -3.295 -1.859 1.00 94.19 362 ASN A O 1
ATOM 2926 N N . PRO A 1 363 ? 6.601 -2.064 -0.064 1.00 93.56 363 PRO A N 1
ATOM 2927 C CA . PRO A 1 363 ? 7.175 -3.171 0.714 1.00 93.56 363 PRO A CA 1
ATOM 2928 C C . PRO A 1 363 ? 6.330 -4.436 0.834 1.00 93.56 363 PRO A C 1
ATOM 2930 O O . PRO A 1 363 ? 6.874 -5.531 0.914 1.00 93.56 363 PRO A O 1
ATOM 2933 N N . CYS A 1 364 ? 5.009 -4.289 0.858 1.00 91.75 364 CYS A N 1
ATOM 2934 C CA . CYS A 1 364 ? 4.088 -5.397 1.066 1.00 91.75 364 CYS A CA 1
ATOM 2935 C C . CYS A 1 364 ? 3.587 -6.030 -0.250 1.00 91.75 364 CYS A C 1
ATOM 2937 O O . CYS A 1 364 ? 2.911 -7.055 -0.203 1.00 91.75 364 CYS A O 1
ATOM 2939 N N . GLY A 1 365 ? 3.956 -5.469 -1.409 1.00 92.06 365 GLY A N 1
ATOM 2940 C CA . GLY A 1 365 ? 3.660 -6.027 -2.732 1.00 92.06 365 GLY A CA 1
ATOM 2941 C C . GLY A 1 365 ? 2.214 -5.859 -3.212 1.00 92.06 365 GLY A C 1
ATOM 2942 O O . GLY A 1 365 ? 1.901 -6.264 -4.327 1.00 92.06 365 GLY A O 1
ATOM 2943 N N . GLU A 1 366 ? 1.322 -5.264 -2.419 1.00 91.38 366 GLU A N 1
ATOM 2944 C CA . GLU A 1 366 ? -0.097 -5.127 -2.752 1.00 91.38 366 GLU A CA 1
ATOM 2945 C C . GLU A 1 366 ? -0.382 -3.961 -3.710 1.00 91.38 366 GLU A C 1
ATOM 2947 O O . GLU A 1 366 ? -1.324 -4.035 -4.504 1.00 91.38 366 GLU A O 1
ATOM 2952 N N . GLN A 1 367 ? 0.414 -2.883 -3.657 1.00 92.19 367 GLN A N 1
ATOM 2953 C CA . GLN A 1 367 ? 0.258 -1.719 -4.531 1.00 92.19 367 GLN A CA 1
ATOM 2954 C C . GLN A 1 367 ? 1.450 -1.572 -5.462 1.00 92.19 367 GLN A C 1
ATOM 2956 O O . GLN A 1 367 ? 2.559 -1.254 -5.035 1.00 92.19 367 GLN A O 1
ATOM 2961 N N . GLY A 1 368 ? 1.185 -1.694 -6.761 1.00 95.19 368 GLY A N 1
ATOM 2962 C CA . GLY A 1 368 ? 2.047 -1.119 -7.782 1.00 95.19 368 GLY A CA 1
ATOM 2963 C C . GLY A 1 368 ? 1.922 0.402 -7.749 1.00 95.19 368 GLY A C 1
ATOM 2964 O O . GLY A 1 368 ? 0.817 0.936 -7.880 1.00 95.19 368 GLY A O 1
ATOM 2965 N N . LEU A 1 369 ? 3.045 1.097 -7.582 1.00 97.12 369 LEU A N 1
ATOM 2966 C CA . LEU A 1 369 ? 3.099 2.551 -7.518 1.00 97.12 369 LEU A CA 1
ATOM 2967 C C . LEU A 1 369 ? 4.067 3.147 -8.561 1.00 97.12 369 LEU A C 1
ATOM 2969 O O . LEU A 1 369 ? 5.072 2.527 -8.931 1.00 97.12 369 LEU A O 1
ATOM 2973 N N . PRO A 1 370 ? 3.766 4.357 -9.059 1.00 96.69 370 PRO A N 1
ATOM 2974 C CA . PRO A 1 370 ? 4.727 5.163 -9.800 1.00 96.69 370 PRO A CA 1
ATOM 2975 C C . PRO A 1 370 ? 5.827 5.699 -8.874 1.00 96.69 370 PRO A C 1
ATOM 2977 O O . PRO A 1 370 ? 5.712 5.631 -7.648 1.00 96.69 370 PRO A O 1
ATOM 2980 N N . GLY A 1 371 ? 6.876 6.285 -9.454 1.00 96.12 371 GLY A N 1
ATOM 2981 C CA . GLY A 1 371 ? 7.840 7.069 -8.680 1.00 96.12 371 GLY A CA 1
ATOM 2982 C C . GLY A 1 371 ? 7.126 8.214 -7.958 1.00 96.12 371 GLY A C 1
ATOM 2983 O O . GLY A 1 371 ? 6.325 8.917 -8.567 1.00 96.12 371 GLY A O 1
ATOM 2984 N N . TRP A 1 372 ? 7.396 8.369 -6.663 1.00 96.81 372 TRP A N 1
ATOM 2985 C CA . TRP A 1 372 ? 6.696 9.267 -5.735 1.00 96.81 372 TRP A CA 1
ATOM 2986 C C . TRP A 1 372 ? 5.242 8.894 -5.403 1.00 96.81 372 TRP A C 1
ATOM 2988 O O . TRP A 1 372 ? 4.551 9.667 -4.732 1.00 96.81 372 TRP A O 1
ATOM 2998 N N . GLY A 1 373 ? 4.774 7.716 -5.822 1.00 95.94 373 GLY A N 1
ATOM 2999 C CA . GLY A 1 373 ? 3.472 7.172 -5.439 1.00 95.94 373 GLY A CA 1
ATOM 3000 C C . GLY A 1 373 ? 3.412 6.783 -3.962 1.00 95.94 373 GLY A C 1
ATOM 3001 O O . GLY A 1 373 ? 4.434 6.452 -3.356 1.00 95.94 373 GLY A O 1
ATOM 3002 N N . VAL A 1 374 ? 2.206 6.801 -3.384 1.00 95.44 374 VAL A N 1
ATOM 3003 C CA . VAL A 1 374 ? 1.980 6.533 -1.952 1.00 95.44 374 VAL A CA 1
ATOM 3004 C C . VAL A 1 374 ? 0.870 5.518 -1.705 1.00 95.44 374 VAL A C 1
ATOM 3006 O O . VAL A 1 374 ? -0.097 5.425 -2.462 1.00 95.44 374 VAL A O 1
ATOM 3009 N N . CYS A 1 375 ? 0.979 4.830 -0.572 1.00 93.75 375 CYS A N 1
ATOM 3010 C CA . CYS A 1 375 ? -0.055 3.977 -0.005 1.00 93.75 375 CYS A CA 1
ATOM 3011 C C . CYS A 1 375 ? -0.872 4.739 1.047 1.00 93.75 375 CYS A C 1
ATOM 3013 O O . CYS A 1 375 ? -0.479 4.806 2.216 1.00 93.75 375 CYS A O 1
ATOM 3015 N N . ASN A 1 376 ? -2.024 5.280 0.645 1.00 96.75 376 ASN A N 1
ATOM 3016 C CA . ASN A 1 376 ? -3.035 5.817 1.560 1.00 96.75 376 ASN A CA 1
ATOM 3017 C C . ASN A 1 376 ? -4.099 4.748 1.848 1.00 96.75 376 ASN A C 1
ATOM 3019 O O . ASN A 1 376 ? -4.970 4.510 1.008 1.00 96.75 376 ASN A O 1
ATOM 3023 N N . LEU A 1 377 ? -3.991 4.070 2.992 1.00 96.31 377 LEU A N 1
ATOM 3024 C CA . LEU A 1 377 ? -4.697 2.815 3.253 1.00 96.31 377 LEU A CA 1
ATOM 3025 C C . LEU A 1 377 ? -5.749 2.926 4.362 1.00 96.31 377 LEU A C 1
ATOM 3027 O O . LEU A 1 377 ? -5.541 3.541 5.406 1.00 96.31 377 LEU A O 1
ATOM 3031 N N . GLY A 1 378 ? -6.856 2.220 4.174 1.00 96.06 378 GLY A N 1
ATOM 3032 C CA . GLY A 1 378 ? -7.868 1.975 5.199 1.00 96.06 378 GLY A CA 1
ATOM 3033 C C . GLY A 1 378 ? -8.709 0.767 4.818 1.00 96.06 378 GLY A C 1
ATOM 3034 O O . GLY A 1 378 ? -8.656 0.315 3.677 1.00 96.06 378 GLY A O 1
ATOM 3035 N N . HIS A 1 379 ? -9.453 0.202 5.763 1.00 96.31 379 HIS A N 1
ATOM 3036 C CA . HIS A 1 379 ? -10.058 -1.112 5.571 1.00 96.31 379 HIS A CA 1
ATOM 3037 C C . HIS A 1 379 ? -11.505 -1.175 6.049 1.00 96.31 379 HIS A C 1
ATOM 3039 O O . HIS A 1 379 ? -11.850 -0.594 7.074 1.00 96.31 379 HIS A O 1
ATOM 3045 N N . LEU A 1 380 ? -12.330 -1.943 5.340 1.00 97.56 380 LEU A N 1
ATOM 3046 C CA . LEU A 1 380 ? -13.638 -2.388 5.815 1.00 97.56 380 LEU A CA 1
ATOM 3047 C C . LEU A 1 380 ? -13.480 -3.706 6.578 1.00 97.56 380 LEU A C 1
ATOM 3049 O O . LEU A 1 380 ? -12.990 -4.692 6.021 1.00 97.56 380 LEU A O 1
ATOM 3053 N N . TYR A 1 381 ? -13.902 -3.753 7.839 1.00 95.62 381 TYR A N 1
ATOM 3054 C CA . TYR A 1 381 ? -13.870 -4.999 8.608 1.00 95.62 381 TYR A CA 1
ATOM 3055 C C . TYR A 1 381 ? -15.109 -5.838 8.290 1.00 95.62 381 TYR A C 1
ATOM 3057 O O . TYR A 1 381 ? -16.181 -5.643 8.858 1.00 95.62 381 TYR A O 1
ATOM 3065 N N . LEU A 1 382 ? -14.969 -6.794 7.376 1.00 95.50 382 LEU A N 1
ATOM 3066 C CA . LEU A 1 382 ? -16.086 -7.515 6.766 1.00 95.50 382 LEU A CA 1
ATOM 3067 C C . LEU A 1 382 ? -16.991 -8.223 7.785 1.00 95.50 382 LEU A C 1
ATOM 3069 O O . LEU A 1 382 ? -18.214 -8.155 7.685 1.00 95.50 382 LEU A O 1
ATOM 3073 N N . ALA A 1 383 ? -16.411 -8.840 8.815 1.00 92.75 383 ALA A N 1
ATOM 3074 C CA . ALA A 1 383 ? -17.173 -9.568 9.827 1.00 92.75 383 ALA A CA 1
ATOM 3075 C C . ALA A 1 383 ? -18.002 -8.673 10.766 1.00 92.75 383 ALA A C 1
ATOM 3077 O O . ALA A 1 383 ? -18.858 -9.188 11.495 1.00 92.75 383 ALA A O 1
ATOM 3078 N N . SER A 1 384 ? -17.765 -7.356 10.769 1.00 93.94 384 SER A N 1
ATOM 3079 C CA . SER A 1 384 ? -18.587 -6.391 11.510 1.00 93.94 384 SER A CA 1
ATOM 3080 C C . SER A 1 384 ? -19.941 -6.124 10.845 1.00 93.94 384 SER A C 1
ATOM 3082 O O . SER A 1 384 ? -20.879 -5.726 11.531 1.00 93.94 384 SER A O 1
ATOM 3084 N N . PHE A 1 385 ? -20.071 -6.420 9.547 1.00 96.81 385 PHE A N 1
ATOM 3085 C CA . PHE A 1 385 ? -21.322 -6.300 8.790 1.00 96.81 385 PHE A CA 1
ATOM 3086 C C . PHE A 1 385 ? -22.200 -7.557 8.870 1.00 96.81 385 PHE A C 1
ATOM 3088 O O . PHE A 1 385 ? -23.265 -7.599 8.261 1.00 96.81 385 PHE A O 1
ATOM 3095 N N . ALA A 1 386 ? -21.772 -8.591 9.598 1.00 95.44 386 ALA A N 1
ATOM 3096 C CA . ALA A 1 386 ? -22.583 -9.772 9.866 1.00 95.44 386 ALA A CA 1
ATOM 3097 C C . ALA A 1 386 ? -23.474 -9.534 11.094 1.00 95.44 386 ALA A C 1
ATOM 3099 O O . ALA A 1 386 ? -22.979 -9.427 12.219 1.00 95.44 386 ALA A O 1
ATOM 3100 N N . GLU A 1 387 ? -24.785 -9.490 10.881 1.00 95.31 387 GLU A N 1
ATOM 3101 C CA . GLU A 1 387 ? -25.792 -9.277 11.920 1.00 95.31 387 GLU A CA 1
ATOM 3102 C C . GLU A 1 387 ? -26.343 -10.606 12.414 1.00 95.31 387 GLU A C 1
ATOM 3104 O O . GLU A 1 387 ? -26.704 -11.465 11.612 1.00 95.31 387 GLU A O 1
ATOM 3109 N N . ASN A 1 388 ? -26.398 -10.776 13.734 1.00 95.00 388 ASN A N 1
ATOM 3110 C CA . ASN A 1 388 ? -27.029 -11.941 14.338 1.00 95.00 388 ASN A CA 1
ATOM 3111 C C . ASN A 1 388 ? -28.552 -11.826 14.152 1.00 95.00 388 ASN A C 1
ATOM 3113 O O . ASN A 1 388 ? -29.148 -10.844 14.591 1.00 95.00 388 ASN A O 1
ATOM 3117 N N . ILE A 1 389 ? -29.156 -12.818 13.498 1.00 96.88 389 ILE A N 1
ATOM 3118 C CA . ILE A 1 389 ? -30.599 -12.881 13.226 1.00 96.88 389 ILE A CA 1
ATOM 3119 C C . ILE A 1 389 ? -31.323 -13.942 14.066 1.00 96.88 389 ILE A C 1
ATOM 3121 O O . ILE A 1 389 ? -32.535 -14.102 13.936 1.00 96.88 389 ILE A O 1
ATOM 3125 N N . GLY A 1 390 ? -30.597 -14.678 14.904 1.00 95.75 390 GLY A N 1
ATOM 3126 C CA . GLY A 1 390 ? -31.132 -15.752 15.726 1.00 95.75 390 GLY A CA 1
ATOM 3127 C C . GLY A 1 390 ? -30.067 -16.769 16.120 1.00 95.75 390 GLY A C 1
ATOM 3128 O O . GLY A 1 390 ? -28.869 -16.590 15.909 1.00 95.75 390 GLY A O 1
ATOM 3129 N N . GLU A 1 391 ? -30.519 -17.875 16.684 1.00 96.56 391 GLU A N 1
ATOM 3130 C CA . GLU A 1 391 ? -29.670 -18.968 17.137 1.00 96.56 391 GLU A CA 1
ATOM 3131 C C . GLU A 1 391 ? -30.348 -20.296 16.802 1.00 96.56 391 GLU A C 1
ATOM 3133 O O . GLU A 1 391 ? -31.575 -20.405 16.847 1.00 96.56 391 GLU A O 1
ATOM 3138 N N . ASP A 1 392 ? -29.550 -21.292 16.429 1.00 95.25 392 ASP A N 1
ATOM 3139 C CA . ASP A 1 392 ? -29.997 -22.667 16.230 1.00 95.25 392 ASP A CA 1
ATOM 3140 C C . ASP A 1 392 ? -29.115 -23.649 17.015 1.00 95.25 392 ASP A C 1
ATOM 3142 O O . ASP A 1 392 ? -28.252 -23.247 17.793 1.00 95.25 392 ASP A O 1
ATOM 3146 N N . ALA A 1 393 ? -29.312 -24.955 16.813 1.00 93.88 393 ALA A N 1
ATOM 3147 C CA . ALA A 1 393 ? -28.577 -26.000 17.531 1.00 93.88 393 ALA A CA 1
ATOM 3148 C C . ALA A 1 393 ? -27.045 -25.940 17.355 1.00 93.88 393 ALA A C 1
ATOM 3150 O O . ALA A 1 393 ? -26.319 -26.555 18.133 1.00 93.88 393 ALA A O 1
ATOM 3151 N N . THR A 1 394 ? -26.547 -25.227 16.342 1.00 90.31 394 THR A N 1
ATOM 3152 C CA . THR A 1 394 ? -25.110 -25.058 16.074 1.00 90.31 394 THR A CA 1
ATOM 3153 C C . THR A 1 394 ? -24.562 -23.710 16.554 1.00 90.31 394 THR A C 1
ATOM 3155 O O . THR A 1 394 ? -23.362 -23.461 16.440 1.00 90.31 394 THR A O 1
ATOM 3158 N N . GLY A 1 395 ? -25.419 -22.855 17.121 1.00 93.56 395 GLY A N 1
ATOM 3159 C CA . GLY A 1 395 ? -25.074 -21.551 17.678 1.00 93.56 395 GLY A CA 1
ATOM 3160 C C . GLY A 1 395 ? -25.679 -20.382 16.891 1.00 93.56 395 GLY A C 1
ATOM 3161 O O . GLY A 1 395 ? -26.675 -20.547 16.181 1.00 93.56 395 GLY A O 1
ATOM 3162 N N . PRO A 1 396 ? -25.096 -19.175 16.999 1.00 94.44 396 PRO A N 1
ATOM 3163 C CA . PRO A 1 396 ? -25.629 -17.977 16.357 1.00 94.44 396 PRO A CA 1
ATOM 3164 C C . PRO A 1 396 ? -25.715 -18.101 14.831 1.00 94.44 396 PRO A C 1
ATOM 3166 O O . PRO A 1 396 ? -24.830 -18.674 14.186 1.00 94.44 396 PRO A O 1
ATOM 3169 N N . VAL A 1 397 ? -26.766 -17.527 14.252 1.00 95.75 397 VAL A N 1
ATOM 3170 C CA . VAL A 1 397 ? -26.995 -17.442 12.806 1.00 95.75 397 VAL A CA 1
ATOM 3171 C C . VAL A 1 397 ? -26.822 -15.992 12.381 1.00 95.75 397 VAL A C 1
ATOM 3173 O O . VAL A 1 397 ? -27.441 -15.091 12.950 1.00 95.75 397 VAL A O 1
ATOM 3176 N N . TYR A 1 398 ? -25.994 -15.757 11.365 1.00 96.94 398 TYR A N 1
ATOM 3177 C CA . TYR A 1 398 ? -25.711 -14.412 10.877 1.00 96.94 398 TYR A CA 1
ATOM 3178 C C . TYR A 1 398 ? -26.223 -14.180 9.457 1.00 96.94 398 TYR A C 1
ATOM 3180 O O . TYR A 1 398 ? -26.246 -15.088 8.628 1.00 96.94 398 TYR A O 1
ATOM 3188 N N . LYS A 1 399 ? -26.559 -12.924 9.157 1.00 96.62 399 LYS A N 1
ATOM 3189 C CA . LYS A 1 399 ? -26.852 -12.435 7.807 1.00 96.62 399 LYS A CA 1
ATOM 3190 C C . LYS A 1 399 ? -25.998 -11.212 7.488 1.00 96.62 399 LYS A C 1
ATOM 3192 O O . LYS A 1 399 ? -25.726 -10.386 8.353 1.00 96.62 399 LYS A O 1
ATOM 3197 N N . MET A 1 400 ? -25.583 -11.088 6.231 1.00 97.25 400 MET A N 1
ATOM 3198 C CA . MET A 1 400 ? -24.819 -9.934 5.759 1.00 97.25 400 MET A CA 1
ATOM 3199 C C . MET A 1 400 ? -25.699 -8.676 5.659 1.00 97.25 400 MET A C 1
ATOM 3201 O O . MET A 1 400 ? -26.698 -8.680 4.932 1.00 97.25 400 MET A O 1
ATOM 3205 N N . ASN A 1 401 ? -25.292 -7.589 6.318 1.00 97.81 401 ASN A N 1
ATOM 3206 C CA . ASN A 1 401 ? -25.874 -6.258 6.160 1.00 97.81 401 ASN A CA 1
ATOM 3207 C C . ASN A 1 401 ? -25.203 -5.520 4.989 1.00 97.81 401 ASN A C 1
ATOM 3209 O O . ASN A 1 401 ? -24.153 -4.884 5.119 1.00 97.81 401 ASN A O 1
ATOM 3213 N N . TRP A 1 402 ? -25.836 -5.616 3.821 1.00 98.19 402 TRP A N 1
ATOM 3214 C CA . TRP A 1 402 ? -25.353 -4.999 2.588 1.00 98.19 402 TRP A CA 1
ATOM 3215 C C . TRP A 1 402 ? -25.441 -3.473 2.599 1.00 98.19 402 TRP A C 1
ATOM 3217 O O . TRP A 1 402 ? -24.570 -2.821 2.027 1.00 98.19 402 TRP A O 1
ATOM 3227 N N . ASP A 1 403 ? -26.452 -2.896 3.244 1.00 98.19 403 ASP A N 1
ATOM 3228 C CA . ASP A 1 403 ? -26.653 -1.445 3.248 1.00 98.19 403 ASP A CA 1
ATOM 3229 C C . ASP A 1 403 ? -25.590 -0.746 4.099 1.00 98.19 403 ASP A C 1
ATOM 3231 O O . ASP A 1 403 ? -25.010 0.255 3.669 1.00 98.19 403 ASP A O 1
ATOM 3235 N N . ALA A 1 404 ? -25.252 -1.327 5.256 1.00 98.00 404 ALA A N 1
ATOM 3236 C CA . ALA A 1 404 ? -24.138 -0.870 6.076 1.00 98.00 404 ALA A CA 1
ATOM 3237 C C . ALA A 1 404 ? -22.810 -0.979 5.315 1.00 98.00 404 ALA A C 1
ATOM 3239 O O . ALA A 1 404 ? -22.090 0.012 5.238 1.00 98.00 404 ALA A O 1
ATOM 3240 N N . LEU A 1 405 ? -22.523 -2.123 4.675 1.00 98.56 405 LEU A N 1
ATOM 3241 C CA . LEU A 1 405 ? -21.297 -2.303 3.885 1.00 98.56 405 LEU A CA 1
ATOM 3242 C C . LEU A 1 405 ? -21.163 -1.232 2.793 1.00 98.56 405 LEU A C 1
ATOM 3244 O O . LEU A 1 405 ? -20.113 -0.600 2.666 1.00 98.56 405 LEU A O 1
ATOM 3248 N N . LYS A 1 406 ? -22.228 -1.015 2.012 1.00 98.69 406 LYS A N 1
ATOM 3249 C CA . LYS A 1 406 ? -22.246 -0.022 0.931 1.00 98.69 406 LYS A CA 1
ATOM 3250 C C . LYS A 1 406 ? -22.041 1.389 1.475 1.00 98.69 406 LYS A C 1
ATOM 3252 O O . LYS A 1 406 ? -21.184 2.111 0.971 1.00 98.69 406 LYS A O 1
ATOM 3257 N N . LYS A 1 407 ? -22.757 1.776 2.540 1.00 98.62 407 LYS A N 1
ATOM 3258 C CA . LYS A 1 407 ? -22.576 3.080 3.202 1.00 98.62 407 LYS A CA 1
ATOM 3259 C C . LYS A 1 407 ? -21.131 3.261 3.680 1.00 98.62 407 L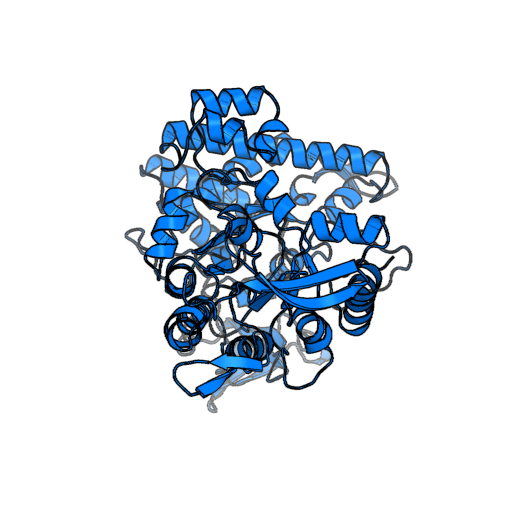YS A C 1
ATOM 3261 O O . LYS A 1 407 ? -20.519 4.289 3.394 1.00 98.62 407 LYS A O 1
ATOM 3266 N N . SER A 1 408 ? -20.564 2.259 4.348 1.00 98.69 408 SER A N 1
ATOM 3267 C CA . SER A 1 408 ? -19.193 2.294 4.862 1.00 98.69 408 SER A CA 1
ATOM 3268 C C . SER A 1 408 ? -18.145 2.372 3.754 1.00 98.69 408 SER A C 1
ATOM 3270 O O . SER A 1 408 ? -17.176 3.107 3.904 1.00 98.69 408 SER A O 1
ATOM 3272 N N . ALA A 1 409 ? -18.337 1.694 2.618 1.00 98.75 409 ALA A N 1
ATOM 3273 C CA . ALA A 1 409 ? -17.438 1.797 1.464 1.00 98.75 409 ALA A CA 1
ATOM 3274 C C . ALA A 1 409 ? -17.382 3.232 0.903 1.00 98.75 409 ALA A C 1
ATOM 3276 O O . ALA A 1 409 ? -16.306 3.766 0.609 1.00 98.75 409 ALA A O 1
ATOM 3277 N N . ARG A 1 410 ? -18.539 3.901 0.826 1.00 98.81 410 ARG A N 1
ATOM 3278 C CA . ARG A 1 410 ? -18.628 5.305 0.396 1.00 98.81 410 ARG A CA 1
ATOM 3279 C C . ARG A 1 410 ? -17.949 6.243 1.398 1.00 98.81 410 ARG A C 1
ATOM 3281 O O . ARG A 1 410 ? -17.185 7.118 0.993 1.00 98.81 410 ARG A O 1
ATOM 3288 N N . LEU A 1 411 ? -18.165 6.025 2.697 1.00 98.75 411 LEU A N 1
ATOM 3289 C CA . LEU A 1 411 ? -17.525 6.811 3.758 1.00 98.75 411 LEU A CA 1
ATOM 3290 C C . LEU A 1 411 ? -16.014 6.594 3.823 1.00 98.75 411 LEU A C 1
ATOM 3292 O O . LEU A 1 411 ? -15.284 7.568 3.967 1.00 98.75 411 LEU A O 1
ATOM 3296 N N . LEU A 1 412 ? -15.534 5.363 3.633 1.00 98.81 412 LEU A N 1
ATOM 3297 C CA . LEU A 1 412 ? -14.105 5.063 3.556 1.00 98.81 412 LEU A CA 1
ATOM 3298 C C . LEU A 1 412 ? -13.442 5.815 2.397 1.00 98.81 412 LEU A C 1
ATOM 3300 O O . LEU A 1 412 ? -12.339 6.329 2.552 1.00 98.81 412 LEU A O 1
ATOM 3304 N N . THR A 1 413 ? -14.127 5.931 1.257 1.00 98.81 413 THR A N 1
ATOM 3305 C CA . THR A 1 413 ? -13.619 6.685 0.102 1.00 98.81 413 THR A CA 1
ATOM 3306 C C . THR A 1 413 ? -13.407 8.160 0.451 1.00 98.81 413 THR A C 1
ATOM 3308 O O . THR A 1 413 ? -12.319 8.685 0.222 1.00 98.81 413 THR A O 1
ATOM 3311 N N . ARG A 1 414 ? -14.399 8.819 1.072 1.00 98.75 414 ARG A N 1
ATOM 3312 C CA . ARG A 1 414 ? -14.257 10.214 1.531 1.00 98.75 414 ARG A CA 1
ATOM 3313 C C . ARG A 1 414 ? -13.206 10.355 2.630 1.00 98.75 414 ARG A C 1
ATOM 3315 O O . ARG A 1 414 ? -12.411 11.286 2.585 1.00 98.75 414 ARG A O 1
ATOM 3322 N N . PHE A 1 415 ? -13.187 9.431 3.587 1.00 98.81 415 PHE A N 1
ATOM 3323 C CA . PHE A 1 415 ? -12.220 9.418 4.680 1.00 98.81 415 PHE A CA 1
ATOM 3324 C C . PHE A 1 415 ? -10.786 9.402 4.135 1.00 98.81 415 PHE A C 1
ATOM 3326 O O . PHE A 1 415 ? -9.973 10.246 4.502 1.00 98.81 415 PHE A O 1
ATOM 3333 N N . LEU A 1 416 ? -10.485 8.493 3.202 1.00 98.69 416 LEU A N 1
ATOM 3334 C CA . LEU A 1 416 ? -9.161 8.417 2.588 1.00 98.69 416 LEU A CA 1
ATOM 3335 C C . LEU A 1 416 ? -8.869 9.623 1.686 1.00 98.69 416 LEU A C 1
ATOM 3337 O O . LEU A 1 416 ? -7.736 10.093 1.698 1.00 98.69 416 LEU A O 1
ATOM 3341 N N . ASP A 1 417 ? -9.850 10.162 0.950 1.00 98.62 417 ASP A N 1
ATOM 3342 C CA . ASP A 1 417 ? -9.652 11.388 0.156 1.00 98.62 417 ASP A CA 1
ATOM 3343 C C . ASP A 1 417 ? -9.244 12.577 1.037 1.00 98.62 417 ASP A C 1
ATOM 3345 O O . ASP A 1 417 ? -8.328 13.311 0.680 1.00 98.62 417 ASP A O 1
ATOM 3349 N N . ASN A 1 418 ? -9.851 12.728 2.216 1.00 98.50 418 ASN A N 1
ATOM 3350 C CA . ASN A 1 418 ? -9.505 13.792 3.158 1.00 98.50 418 ASN A CA 1
ATOM 3351 C C . ASN A 1 418 ? -8.102 13.608 3.762 1.00 98.50 418 ASN A C 1
ATOM 3353 O O . ASN A 1 418 ? -7.384 14.585 3.962 1.00 98.50 418 ASN A O 1
ATOM 3357 N N . VAL A 1 419 ? -7.661 12.367 4.000 1.00 98.06 419 VAL A N 1
ATOM 3358 C CA . VAL A 1 419 ? -6.301 12.080 4.505 1.00 98.06 419 VAL A CA 1
ATOM 3359 C C . VAL A 1 419 ? -5.210 12.618 3.569 1.00 98.06 419 VAL A C 1
ATOM 3361 O O . VAL A 1 419 ? -4.140 13.004 4.041 1.00 98.06 419 VAL A O 1
ATOM 3364 N N . ILE A 1 420 ? -5.482 12.699 2.260 1.00 97.81 420 ILE A N 1
ATOM 3365 C CA . ILE A 1 420 ? -4.553 13.255 1.260 1.00 97.81 420 ILE A CA 1
ATOM 3366 C C . ILE A 1 420 ? -4.213 14.714 1.555 1.00 97.81 420 ILE A C 1
ATOM 3368 O O . ILE A 1 420 ? -3.070 15.123 1.347 1.00 97.81 420 ILE A O 1
ATOM 3372 N N . ASP A 1 421 ? -5.202 15.481 2.008 1.00 96.62 421 ASP A N 1
ATOM 3373 C CA . ASP A 1 421 ? -5.061 16.909 2.281 1.00 96.62 421 ASP A CA 1
ATOM 3374 C C . ASP A 1 421 ? -4.613 17.165 3.735 1.00 96.62 421 ASP A C 1
ATOM 3376 O O . ASP A 1 421 ? -3.976 18.180 4.002 1.00 96.62 421 ASP A O 1
ATOM 3380 N N . LEU A 1 422 ? -4.871 16.218 4.650 1.00 96.38 422 LEU A N 1
ATOM 3381 C CA . LEU A 1 422 ? -4.459 16.286 6.057 1.00 96.38 422 LEU A CA 1
ATOM 3382 C C . LEU A 1 422 ? -2.966 15.990 6.275 1.00 96.38 422 LEU A C 1
ATOM 3384 O O . LEU A 1 422 ? -2.339 16.579 7.154 1.00 96.38 422 LEU A O 1
ATOM 3388 N N . THR A 1 423 ? -2.403 15.021 5.548 1.00 94.62 423 THR A N 1
ATOM 3389 C CA . THR A 1 423 ? -1.031 14.561 5.808 1.00 94.62 423 THR A CA 1
ATOM 3390 C C . THR A 1 423 ? 0.012 15.637 5.482 1.00 94.62 423 THR A C 1
ATOM 3392 O O . THR A 1 423 ? -0.102 16.319 4.462 1.00 94.62 423 THR A O 1
ATOM 3395 N N . PRO A 1 424 ? 1.103 15.742 6.262 1.00 92.31 424 PRO A N 1
ATOM 3396 C CA . PRO A 1 424 ? 2.236 16.570 5.879 1.00 92.31 424 PRO A CA 1
ATOM 3397 C C . PRO A 1 424 ? 3.019 15.906 4.740 1.00 92.31 424 PRO A C 1
ATOM 3399 O O . PRO A 1 424 ? 3.239 14.686 4.741 1.00 92.31 424 PRO A O 1
ATOM 3402 N N . TYR A 1 425 ? 3.483 16.725 3.797 1.00 93.31 425 TYR A N 1
ATOM 3403 C CA . TYR A 1 425 ? 4.383 16.319 2.720 1.00 93.31 425 TYR A CA 1
ATOM 3404 C C . TYR A 1 425 ? 5.785 16.859 2.976 1.00 93.31 425 TYR A C 1
ATOM 3406 O O . TYR A 1 425 ? 5.961 18.014 3.351 1.00 93.31 425 TYR A O 1
ATOM 3414 N N . HIS A 1 426 ? 6.781 16.007 2.752 1.00 90.44 426 HIS A N 1
ATOM 3415 C CA . HIS A 1 426 ? 8.189 16.333 2.997 1.00 90.44 426 HIS A CA 1
ATOM 3416 C C . HIS A 1 426 ? 8.981 16.534 1.707 1.00 90.44 426 HIS A C 1
ATOM 3418 O O . HIS A 1 426 ? 9.963 17.267 1.694 1.00 90.44 426 HIS A O 1
ATOM 3424 N N . PHE A 1 427 ? 8.524 15.910 0.623 1.00 94.81 427 PHE A N 1
ATOM 3425 C CA . PHE A 1 427 ? 9.059 16.085 -0.719 1.00 94.81 427 PHE A CA 1
ATOM 3426 C C . PHE A 1 427 ? 7.996 16.749 -1.584 1.00 94.81 427 PHE A C 1
ATOM 3428 O O . PHE A 1 427 ? 6.841 16.308 -1.592 1.00 94.81 427 PHE A O 1
ATOM 3435 N N . LYS A 1 428 ? 8.384 17.796 -2.316 1.00 96.19 428 LYS A N 1
ATOM 3436 C CA . LYS A 1 428 ? 7.471 18.526 -3.202 1.00 96.19 428 LYS A CA 1
ATOM 3437 C C . LYS A 1 428 ? 6.968 17.617 -4.318 1.00 96.19 428 LYS A C 1
ATOM 3439 O O . LYS A 1 428 ? 5.786 17.623 -4.629 1.00 96.19 428 LYS A O 1
ATOM 3444 N N . GLU A 1 429 ? 7.847 16.776 -4.842 1.00 96.50 429 GLU A N 1
ATOM 3445 C CA . GLU A 1 429 ? 7.579 15.792 -5.884 1.00 96.50 429 GLU A CA 1
ATOM 3446 C C . GLU A 1 429 ? 6.525 14.776 -5.437 1.00 96.50 429 GLU A C 1
ATOM 3448 O O . GLU A 1 429 ? 5.646 14.392 -6.209 1.00 96.50 429 GLU A O 1
ATOM 3453 N N . ASN A 1 430 ? 6.575 14.378 -4.163 1.00 96.12 430 ASN A N 1
ATOM 3454 C CA . ASN A 1 430 ? 5.567 13.511 -3.569 1.00 96.12 430 ASN A CA 1
ATOM 3455 C C . ASN A 1 430 ? 4.213 14.209 -3.429 1.00 96.12 430 ASN A C 1
ATOM 3457 O O . ASN A 1 430 ? 3.188 13.613 -3.761 1.00 96.12 430 ASN A O 1
ATOM 3461 N N . GLU A 1 431 ? 4.210 15.461 -2.975 1.00 97.38 431 GLU A N 1
ATOM 3462 C CA . GLU A 1 431 ? 2.994 16.269 -2.900 1.00 97.38 431 GLU A CA 1
ATOM 3463 C C . GLU A 1 431 ? 2.364 16.467 -4.279 1.00 97.38 431 GLU A C 1
ATOM 3465 O O . GLU A 1 431 ? 1.164 16.253 -4.445 1.00 97.38 431 GLU A O 1
ATOM 3470 N N . ASP A 1 432 ? 3.170 16.831 -5.275 1.00 97.75 432 ASP A N 1
ATOM 3471 C CA . ASP A 1 432 ? 2.716 17.075 -6.640 1.00 97.75 432 ASP A CA 1
ATOM 3472 C C . ASP A 1 432 ? 2.138 15.808 -7.257 1.00 97.75 432 ASP A C 1
ATOM 3474 O O . ASP A 1 432 ? 1.023 15.836 -7.786 1.00 97.75 432 ASP A O 1
ATOM 3478 N N . ASN A 1 433 ? 2.841 14.678 -7.129 1.00 97.44 433 ASN A N 1
ATOM 3479 C CA . ASN A 1 433 ? 2.339 13.398 -7.607 1.00 97.44 433 ASN A CA 1
ATOM 3480 C C . ASN A 1 433 ? 0.996 13.065 -6.941 1.00 97.44 433 ASN A C 1
ATOM 3482 O O . ASN A 1 433 ? -0.010 12.887 -7.632 1.00 97.44 433 ASN A O 1
ATOM 3486 N N . GLN A 1 434 ? 0.951 13.061 -5.606 1.00 97.56 434 GLN A N 1
ATOM 3487 C CA . GLN A 1 434 ? -0.231 12.627 -4.872 1.00 97.56 434 GLN A CA 1
ATOM 3488 C C . GLN A 1 434 ? -1.425 13.572 -5.047 1.00 97.56 434 GLN A C 1
ATOM 3490 O O . GLN A 1 434 ? -2.550 13.098 -5.187 1.00 97.56 434 GLN A O 1
ATOM 3495 N N . LYS A 1 435 ? -1.227 14.894 -5.109 1.00 97.69 435 LYS A N 1
ATOM 3496 C CA . LYS A 1 435 ? -2.319 15.845 -5.378 1.00 97.69 435 LYS A CA 1
ATOM 3497 C C . LYS A 1 435 ? -2.787 15.807 -6.833 1.00 97.69 435 LYS A C 1
ATOM 3499 O O . LYS A 1 435 ? -3.953 16.105 -7.086 1.00 97.69 435 LYS A O 1
ATOM 3504 N N . SER A 1 436 ? -1.926 15.411 -7.775 1.00 97.50 436 SER A N 1
ATOM 3505 C CA . SER A 1 436 ? -2.293 15.304 -9.193 1.00 97.50 436 SER A CA 1
ATOM 3506 C C . SER A 1 436 ? -3.179 14.098 -9.518 1.00 97.50 436 SER A C 1
ATOM 3508 O O . SER A 1 436 ? -3.983 14.190 -10.445 1.00 97.50 436 SER A O 1
ATOM 3510 N N . GLU A 1 437 ? -3.060 12.997 -8.763 1.00 96.88 437 GLU A N 1
ATOM 3511 C CA . GLU A 1 437 ? -3.788 11.740 -9.017 1.00 96.88 437 GLU A CA 1
ATOM 3512 C C . GLU A 1 437 ? -4.739 11.318 -7.879 1.00 96.88 437 GLU A C 1
ATOM 3514 O O . GLU A 1 437 ? -5.692 10.569 -8.099 1.00 96.88 437 GLU A O 1
ATOM 3519 N N . ARG A 1 438 ? -4.501 11.808 -6.659 1.00 98.06 438 ARG A N 1
ATOM 3520 C CA . ARG A 1 438 ? -5.283 11.550 -5.440 1.00 98.06 438 ARG A CA 1
ATOM 3521 C C . ARG A 1 438 ? -5.513 10.064 -5.150 1.00 98.06 438 ARG A C 1
ATOM 3523 O O . ARG A 1 438 ? -6.640 9.625 -4.915 1.00 98.06 438 ARG A O 1
ATOM 3530 N N . ARG A 1 439 ? -4.444 9.269 -5.185 1.00 97.19 439 ARG A N 1
ATOM 3531 C CA . ARG A 1 439 ? -4.487 7.812 -5.001 1.00 97.19 439 ARG A CA 1
ATOM 3532 C C . ARG A 1 439 ? -4.911 7.416 -3.587 1.00 97.19 439 ARG A C 1
ATOM 3534 O O . ARG A 1 439 ? -4.362 7.923 -2.609 1.00 97.19 439 ARG A O 1
ATOM 3541 N N . VAL A 1 440 ? -5.828 6.451 -3.486 1.00 97.31 440 VAL A N 1
ATOM 3542 C CA . VAL A 1 440 ? -6.216 5.805 -2.223 1.00 97.31 440 VAL A CA 1
ATOM 3543 C C . VAL A 1 440 ? -6.289 4.283 -2.382 1.00 97.31 440 VAL A C 1
ATOM 3545 O O . VAL A 1 440 ? -6.359 3.764 -3.496 1.00 97.31 440 VAL A O 1
ATOM 3548 N N . GLY A 1 441 ? -6.241 3.559 -1.266 1.00 95.81 441 GLY A N 1
ATOM 3549 C CA . GLY A 1 441 ? -6.286 2.100 -1.212 1.00 95.81 441 GLY A CA 1
ATOM 3550 C C . GLY A 1 441 ? -7.185 1.601 -0.085 1.00 95.81 441 GLY A C 1
ATOM 3551 O O . GLY A 1 441 ? -6.710 1.221 0.982 1.00 95.81 441 GLY A O 1
ATOM 3552 N N . GLY A 1 442 ? -8.492 1.588 -0.334 1.00 96.56 442 GLY A N 1
ATOM 3553 C CA . GLY A 1 442 ? -9.476 0.935 0.519 1.00 96.56 442 GLY A CA 1
ATOM 3554 C C . GLY A 1 442 ? -9.432 -0.580 0.349 1.00 96.56 442 GLY A C 1
ATOM 3555 O O . GLY A 1 442 ? -9.649 -1.100 -0.746 1.00 96.56 442 GLY A O 1
ATOM 3556 N N . GLY A 1 443 ? -9.137 -1.286 1.430 1.00 94.94 443 GLY A N 1
ATOM 3557 C CA . GLY A 1 443 ? -9.096 -2.741 1.479 1.00 94.94 443 GLY A CA 1
ATOM 3558 C C . GLY A 1 443 ? -10.152 -3.330 2.392 1.00 94.94 443 GLY A C 1
ATOM 3559 O O . GLY A 1 443 ? -11.085 -2.664 2.842 1.00 94.94 443 GLY A O 1
ATOM 3560 N N . THR A 1 444 ? -9.968 -4.601 2.711 1.00 95.19 444 THR A N 1
ATOM 3561 C CA . THR A 1 444 ? -10.833 -5.339 3.630 1.00 95.19 444 THR A CA 1
ATOM 3562 C C . THR A 1 444 ? -10.009 -6.104 4.658 1.00 95.19 444 THR A C 1
ATOM 3564 O O . THR A 1 444 ? -8.818 -6.331 4.460 1.00 95.19 444 THR A O 1
ATOM 3567 N N . LEU A 1 445 ? -10.634 -6.508 5.758 1.00 92.12 445 LEU A N 1
ATOM 3568 C CA . LEU A 1 445 ? -10.094 -7.509 6.675 1.00 92.12 445 LEU A CA 1
ATOM 3569 C C . LEU A 1 445 ? -11.220 -8.361 7.255 1.00 92.12 445 LEU A C 1
ATOM 3571 O O . LEU A 1 445 ? -12.390 -7.979 7.200 1.00 92.12 445 LEU A O 1
ATOM 3575 N N . GLY A 1 446 ? -10.871 -9.508 7.839 1.00 90.69 446 GLY A N 1
ATOM 3576 C CA . GLY A 1 446 ? -11.847 -10.385 8.482 1.00 90.69 446 GLY A CA 1
ATOM 3577 C C . GLY A 1 446 ? -12.733 -11.164 7.508 1.00 90.69 446 GLY A C 1
ATOM 3578 O O . GLY A 1 446 ? -13.835 -11.547 7.894 1.00 90.69 446 GLY A O 1
ATOM 3579 N N . LEU A 1 447 ? -12.280 -11.423 6.272 1.00 92.94 447 LEU A N 1
ATOM 3580 C CA . LEU A 1 447 ? -13.030 -12.257 5.323 1.00 92.94 447 LEU A CA 1
ATOM 3581 C C . LEU A 1 447 ? -13.262 -13.669 5.875 1.00 92.94 447 LEU A C 1
ATOM 3583 O O . LEU A 1 447 ? -14.391 -14.145 5.879 1.00 92.94 447 LEU A O 1
ATOM 3587 N N . GLY A 1 448 ? -12.212 -14.317 6.392 1.00 91.00 448 GLY A N 1
ATOM 3588 C CA . GLY A 1 448 ? -12.327 -15.657 6.979 1.00 91.00 448 GLY A CA 1
ATOM 3589 C C . GLY A 1 448 ? -13.326 -15.700 8.138 1.00 91.00 448 GLY A C 1
ATOM 3590 O O . GLY A 1 448 ? -14.147 -16.607 8.221 1.00 91.00 448 GLY A O 1
ATOM 3591 N N . GLU A 1 449 ? -13.335 -14.669 8.987 1.00 90.00 449 GLU A N 1
ATOM 3592 C CA . GLU A 1 449 ? -14.315 -14.556 10.069 1.00 90.00 449 GLU A CA 1
ATOM 3593 C C . GLU A 1 449 ? -15.740 -14.341 9.543 1.00 90.00 449 GLU A C 1
ATOM 3595 O O . GLU A 1 449 ? -16.672 -14.952 10.062 1.00 90.00 449 GLU A O 1
ATOM 3600 N N . LEU A 1 450 ? -15.922 -13.504 8.516 1.00 93.50 450 LEU A N 1
ATOM 3601 C CA . LEU A 1 450 ? -17.229 -13.315 7.893 1.00 93.50 450 LEU A CA 1
ATOM 3602 C C . LEU A 1 450 ? -17.766 -14.645 7.351 1.00 93.50 450 LEU A C 1
ATOM 3604 O O . LEU A 1 450 ? -18.911 -14.988 7.625 1.00 93.50 450 LEU A O 1
ATOM 3608 N N . LEU A 1 451 ? -16.937 -15.416 6.644 1.00 94.75 451 LEU A N 1
ATOM 3609 C CA . LEU A 1 451 ? -17.335 -16.717 6.106 1.00 94.75 451 LEU A CA 1
ATOM 3610 C C . LEU A 1 451 ? -17.697 -17.708 7.219 1.00 94.75 451 LEU A C 1
ATOM 3612 O O . LEU A 1 451 ? -18.720 -18.375 7.111 1.00 94.75 451 LEU A O 1
ATOM 3616 N N . ILE A 1 452 ? -16.944 -17.739 8.326 1.00 92.62 452 ILE A N 1
ATOM 3617 C CA . ILE A 1 452 ? -17.286 -18.560 9.501 1.00 92.62 452 ILE A CA 1
ATOM 3618 C C . ILE A 1 452 ? -18.643 -18.146 10.081 1.00 92.62 452 ILE A C 1
ATOM 3620 O O . ILE A 1 452 ? -19.484 -19.004 10.337 1.00 92.62 452 ILE A O 1
ATOM 3624 N N . LYS A 1 453 ? -18.889 -16.841 10.258 1.00 92.69 453 LYS A N 1
ATOM 3625 C CA . LYS A 1 453 ? -20.176 -16.332 10.764 1.00 92.69 453 LYS A CA 1
ATOM 3626 C C . LYS A 1 453 ? -21.342 -16.702 9.852 1.00 92.69 453 LYS A C 1
ATOM 3628 O O . LYS A 1 453 ? -22.414 -17.042 10.339 1.00 92.69 453 LYS A O 1
ATOM 3633 N N . LEU A 1 454 ? -21.125 -16.656 8.542 1.00 95.19 454 LEU A N 1
ATOM 3634 C CA . LEU A 1 454 ? -22.110 -17.058 7.540 1.00 95.19 454 LEU A CA 1
ATOM 3635 C C . LEU A 1 454 ? -22.156 -18.575 7.316 1.00 95.19 454 LEU A C 1
ATOM 3637 O O . LEU A 1 454 ? -22.949 -19.036 6.504 1.00 95.19 454 LEU A O 1
ATOM 3641 N N . ARG A 1 455 ? -21.331 -19.346 8.039 1.00 94.50 455 ARG A N 1
ATOM 3642 C CA . ARG A 1 455 ? -21.210 -20.809 7.945 1.00 94.50 455 ARG A CA 1
ATOM 3643 C C . ARG A 1 455 ? -20.858 -21.304 6.537 1.00 94.50 455 ARG A C 1
ATOM 3645 O O . ARG A 1 455 ? -21.212 -22.413 6.153 1.00 94.50 455 ARG A O 1
ATOM 3652 N N . MET A 1 456 ? -20.108 -20.495 5.794 1.00 94.56 456 MET A N 1
ATOM 3653 C CA . MET A 1 456 ? -19.609 -20.807 4.459 1.00 94.56 456 MET A CA 1
ATOM 3654 C C . MET A 1 456 ? -18.181 -21.343 4.543 1.00 94.56 456 MET A C 1
ATOM 3656 O O . MET A 1 456 ? -17.297 -20.728 5.147 1.00 94.56 456 MET A O 1
ATOM 3660 N N . ARG A 1 457 ? -17.921 -22.484 3.899 1.00 93.81 457 ARG A N 1
ATOM 3661 C CA . ARG A 1 457 ? -16.563 -23.036 3.813 1.00 93.81 457 ARG A CA 1
ATOM 3662 C C . ARG A 1 457 ? -15.743 -22.231 2.810 1.00 93.81 457 ARG A C 1
ATOM 3664 O O . ARG A 1 457 ? -16.134 -22.134 1.650 1.00 93.81 457 ARG A O 1
ATOM 3671 N N . TYR A 1 458 ? -14.587 -21.720 3.228 1.00 92.75 458 TYR A N 1
ATOM 3672 C CA . TYR A 1 458 ? -13.644 -21.054 2.325 1.00 92.75 458 TYR A CA 1
ATOM 3673 C C . TYR A 1 458 ? -13.260 -21.968 1.149 1.00 92.75 458 TYR A C 1
ATOM 3675 O O . TYR A 1 458 ? -12.938 -23.139 1.356 1.00 92.75 458 TYR A O 1
ATOM 3683 N N . GLY A 1 459 ? -13.319 -21.442 -0.076 1.00 91.69 459 GLY A N 1
ATOM 3684 C CA . GLY A 1 459 ? -13.015 -22.183 -1.305 1.00 91.69 459 GLY A CA 1
ATOM 3685 C C . GLY A 1 459 ? -14.143 -23.092 -1.811 1.00 91.69 459 GLY A C 1
ATOM 3686 O O . GLY A 1 459 ? -13.928 -23.842 -2.755 1.00 91.69 459 GLY A O 1
ATOM 3687 N N . SER A 1 460 ? -15.333 -23.059 -1.200 1.00 96.25 460 SER A N 1
ATOM 3688 C CA . SER A 1 460 ? -16.545 -23.640 -1.802 1.00 96.25 460 SER A CA 1
ATOM 3689 C C . SER A 1 460 ? -17.119 -22.724 -2.886 1.00 96.25 460 SER A C 1
ATOM 3691 O O . SER A 1 460 ? -16.947 -21.509 -2.789 1.00 96.25 460 SER A O 1
ATOM 3693 N N . ASP A 1 461 ? -17.850 -23.283 -3.854 1.00 97.44 461 ASP A N 1
ATOM 3694 C CA . ASP A 1 461 ? -18.506 -22.515 -4.927 1.00 97.44 461 ASP A CA 1
ATOM 3695 C C . ASP A 1 461 ? -19.384 -21.384 -4.365 1.00 97.44 461 ASP A C 1
ATOM 3697 O O . ASP A 1 461 ? -19.251 -20.233 -4.774 1.00 97.44 461 ASP A O 1
ATOM 3701 N N . GLU A 1 462 ? -20.175 -21.677 -3.325 1.00 97.00 462 GLU A N 1
ATOM 3702 C CA . GLU A 1 462 ? -20.982 -20.678 -2.609 1.00 97.00 462 GLU A CA 1
ATOM 3703 C C . GLU A 1 462 ? -20.122 -19.534 -2.045 1.00 97.00 462 GLU A C 1
ATOM 3705 O O . GLU A 1 462 ? -20.462 -18.359 -2.188 1.00 97.00 462 GLU A O 1
ATOM 3710 N N . SER A 1 463 ? -18.979 -19.854 -1.423 1.00 95.62 463 SER A N 1
ATOM 3711 C CA . SER A 1 463 ? -18.085 -18.825 -0.886 1.00 95.62 463 SER A CA 1
ATOM 3712 C C . SER A 1 463 ? -17.447 -17.972 -1.983 1.00 95.62 463 SER A C 1
ATOM 3714 O O . SER A 1 463 ? -17.269 -16.776 -1.772 1.00 95.62 463 SER A O 1
ATOM 3716 N N . LEU A 1 464 ? -17.126 -18.555 -3.143 1.00 95.81 464 LEU A N 1
ATOM 3717 C CA . LEU A 1 464 ? -16.525 -17.836 -4.267 1.00 95.81 464 LEU A CA 1
ATOM 3718 C C . LEU A 1 464 ? -17.528 -16.849 -4.877 1.00 95.81 464 LEU A C 1
ATOM 3720 O O . LEU A 1 464 ? -17.216 -15.665 -4.992 1.00 95.81 464 LEU A O 1
ATOM 3724 N N . GLU A 1 465 ? -18.759 -17.293 -5.144 1.00 97.69 465 GLU A N 1
ATOM 3725 C CA . GLU A 1 465 ? -19.840 -16.420 -5.622 1.00 97.69 465 GLU A CA 1
ATOM 3726 C C . GLU A 1 465 ? -20.137 -15.283 -4.633 1.00 97.69 465 GLU A C 1
ATOM 3728 O O . GLU A 1 465 ? -20.349 -14.124 -5.012 1.00 97.69 465 GLU A O 1
ATOM 3733 N N . PHE A 1 466 ? -20.128 -15.593 -3.334 1.00 97.38 466 PHE A N 1
ATOM 3734 C CA . PHE A 1 466 ? -20.346 -14.603 -2.289 1.00 97.38 466 PHE A CA 1
ATOM 3735 C C . PHE A 1 466 ? -19.201 -13.581 -2.195 1.00 97.38 466 PHE A C 1
ATOM 3737 O O . PHE A 1 466 ? -19.460 -12.378 -2.072 1.00 97.38 466 PHE A O 1
ATOM 3744 N N . ILE A 1 467 ? -17.947 -14.032 -2.288 1.00 96.81 467 ILE A N 1
ATOM 3745 C CA . ILE A 1 467 ? -16.751 -13.178 -2.316 1.00 96.81 467 ILE A CA 1
ATOM 3746 C C . ILE A 1 467 ? -16.803 -12.226 -3.516 1.00 96.81 467 ILE A C 1
ATOM 3748 O O . ILE A 1 467 ? -16.633 -11.016 -3.335 1.00 96.81 467 ILE A O 1
ATOM 3752 N N . ASP A 1 468 ? -17.118 -12.734 -4.709 1.00 96.44 468 ASP A N 1
ATOM 3753 C CA . ASP A 1 468 ? -17.251 -11.920 -5.922 1.00 96.44 468 ASP A CA 1
ATOM 3754 C C . ASP A 1 468 ? -18.319 -10.837 -5.754 1.00 96.44 468 ASP A C 1
ATOM 3756 O O . ASP A 1 468 ? -18.103 -9.668 -6.099 1.00 96.44 468 ASP A O 1
ATOM 3760 N N . LYS A 1 469 ? -19.457 -11.187 -5.145 1.00 97.81 469 LYS A N 1
ATOM 3761 C CA . LYS A 1 469 ? -20.534 -10.237 -4.848 1.00 97.81 469 LYS A CA 1
ATOM 3762 C C . LYS A 1 469 ? -20.100 -9.154 -3.858 1.00 97.81 469 LYS A C 1
ATOM 3764 O O . LYS A 1 469 ? -20.431 -7.983 -4.062 1.00 97.81 469 LYS A O 1
ATOM 3769 N N . ILE A 1 470 ? -19.360 -9.511 -2.804 1.00 97.31 470 ILE A N 1
ATOM 3770 C CA . ILE A 1 470 ? -18.834 -8.549 -1.821 1.00 97.31 470 ILE A CA 1
ATOM 3771 C C . ILE A 1 470 ? -17.891 -7.556 -2.489 1.00 97.31 470 ILE A C 1
ATOM 3773 O O . ILE A 1 470 ? -18.115 -6.346 -2.398 1.00 97.31 470 ILE A O 1
ATOM 3777 N N . TYR A 1 471 ? -16.844 -8.040 -3.159 1.00 97.25 471 TYR A N 1
ATOM 3778 C CA . TYR A 1 471 ? -15.830 -7.153 -3.726 1.00 97.25 471 TYR A CA 1
ATOM 3779 C C . TYR A 1 471 ? -16.369 -6.340 -4.901 1.00 97.25 471 TYR A C 1
ATOM 3781 O O . TYR A 1 471 ? -15.973 -5.182 -5.057 1.00 97.25 471 TYR A O 1
ATOM 3789 N N . SER A 1 472 ? -17.334 -6.875 -5.655 1.00 97.12 472 SER A N 1
ATOM 3790 C CA . SER A 1 472 ? -18.079 -6.105 -6.654 1.00 97.12 472 SER A CA 1
ATOM 3791 C C . SER A 1 472 ? -18.851 -4.953 -6.010 1.00 97.12 472 SER A C 1
ATOM 3793 O O . SER A 1 472 ? -18.734 -3.817 -6.466 1.00 97.12 472 SER A O 1
ATOM 3795 N N . ALA A 1 473 ? -19.594 -5.208 -4.927 1.00 98.06 473 ALA A N 1
ATOM 3796 C CA . ALA A 1 473 ? -20.363 -4.173 -4.238 1.00 98.06 473 ALA A CA 1
ATOM 3797 C C . ALA A 1 473 ? -19.463 -3.080 -3.641 1.00 98.06 473 ALA A C 1
ATOM 3799 O O . ALA A 1 473 ? -19.723 -1.897 -3.849 1.00 98.06 473 ALA A O 1
ATOM 3800 N N . ILE A 1 474 ? -18.384 -3.463 -2.947 1.00 98.50 474 ILE A N 1
ATOM 3801 C CA . ILE A 1 474 ? -17.431 -2.511 -2.353 1.00 98.50 474 ILE A CA 1
ATOM 3802 C C . ILE A 1 474 ? -16.815 -1.643 -3.448 1.00 98.50 474 ILE A C 1
ATOM 3804 O O . ILE A 1 474 ? -16.889 -0.419 -3.382 1.00 98.50 474 ILE A O 1
ATOM 3808 N N . THR A 1 475 ? -16.250 -2.275 -4.476 1.00 98.31 475 THR A N 1
ATOM 3809 C CA . THR A 1 475 ? -15.563 -1.574 -5.562 1.00 98.31 475 THR A CA 1
ATOM 3810 C C . THR A 1 475 ? -16.500 -0.595 -6.268 1.00 98.31 475 THR A C 1
ATOM 3812 O O . THR A 1 475 ? -16.160 0.576 -6.426 1.00 98.31 475 THR A O 1
ATOM 3815 N N . GLN A 1 476 ? -17.704 -1.030 -6.647 1.00 98.44 476 GLN A N 1
ATOM 3816 C CA . GLN A 1 476 ? -18.663 -0.165 -7.336 1.00 98.44 476 GLN A CA 1
ATOM 3817 C C . GLN A 1 476 ? -19.085 1.031 -6.476 1.00 98.44 476 GLN A C 1
ATOM 3819 O O . GLN A 1 476 ? -19.102 2.156 -6.972 1.00 98.44 476 GLN A O 1
ATOM 3824 N N . GLU A 1 477 ? -19.384 0.822 -5.191 1.00 98.69 477 GLU A N 1
ATOM 3825 C CA . GLU A 1 477 ? -19.783 1.916 -4.300 1.00 98.69 477 GLU A CA 1
ATOM 3826 C C . GLU A 1 477 ? -18.652 2.904 -4.028 1.00 98.69 477 GLU A C 1
ATOM 3828 O O . GLU A 1 477 ? -18.898 4.109 -3.980 1.00 98.69 477 GLU A O 1
ATOM 3833 N N . MET A 1 478 ? -17.409 2.430 -3.910 1.00 98.81 478 MET A N 1
ATOM 3834 C CA . MET A 1 478 ? -16.255 3.319 -3.785 1.00 98.81 478 MET A CA 1
ATOM 3835 C C . MET A 1 478 ? -16.094 4.198 -5.033 1.00 98.81 478 MET A C 1
ATOM 3837 O O . MET A 1 478 ? -15.947 5.415 -4.914 1.00 98.81 478 MET A O 1
ATOM 3841 N N . TYR A 1 479 ? -16.190 3.627 -6.240 1.00 98.69 479 TYR A N 1
ATOM 3842 C CA . TYR A 1 479 ? -16.087 4.405 -7.484 1.00 98.69 479 TYR A CA 1
ATOM 3843 C C . TYR A 1 479 ? -17.252 5.387 -7.661 1.00 98.69 479 TYR A C 1
ATOM 3845 O O . TYR A 1 479 ? -17.021 6.532 -8.050 1.00 98.69 479 TYR A O 1
ATOM 3853 N N . LYS A 1 480 ? -18.483 4.993 -7.304 1.00 98.75 480 LYS A N 1
ATOM 3854 C CA . LYS A 1 480 ? -19.637 5.909 -7.271 1.00 98.75 480 LYS A CA 1
ATOM 3855 C C . LYS A 1 480 ? -19.409 7.054 -6.278 1.00 98.75 480 LYS A C 1
ATOM 3857 O O . LYS A 1 480 ? -19.626 8.209 -6.631 1.00 98.75 480 LYS A O 1
ATOM 3862 N N . ALA A 1 481 ? -18.906 6.763 -5.076 1.00 98.75 481 ALA A N 1
ATOM 3863 C CA . ALA A 1 481 ? -18.580 7.790 -4.087 1.00 98.75 481 ALA A CA 1
ATOM 3864 C C . ALA A 1 481 ? -17.482 8.746 -4.567 1.00 98.75 481 ALA A C 1
ATOM 3866 O O . ALA A 1 481 ? -17.595 9.949 -4.357 1.00 98.75 481 ALA A O 1
ATOM 3867 N N . SER A 1 482 ? -16.444 8.245 -5.239 1.00 98.81 482 SER A N 1
ATOM 3868 C CA . SER A 1 482 ? -15.395 9.101 -5.804 1.00 98.81 482 SER A CA 1
ATOM 3869 C C . SER A 1 482 ? -15.907 9.972 -6.957 1.00 98.81 482 SER A C 1
ATOM 3871 O O . SER A 1 482 ? -15.462 11.110 -7.097 1.00 98.81 482 SER A O 1
ATOM 3873 N N . ALA A 1 483 ? -16.873 9.493 -7.747 1.00 98.81 483 ALA A N 1
ATOM 3874 C CA . ALA A 1 483 ? -17.555 10.315 -8.747 1.00 98.81 483 ALA A CA 1
ATOM 3875 C C . ALA A 1 483 ? -18.410 11.422 -8.099 1.00 98.81 483 ALA A C 1
ATOM 3877 O O . ALA A 1 483 ? -18.367 12.574 -8.525 1.00 98.81 483 ALA A O 1
ATOM 3878 N N . ASP A 1 484 ? -19.119 11.119 -7.010 1.00 98.69 484 ASP A N 1
ATOM 3879 C CA . ASP A 1 484 ? -19.872 12.131 -6.254 1.00 98.69 484 ASP A CA 1
ATOM 3880 C C . ASP A 1 484 ? -18.944 13.159 -5.584 1.00 98.69 484 ASP A C 1
ATOM 3882 O O . ASP A 1 484 ? -19.213 14.362 -5.602 1.00 98.69 484 ASP A O 1
ATOM 3886 N N . LEU A 1 485 ? -17.794 12.717 -5.063 1.00 98.62 485 LEU A N 1
ATOM 3887 C CA . LEU A 1 485 ? -16.746 13.611 -4.567 1.00 98.62 485 LEU A CA 1
ATOM 3888 C C . LEU A 1 485 ? -16.148 14.475 -5.679 1.00 98.62 485 LEU A C 1
ATOM 3890 O O . LEU A 1 485 ? -15.767 15.609 -5.408 1.00 98.62 485 LEU A O 1
ATOM 3894 N N . ALA A 1 486 ? -16.067 13.979 -6.914 1.00 98.62 486 ALA A N 1
ATOM 3895 C CA . ALA A 1 486 ? -15.605 14.773 -8.048 1.00 98.62 486 ALA A CA 1
ATOM 3896 C C . ALA A 1 486 ? -16.583 15.905 -8.368 1.00 98.62 486 ALA A C 1
ATOM 3898 O O . ALA A 1 486 ? -16.159 17.037 -8.582 1.00 98.62 486 ALA A O 1
ATOM 3899 N N . GLN A 1 487 ? -17.885 15.626 -8.311 1.00 98.31 487 GLN A N 1
ATOM 3900 C CA . GLN A 1 487 ? -18.920 16.642 -8.476 1.00 98.31 487 GLN A CA 1
ATOM 3901 C C . GLN A 1 487 ? -18.875 17.698 -7.358 1.00 98.31 487 GLN A C 1
ATOM 3903 O O . GLN A 1 487 ? -19.071 18.883 -7.613 1.00 98.31 487 GLN A O 1
ATOM 3908 N N . GLU A 1 488 ? -18.589 17.288 -6.120 1.00 97.62 488 GLU A N 1
ATOM 3909 C CA . GLU A 1 488 ? -18.541 18.186 -4.959 1.00 97.62 488 GLU A CA 1
ATOM 3910 C C . GLU A 1 488 ? -17.227 18.982 -4.828 1.00 97.62 488 GLU A C 1
ATOM 3912 O O . GLU A 1 488 ? -17.223 20.173 -4.498 1.00 97.62 488 GLU A O 1
ATOM 3917 N N . LYS A 1 489 ? -16.087 18.306 -4.989 1.00 97.25 489 LYS A N 1
ATOM 3918 C CA . LYS A 1 489 ? -14.744 18.820 -4.675 1.00 97.25 489 LYS A CA 1
ATOM 3919 C C . LYS A 1 489 ? -13.878 19.033 -5.926 1.00 97.25 489 LYS A C 1
ATOM 3921 O O . LYS A 1 489 ? -12.794 19.605 -5.798 1.00 97.25 489 LYS A O 1
ATOM 3926 N N . GLY A 1 490 ? -14.349 18.623 -7.103 1.00 98.12 490 GLY A N 1
ATOM 3927 C CA . GLY A 1 490 ? -13.618 18.604 -8.375 1.00 98.12 490 GLY A CA 1
ATOM 3928 C C . GLY A 1 490 ? -12.964 17.246 -8.650 1.00 98.12 490 GLY A C 1
ATOM 3929 O O . GLY A 1 490 ? -12.554 16.557 -7.716 1.00 98.12 490 GLY A O 1
ATOM 3930 N N . ALA A 1 491 ? -12.831 16.853 -9.917 1.00 98.56 491 ALA A N 1
ATOM 3931 C CA . ALA A 1 491 ? -12.063 15.665 -10.307 1.00 98.56 491 ALA A CA 1
ATOM 3932 C C . ALA A 1 491 ? -10.563 15.809 -9.971 1.00 98.56 491 ALA A C 1
ATOM 3934 O O . ALA A 1 491 ? -10.086 16.916 -9.700 1.00 98.56 491 ALA A O 1
ATOM 3935 N N . PHE A 1 492 ? -9.802 14.706 -9.984 1.00 98.25 492 PHE A N 1
ATOM 3936 C CA . PHE A 1 492 ? -8.345 14.812 -9.841 1.00 98.25 492 PHE A CA 1
ATOM 3937 C C . PHE A 1 492 ? -7.725 15.557 -11.046 1.00 98.25 492 PHE A C 1
ATOM 3939 O O . PHE A 1 492 ? -8.201 15.391 -12.169 1.00 98.25 492 PHE A O 1
ATOM 3946 N N . PRO A 1 493 ? -6.655 16.357 -10.863 1.00 98.25 493 PRO A N 1
ATOM 3947 C CA . PRO A 1 493 ? -6.128 17.239 -11.913 1.00 98.25 493 PRO A CA 1
ATOM 3948 C C . PRO A 1 493 ? -5.734 16.573 -13.241 1.00 98.25 493 PRO A C 1
ATOM 3950 O O . PRO A 1 493 ? -5.863 17.190 -14.294 1.00 98.25 493 PRO A O 1
ATOM 3953 N N . LYS A 1 494 ? -5.231 15.334 -13.213 1.00 97.94 494 LYS A N 1
ATOM 3954 C CA . LYS A 1 494 ? -4.828 14.576 -14.416 1.00 97.94 494 LYS A CA 1
ATOM 3955 C C . LYS A 1 494 ? -5.964 13.761 -15.049 1.00 97.94 494 LYS A C 1
ATOM 3957 O O . LYS A 1 494 ? -5.700 12.899 -15.889 1.00 97.94 494 LYS A O 1
ATOM 3962 N N . PHE A 1 495 ? -7.211 13.964 -14.630 1.00 98.50 495 PHE A N 1
ATOM 3963 C CA . PHE A 1 495 ? -8.342 13.192 -15.131 1.00 98.50 495 PHE A CA 1
ATOM 3964 C C . PHE A 1 495 ? -8.661 13.566 -16.581 1.00 98.50 495 PHE A C 1
ATOM 3966 O O . PHE A 1 495 ? -8.984 14.710 -16.886 1.00 98.50 495 PHE A O 1
ATOM 3973 N N . GLU A 1 496 ? -8.613 12.573 -17.467 1.00 98.25 496 GLU A N 1
ATOM 3974 C CA . GLU A 1 496 ? -9.083 12.676 -18.846 1.00 98.25 496 GLU A CA 1
ATOM 3975 C C . GLU A 1 496 ? -10.132 11.584 -19.057 1.00 98.25 496 GLU A C 1
ATOM 3977 O O . GLU A 1 496 ? -9.793 10.402 -19.031 1.00 98.25 496 GLU A O 1
ATOM 3982 N N . ALA A 1 497 ? -11.403 11.964 -19.219 1.00 97.69 497 ALA A N 1
ATOM 3983 C CA . ALA A 1 497 ? -12.528 11.029 -19.141 1.00 97.69 497 ALA A CA 1
ATOM 3984 C C . ALA A 1 497 ? -12.400 9.843 -20.109 1.00 97.69 497 ALA A C 1
ATOM 3986 O O . ALA A 1 497 ? -12.547 8.697 -19.685 1.00 97.69 497 ALA A O 1
ATOM 3987 N N . ASP A 1 498 ? -12.080 10.102 -21.379 1.00 97.88 498 ASP A N 1
ATOM 3988 C CA . ASP A 1 498 ? -11.976 9.048 -22.392 1.00 97.88 498 ASP A CA 1
ATOM 3989 C C . ASP A 1 498 ? -10.814 8.098 -22.091 1.00 97.88 498 ASP A C 1
ATOM 3991 O O . ASP A 1 498 ? -11.027 6.893 -21.965 1.00 97.88 498 ASP A O 1
ATOM 3995 N N . LYS A 1 499 ? -9.611 8.634 -21.836 1.00 97.94 499 LYS A N 1
ATOM 3996 C CA . LYS A 1 499 ? -8.439 7.819 -21.479 1.00 97.94 499 LYS A CA 1
ATOM 3997 C C . LYS A 1 499 ? -8.674 7.021 -20.196 1.00 97.94 499 LYS A C 1
ATOM 3999 O O . LYS A 1 499 ? -8.368 5.837 -20.134 1.00 97.94 499 LYS A O 1
ATOM 4004 N N . PHE A 1 500 ? -9.259 7.633 -19.168 1.00 98.25 500 PHE A N 1
ATOM 4005 C CA . PHE A 1 500 ? -9.544 6.948 -17.910 1.00 98.25 500 PHE A CA 1
ATOM 4006 C C . PHE A 1 500 ? -10.533 5.792 -18.107 1.00 98.25 500 PHE A C 1
ATOM 4008 O O . PHE A 1 500 ? -10.297 4.693 -17.616 1.00 98.25 500 PHE A O 1
ATOM 4015 N N . LEU A 1 501 ? -11.618 6.006 -18.860 1.00 97.81 501 LEU A N 1
ATOM 4016 C CA . LEU A 1 501 ? -12.627 4.976 -19.139 1.00 97.81 501 LEU A CA 1
ATOM 4017 C C . LEU A 1 501 ? -12.144 3.887 -20.112 1.00 97.81 501 LEU A C 1
ATOM 4019 O O . LEU A 1 501 ? -12.781 2.829 -20.202 1.00 97.81 501 LEU A O 1
ATOM 4023 N N . GLU A 1 502 ? -11.043 4.135 -20.821 1.00 97.50 502 GLU A N 1
ATOM 4024 C CA . GLU A 1 502 ? -10.324 3.177 -21.663 1.00 97.50 502 GLU A CA 1
ATOM 4025 C C . GLU A 1 502 ? -9.263 2.360 -20.913 1.00 97.50 502 GLU A C 1
ATOM 4027 O O . GLU A 1 502 ? -8.727 1.400 -21.488 1.00 97.50 502 GLU A O 1
ATOM 4032 N N . SER A 1 503 ? -8.973 2.686 -19.648 1.00 97.06 503 SER A N 1
ATOM 4033 C CA . SER A 1 503 ? -8.028 1.916 -18.839 1.00 97.06 503 SER A CA 1
ATOM 4034 C C . SER A 1 503 ? -8.455 0.448 -18.725 1.00 97.06 503 SER A C 1
ATOM 4036 O O . SER A 1 503 ? -9.641 0.107 -18.810 1.00 97.06 503 SER A O 1
ATOM 4038 N N . GLY A 1 504 ? -7.484 -0.447 -18.521 1.00 96.38 504 GLY A N 1
ATOM 4039 C CA . GLY A 1 504 ? -7.768 -1.879 -18.421 1.00 96.38 504 GLY A CA 1
ATOM 4040 C C . GLY A 1 504 ? -8.754 -2.210 -17.298 1.00 96.38 504 GLY A C 1
ATOM 4041 O O . GLY A 1 504 ? -9.684 -2.979 -17.523 1.00 96.38 504 GLY A O 1
ATOM 4042 N N . PHE A 1 505 ? -8.608 -1.587 -16.125 1.00 96.56 505 PHE A N 1
ATOM 4043 C CA . PHE A 1 505 ? -9.531 -1.790 -15.008 1.00 96.56 505 PHE A CA 1
ATOM 4044 C C . PHE A 1 505 ? -10.907 -1.152 -15.248 1.00 96.56 505 PHE A C 1
ATOM 4046 O O . PHE A 1 505 ? -11.926 -1.769 -14.958 1.00 96.56 505 PHE A O 1
ATOM 4053 N N . MET A 1 506 ? -10.990 0.042 -15.844 1.00 97.69 506 MET A N 1
ATOM 4054 C CA . MET A 1 506 ? -12.294 0.670 -16.099 1.00 97.69 506 MET A CA 1
ATOM 4055 C C . MET A 1 506 ? -13.106 -0.031 -17.187 1.00 97.69 506 MET A C 1
ATOM 4057 O O . MET A 1 506 ? -14.333 0.076 -17.194 1.00 97.69 506 MET A O 1
ATOM 4061 N N . LYS A 1 507 ? -12.461 -0.787 -18.079 1.00 97.00 507 LYS A N 1
ATOM 4062 C CA . LYS A 1 507 ? -13.149 -1.639 -19.058 1.00 97.00 507 LYS A CA 1
ATOM 4063 C C . LYS A 1 507 ? -13.924 -2.793 -18.421 1.00 97.00 507 LYS A C 1
ATOM 4065 O O . LYS A 1 507 ? -14.882 -3.250 -19.035 1.00 97.00 507 LYS A O 1
ATOM 4070 N N . THR A 1 508 ? -13.546 -3.245 -17.223 1.00 95.44 508 THR A N 1
ATOM 4071 C CA . THR A 1 508 ? -14.258 -4.318 -16.507 1.00 95.44 508 THR A CA 1
ATOM 4072 C C . THR A 1 508 ? -15.392 -3.796 -15.619 1.00 95.44 508 THR A C 1
ATOM 4074 O O . THR A 1 508 ? -16.164 -4.588 -15.085 1.00 95.44 508 THR A O 1
ATOM 4077 N N . MET A 1 509 ? -15.518 -2.474 -15.459 1.00 97.06 509 MET A N 1
ATOM 4078 C CA . MET A 1 509 ? -16.546 -1.867 -14.613 1.00 97.06 509 MET A CA 1
ATOM 4079 C C . MET A 1 509 ? -17.938 -1.895 -15.255 1.00 97.06 509 MET A C 1
ATOM 4081 O O . MET A 1 509 ? -18.049 -1.690 -16.465 1.00 97.06 509 MET A O 1
ATOM 4085 N N . PRO A 1 510 ? -19.013 -2.033 -14.454 1.00 97.44 510 PRO A N 1
ATOM 4086 C CA . PRO A 1 510 ? -20.380 -1.911 -14.950 1.00 97.44 510 PRO A CA 1
ATOM 4087 C C . PRO A 1 510 ? -20.660 -0.547 -15.590 1.00 97.44 510 PRO A C 1
ATOM 4089 O O . PRO A 1 510 ? -20.171 0.488 -15.123 1.00 97.44 510 PRO A O 1
ATOM 4092 N N . ASP A 1 511 ? -21.527 -0.535 -16.603 1.00 97.31 511 ASP A N 1
ATOM 4093 C CA . ASP A 1 511 ? -21.871 0.671 -17.367 1.00 97.31 511 ASP A CA 1
ATOM 4094 C C . ASP A 1 511 ? -22.420 1.804 -16.498 1.00 97.31 511 ASP A C 1
ATOM 4096 O O . ASP A 1 511 ? -22.132 2.970 -16.757 1.00 97.31 511 ASP A O 1
ATOM 4100 N N . GLU A 1 512 ? -23.153 1.481 -15.431 1.00 97.12 512 GLU A N 1
ATOM 4101 C CA . GLU A 1 512 ? -23.666 2.470 -14.479 1.00 97.12 512 GLU A CA 1
ATOM 4102 C C . GLU A 1 512 ? -22.528 3.279 -13.829 1.00 97.12 512 GLU A C 1
ATOM 4104 O O . GLU A 1 512 ? -22.588 4.508 -13.769 1.00 97.12 512 GLU A O 1
ATOM 4109 N N . VAL A 1 513 ? -21.457 2.605 -13.392 1.00 98.06 513 VAL A N 1
ATOM 4110 C CA . VAL A 1 513 ? -20.285 3.249 -12.776 1.00 98.06 513 VAL A CA 1
ATOM 4111 C C . VAL A 1 513 ? -19.532 4.076 -13.814 1.00 98.06 513 VAL A C 1
ATOM 4113 O O . VAL A 1 513 ? -19.174 5.226 -13.561 1.00 98.06 513 VAL A O 1
ATOM 4116 N N . ARG A 1 514 ? -19.333 3.517 -15.013 1.00 98.44 514 ARG A N 1
ATOM 4117 C CA . ARG A 1 514 ? -18.650 4.204 -16.119 1.00 98.44 514 ARG A CA 1
ATOM 4118 C C . ARG A 1 514 ? -19.407 5.460 -16.557 1.00 98.44 514 ARG A C 1
ATOM 4120 O O . ARG A 1 514 ? -18.782 6.490 -16.802 1.00 98.44 514 ARG A O 1
ATOM 4127 N N . LYS A 1 515 ? -20.741 5.398 -16.611 1.00 97.88 515 LYS A N 1
ATOM 4128 C CA . LYS A 1 515 ? -21.615 6.538 -16.911 1.00 97.88 515 LYS A CA 1
ATOM 4129 C C . LYS A 1 515 ? -21.511 7.615 -15.834 1.00 97.88 515 LYS A C 1
ATOM 4131 O O . LYS A 1 515 ? -21.287 8.771 -16.178 1.00 97.88 515 LYS A O 1
ATOM 4136 N N . ALA A 1 516 ? -21.580 7.239 -14.555 1.00 98.12 516 ALA A N 1
ATOM 4137 C CA . ALA A 1 516 ? -21.428 8.187 -13.451 1.00 98.12 516 ALA A CA 1
ATOM 4138 C C . ALA A 1 516 ? -20.081 8.930 -13.509 1.00 98.12 516 ALA A C 1
ATOM 4140 O O . ALA A 1 516 ? -20.050 10.147 -13.354 1.00 98.12 516 ALA A O 1
ATOM 4141 N N . ILE A 1 517 ? -18.983 8.223 -13.799 1.00 98.31 517 ILE A N 1
ATOM 4142 C CA . ILE A 1 517 ? -17.646 8.824 -13.945 1.00 98.31 517 ILE A CA 1
ATOM 4143 C C . ILE A 1 517 ? -17.569 9.742 -15.166 1.00 98.31 517 ILE A C 1
ATOM 4145 O O . ILE A 1 517 ? -16.947 10.799 -15.095 1.00 98.31 517 ILE A O 1
ATOM 4149 N N . ARG A 1 518 ? -18.204 9.375 -16.284 1.00 98.19 518 ARG A N 1
ATOM 4150 C CA . ARG A 1 518 ? -18.255 10.238 -17.471 1.00 98.19 518 ARG A CA 1
ATOM 4151 C C . ARG A 1 518 ? -18.989 11.552 -17.189 1.00 98.19 518 ARG A C 1
ATOM 4153 O O . ARG A 1 518 ? -18.548 12.595 -17.651 1.00 98.19 518 ARG A O 1
ATOM 4160 N N . GLU A 1 519 ? -20.095 11.494 -16.452 1.00 97.69 519 GLU A N 1
ATOM 4161 C CA . GLU A 1 519 ? -20.948 12.656 -16.172 1.00 97.69 519 GLU A CA 1
ATOM 4162 C C . GLU A 1 519 ? -20.391 13.556 -15.063 1.00 97.69 519 GLU A C 1
ATOM 4164 O O . GLU A 1 519 ? -20.457 14.779 -15.168 1.00 97.69 519 GLU A O 1
ATOM 4169 N N . LYS A 1 520 ? -19.852 12.963 -13.993 1.00 98.44 520 LYS A N 1
ATOM 4170 C CA . LYS A 1 520 ? -19.438 13.683 -12.776 1.00 98.44 520 LYS A CA 1
ATOM 4171 C C . LYS A 1 520 ? -17.926 13.887 -12.666 1.00 98.44 520 LYS A C 1
ATOM 4173 O O . LYS A 1 520 ? -17.473 14.686 -11.849 1.00 98.44 520 LYS A O 1
ATOM 4178 N N . GLY A 1 521 ? -17.145 13.165 -13.464 1.00 98.50 521 GLY A N 1
ATOM 4179 C CA . GLY A 1 521 ? -15.712 12.984 -13.255 1.00 98.50 521 GLY A CA 1
ATOM 4180 C C . GLY A 1 521 ? -15.408 11.967 -12.153 1.00 98.50 521 GLY A C 1
ATOM 4181 O O . GLY A 1 521 ? -16.296 11.269 -11.663 1.00 98.50 521 GLY A O 1
ATOM 4182 N N . ILE A 1 522 ? -14.139 11.872 -11.752 1.00 98.69 522 ILE A N 1
ATOM 4183 C CA . ILE A 1 522 ? -13.712 11.039 -10.619 1.00 98.69 522 ILE A CA 1
ATOM 4184 C C . ILE A 1 522 ? -12.644 11.750 -9.783 1.00 98.69 522 ILE A C 1
ATOM 4186 O O . ILE A 1 522 ? -11.765 12.432 -10.314 1.00 98.69 522 ILE A O 1
ATOM 4190 N N . ARG A 1 523 ? -12.738 11.624 -8.454 1.00 98.62 523 ARG A N 1
ATOM 4191 C CA . ARG A 1 523 ? -11.871 12.333 -7.505 1.00 98.62 523 ARG A CA 1
ATOM 4192 C C . ARG A 1 523 ? -10.535 11.633 -7.284 1.00 98.62 523 ARG A C 1
ATOM 4194 O O . ARG A 1 523 ? -9.570 12.310 -6.956 1.00 98.62 523 ARG A O 1
ATOM 4201 N N . ASN A 1 524 ? -10.471 10.313 -7.452 1.00 98.62 524 ASN A N 1
ATOM 4202 C CA . ASN A 1 524 ? -9.314 9.487 -7.103 1.00 98.62 524 ASN A CA 1
ATOM 4203 C C . ASN A 1 524 ? -8.950 8.560 -8.270 1.00 98.62 524 ASN A C 1
ATOM 4205 O O . ASN A 1 524 ? -9.823 7.892 -8.820 1.00 98.62 524 ASN A O 1
ATOM 4209 N N . VAL A 1 525 ? -7.664 8.479 -8.633 1.00 97.94 525 VAL A N 1
ATOM 4210 C CA . VAL A 1 525 ? -7.207 7.647 -9.765 1.00 97.94 525 VAL A CA 1
ATOM 4211 C C . VAL A 1 525 ? -7.430 6.146 -9.538 1.00 97.94 525 VAL A C 1
ATOM 4213 O O . VAL A 1 525 ? -7.765 5.406 -10.461 1.00 97.94 525 VAL A O 1
ATOM 4216 N N . THR A 1 526 ? -7.259 5.686 -8.302 1.00 96.19 526 THR A N 1
ATOM 4217 C CA . THR A 1 526 ? -7.464 4.298 -7.866 1.00 96.19 526 THR A CA 1
ATOM 4218 C C . THR A 1 526 ? -8.000 4.316 -6.444 1.00 96.19 526 THR A C 1
ATOM 4220 O O . THR A 1 526 ? -7.684 5.246 -5.697 1.00 96.19 526 THR A O 1
ATOM 4223 N N . LEU A 1 527 ? -8.824 3.322 -6.107 1.00 97.25 527 LEU A N 1
ATOM 4224 C CA . LEU A 1 527 ? -9.630 3.346 -4.888 1.00 97.25 527 LEU A CA 1
ATOM 4225 C C . LEU A 1 527 ? -9.471 2.103 -4.015 1.00 97.25 527 LEU A C 1
ATOM 4227 O O . LEU A 1 527 ? -9.571 2.214 -2.800 1.00 97.25 527 LEU A O 1
ATOM 4231 N N . THR A 1 528 ? -9.256 0.932 -4.613 1.00 95.62 528 THR A N 1
ATOM 4232 C CA . THR A 1 528 ? -9.299 -0.359 -3.915 1.00 95.62 528 THR A CA 1
ATOM 4233 C C . THR A 1 528 ? -7.931 -1.021 -3.884 1.00 95.62 528 THR A C 1
ATOM 4235 O O . THR A 1 528 ? -7.219 -1.046 -4.888 1.00 95.62 528 THR A O 1
ATOM 4238 N N . THR A 1 529 ? -7.547 -1.576 -2.738 1.00 93.88 529 THR A N 1
ATOM 4239 C CA . THR A 1 529 ? -6.276 -2.290 -2.550 1.00 93.88 529 THR A CA 1
ATOM 4240 C C . THR A 1 529 ? -6.368 -3.218 -1.354 1.00 93.88 529 THR A C 1
ATOM 4242 O O . THR A 1 529 ? -6.754 -2.788 -0.272 1.00 93.88 529 THR A O 1
ATOM 4245 N N . GLN A 1 530 ? -5.923 -4.462 -1.512 1.00 93.38 530 GLN A N 1
ATOM 4246 C CA . GLN A 1 530 ? -5.912 -5.429 -0.422 1.00 93.38 530 GLN A CA 1
ATOM 4247 C C . GLN A 1 530 ? -4.530 -5.511 0.240 1.00 93.38 530 GLN A C 1
ATOM 4249 O O . GLN A 1 530 ? -3.691 -6.310 -0.161 1.00 93.38 530 GLN A O 1
ATOM 4254 N N . ALA A 1 531 ? -4.300 -4.681 1.261 1.00 91.25 531 ALA A N 1
ATOM 4255 C CA . ALA A 1 531 ? -3.041 -4.675 2.008 1.00 91.25 531 ALA A CA 1
ATOM 4256 C C . ALA A 1 531 ? -3.013 -5.691 3.158 1.00 91.25 531 ALA A C 1
ATOM 4258 O O . ALA A 1 531 ? -4.072 -6.061 3.677 1.00 91.25 531 ALA A O 1
ATOM 4259 N N . PRO A 1 532 ? -1.818 -6.110 3.614 1.00 88.50 532 PRO A N 1
ATOM 4260 C CA . PRO A 1 532 ? -1.699 -6.911 4.821 1.00 88.50 532 PRO A CA 1
ATOM 4261 C C . PRO A 1 532 ? -2.140 -6.137 6.063 1.00 88.50 532 PRO A C 1
ATOM 4263 O O . PRO A 1 532 ? -1.603 -5.075 6.378 1.00 88.50 532 PRO A O 1
ATOM 4266 N N . THR A 1 533 ? -3.078 -6.693 6.828 1.00 84.62 533 THR A N 1
ATOM 4267 C CA . THR A 1 533 ? -3.638 -6.023 8.009 1.00 84.62 533 THR A CA 1
ATOM 4268 C C . THR A 1 533 ? -3.093 -6.594 9.321 1.00 84.62 533 THR A C 1
ATOM 4270 O O . THR A 1 533 ? -3.853 -6.806 10.259 1.00 84.62 533 THR A O 1
ATOM 4273 N N . GLY A 1 534 ? -1.784 -6.873 9.409 1.00 79.69 534 GLY A N 1
ATOM 4274 C CA . GLY A 1 534 ? -1.192 -7.664 10.506 1.00 79.69 534 GLY A CA 1
ATOM 4275 C C . GLY A 1 534 ? -1.501 -7.112 11.897 1.00 79.69 534 GLY A C 1
ATOM 4276 O O . GLY A 1 534 ? -2.227 -7.721 12.675 1.00 79.69 534 GLY A O 1
ATOM 4277 N N . THR A 1 535 ? -1.001 -5.911 12.205 1.00 80.38 535 THR A N 1
ATOM 4278 C CA . THR A 1 535 ? -1.217 -5.296 13.526 1.00 80.38 535 THR A CA 1
ATOM 4279 C C . THR A 1 535 ? -2.685 -4.964 13.793 1.00 80.38 535 THR A C 1
ATOM 4281 O O . THR A 1 535 ? -3.162 -5.203 14.897 1.00 80.38 535 THR A O 1
ATOM 4284 N N . VAL A 1 536 ? -3.402 -4.411 12.809 1.00 83.50 536 VAL A N 1
ATOM 4285 C CA . VAL A 1 536 ? -4.803 -3.995 13.003 1.00 83.50 536 VAL A CA 1
ATOM 4286 C C . VAL A 1 536 ? -5.748 -5.200 13.111 1.00 83.50 536 VAL A C 1
ATOM 4288 O O . VAL A 1 536 ? -6.716 -5.147 13.860 1.00 83.50 536 VAL A O 1
ATOM 4291 N N . GLY A 1 537 ? -5.437 -6.314 12.444 1.00 82.06 537 GLY A N 1
ATOM 4292 C CA . GLY A 1 537 ? -6.150 -7.585 12.569 1.00 82.06 537 GLY A CA 1
ATOM 4293 C C . GLY A 1 537 ? -5.949 -8.211 13.947 1.00 82.06 537 GLY A C 1
ATOM 4294 O O . GLY A 1 537 ? -6.930 -8.525 14.621 1.00 82.06 537 GLY A O 1
ATOM 4295 N N . SER A 1 538 ? -4.698 -8.279 14.427 1.00 81.88 538 SER A N 1
ATOM 4296 C CA . SER A 1 538 ? -4.405 -8.717 15.800 1.00 81.88 538 SER A CA 1
ATOM 4297 C C . SER A 1 538 ? -5.075 -7.823 16.841 1.00 81.88 538 SER A C 1
ATOM 4299 O O . SER A 1 538 ? -5.589 -8.324 17.835 1.00 81.88 538 SER A O 1
ATOM 4301 N N . MET A 1 539 ? -5.111 -6.506 16.605 1.00 84.88 539 MET A N 1
ATOM 4302 C CA . MET A 1 539 ? -5.799 -5.557 17.480 1.00 84.88 539 MET A CA 1
ATOM 4303 C C . MET A 1 539 ? -7.298 -5.853 17.572 1.00 84.88 539 MET A C 1
ATOM 4305 O O . MET A 1 539 ? -7.880 -5.736 18.639 1.00 84.88 539 MET A O 1
ATOM 4309 N N . LEU A 1 540 ? -7.941 -6.257 16.479 1.00 83.25 540 LEU A N 1
ATOM 4310 C CA . LEU A 1 540 ? -9.364 -6.598 16.482 1.00 83.25 540 LEU A CA 1
ATOM 4311 C C . LEU A 1 540 ? -9.650 -8.003 17.051 1.00 83.25 540 LEU A C 1
ATOM 4313 O O . LEU A 1 540 ? -10.813 -8.405 17.086 1.00 83.25 540 LEU A O 1
ATOM 4317 N N . GLY A 1 541 ? -8.618 -8.703 17.548 1.00 62.94 541 GLY A N 1
ATOM 4318 C CA . GLY A 1 541 ? -8.715 -9.976 18.269 1.00 62.94 541 GLY A CA 1
ATOM 4319 C C . GLY A 1 541 ? -8.841 -11.201 17.362 1.00 62.94 541 GLY A C 1
ATOM 4320 O O . GLY A 1 541 ? -9.450 -12.197 17.751 1.00 62.94 541 GLY A O 1
ATOM 4321 N N . ARG A 1 542 ? -8.381 -11.127 16.101 1.00 63.06 542 ARG A N 1
ATOM 4322 C CA . ARG A 1 542 ? -8.734 -12.133 15.082 1.00 63.06 542 ARG A CA 1
ATOM 4323 C C . ARG A 1 542 ? -7.552 -12.477 14.167 1.00 63.06 542 ARG A C 1
ATOM 4325 O O . ARG A 1 542 ? -6.904 -11.603 13.604 1.00 63.06 542 ARG A O 1
ATOM 4332 N N . ILE A 1 543 ? -7.323 -13.780 13.980 1.00 47.81 543 ILE A N 1
ATOM 4333 C CA . ILE A 1 543 ? -6.187 -14.382 13.243 1.00 47.81 543 ILE A CA 1
ATOM 4334 C C . ILE A 1 543 ? -6.274 -14.166 11.709 1.00 47.81 543 ILE A C 1
ATOM 4336 O O . ILE A 1 543 ? -5.294 -14.348 10.989 1.00 47.81 543 ILE A O 1
ATOM 4340 N N . PHE A 1 544 ? -7.415 -13.717 11.172 1.00 50.62 544 PHE A N 1
ATOM 4341 C CA . PHE A 1 544 ? -7.653 -13.652 9.722 1.00 50.62 544 PHE A CA 1
ATOM 4342 C C . PHE A 1 544 ? -7.319 -12.280 9.121 1.00 50.62 544 PHE A C 1
ATOM 4344 O O . PHE A 1 544 ? -8.172 -11.410 8.954 1.00 50.62 544 PHE A O 1
ATOM 4351 N N . CYS A 1 545 ? -6.045 -12.121 8.773 1.00 46.19 545 CYS A N 1
ATOM 4352 C CA . CYS A 1 545 ? -5.428 -10.871 8.329 1.00 46.19 545 CYS A CA 1
ATOM 4353 C C . CYS A 1 545 ? -5.746 -10.443 6.874 1.00 46.19 545 CYS A C 1
ATOM 4355 O O . CYS A 1 545 ? -5.518 -9.298 6.516 1.00 46.19 545 CYS A O 1
ATOM 4357 N N . LEU A 1 546 ? -6.246 -11.324 6.000 1.00 52.75 546 LEU A N 1
ATOM 4358 C CA . LEU A 1 546 ? -6.526 -10.963 4.595 1.00 52.75 546 LEU A CA 1
ATOM 4359 C C . LEU A 1 546 ? -7.720 -11.757 4.051 1.00 52.75 546 LEU A C 1
ATOM 4361 O O . LEU A 1 546 ? -8.852 -11.293 4.122 1.00 52.75 546 LEU A O 1
ATOM 4365 N N . CYS A 1 547 ? -7.448 -12.982 3.597 1.00 37.84 547 CYS A N 1
ATOM 4366 C CA . CYS A 1 547 ? -8.378 -13.944 2.996 1.00 37.84 547 CYS A CA 1
ATOM 4367 C C . CYS A 1 547 ? -7.942 -15.386 3.331 1.00 37.84 547 CYS A C 1
ATOM 4369 O O . CYS A 1 547 ? -8.106 -16.294 2.532 1.00 37.84 547 CYS A O 1
ATOM 4371 N N . HIS A 1 548 ? -7.281 -15.595 4.471 1.00 37.62 548 HIS A N 1
ATOM 4372 C CA . HIS A 1 548 ? -6.682 -16.890 4.796 1.00 37.62 548 HIS A CA 1
ATOM 4373 C C . HIS A 1 548 ? -7.755 -17.881 5.269 1.00 37.62 548 HIS A C 1
ATOM 4375 O O . HIS A 1 548 ? -8.540 -17.557 6.162 1.00 37.62 548 HIS A O 1
ATOM 4381 N N . GLY A 1 549 ? -7.787 -19.073 4.669 1.00 35.03 549 GLY A N 1
ATOM 4382 C CA . GLY A 1 549 ? -8.592 -20.201 5.142 1.00 35.03 549 GLY A CA 1
ATOM 4383 C C . GLY A 1 549 ? -7.975 -20.872 6.376 1.00 35.03 549 GLY A C 1
ATOM 4384 O O . GLY A 1 549 ? -6.782 -20.732 6.642 1.00 35.03 549 GLY A O 1
ATOM 4385 N N . LEU A 1 550 ? -8.791 -21.602 7.138 1.00 34.94 550 LEU A N 1
ATOM 4386 C CA . LEU A 1 550 ? -8.315 -22.502 8.194 1.00 34.94 550 LEU A CA 1
ATOM 4387 C C . LEU A 1 550 ? -7.798 -23.803 7.568 1.00 34.94 550 LEU A C 1
ATOM 4389 O O . LEU A 1 550 ? -8.495 -24.399 6.746 1.00 34.94 550 LEU A O 1
ATOM 4393 N N . LYS A 1 551 ? -6.623 -24.276 8.001 1.00 31.91 551 LYS A N 1
ATOM 4394 C CA . LYS A 1 551 ? -6.224 -25.673 7.782 1.00 31.91 551 LYS A CA 1
ATOM 4395 C C . LYS A 1 551 ? -7.099 -26.599 8.624 1.00 31.91 551 LYS A C 1
ATOM 4397 O O . LYS A 1 551 ? -7.506 -26.252 9.732 1.00 31.91 551 LYS A O 1
ATOM 4402 N N . SER A 1 552 ? -7.356 -27.796 8.110 1.00 32.59 552 SER A N 1
ATOM 4403 C CA . SER A 1 552 ? -8.193 -28.822 8.742 1.00 32.59 552 SER A CA 1
ATOM 4404 C C . SER A 1 552 ? -7.591 -29.466 10.002 1.00 32.59 552 SER A C 1
ATOM 4406 O O . SER A 1 552 ? -8.232 -30.344 10.570 1.00 32.59 552 SER A O 1
ATOM 4408 N N . ASP A 1 553 ? -6.385 -29.081 10.439 1.00 31.39 553 ASP A N 1
ATOM 4409 C CA . ASP A 1 553 ? -5.638 -29.782 11.499 1.00 31.39 553 ASP A CA 1
ATOM 4410 C C . ASP A 1 553 ? -5.583 -29.074 12.869 1.00 31.39 553 ASP A C 1
ATOM 4412 O O . ASP A 1 553 ? -5.025 -29.625 13.815 1.00 31.39 553 ASP A O 1
ATOM 4416 N N . GLY A 1 554 ? -6.191 -27.892 13.023 1.00 30.50 554 GLY A N 1
ATOM 4417 C CA . GLY A 1 554 ? -6.336 -27.236 14.331 1.00 30.50 554 GLY A CA 1
ATOM 4418 C C . GLY A 1 554 ? -5.029 -26.767 14.992 1.00 30.50 554 GLY A C 1
ATOM 4419 O O . GLY A 1 554 ? -5.036 -26.454 16.183 1.00 30.50 554 GLY A O 1
ATOM 4420 N N . SER A 1 555 ? -3.914 -26.685 14.259 1.00 25.58 555 SER A N 1
ATOM 4421 C CA . SER A 1 555 ? -2.638 -26.207 14.803 1.00 25.58 555 SER A CA 1
ATOM 4422 C C . SER A 1 555 ? -2.500 -24.671 14.750 1.00 25.58 555 SER A C 1
ATOM 4424 O O . SER A 1 555 ? -2.709 -24.023 13.724 1.00 25.58 555 SER A O 1
ATOM 4426 N N . HIS A 1 556 ? -2.158 -24.052 15.889 1.00 27.23 556 HIS A N 1
ATOM 4427 C CA . HIS A 1 556 ? -1.894 -22.612 16.006 1.00 27.23 556 HIS A CA 1
ATOM 4428 C C . HIS A 1 556 ? -0.520 -22.236 15.422 1.00 27.23 556 HIS A C 1
ATOM 4430 O O . HIS A 1 556 ? 0.516 -22.644 15.944 1.00 27.23 556 HIS A O 1
ATOM 4436 N N . GLN A 1 557 ? -0.503 -21.399 14.379 1.00 25.61 557 GLN A N 1
ATOM 4437 C CA . GLN A 1 557 ? 0.716 -20.786 13.838 1.00 25.61 557 GLN A CA 1
ATOM 4438 C C . GLN A 1 557 ? 1.107 -19.532 14.642 1.00 25.61 557 GLN A C 1
ATOM 4440 O O . GLN A 1 557 ? 0.254 -18.737 15.041 1.00 25.61 557 GLN A O 1
ATOM 4445 N N . SER A 1 558 ? 2.407 -19.352 14.888 1.00 22.84 558 SER A N 1
ATOM 4446 C CA . SER A 1 558 ? 2.962 -18.182 15.577 1.00 22.84 558 SER A CA 1
ATOM 4447 C C . SER A 1 558 ? 2.782 -16.885 14.754 1.00 22.84 558 SER A C 1
ATOM 4449 O O . SER A 1 558 ? 2.621 -16.947 13.535 1.00 22.84 558 SER A O 1
ATOM 4451 N N . PRO A 1 559 ? 2.824 -15.685 15.375 1.00 24.34 559 PRO A N 1
ATOM 4452 C CA . PRO A 1 559 ? 2.315 -14.431 14.788 1.00 24.34 559 PRO A CA 1
ATOM 4453 C C . PRO A 1 559 ? 3.135 -13.835 13.622 1.00 24.34 559 PRO A C 1
ATOM 4455 O O . PRO A 1 559 ? 2.962 -12.662 13.296 1.00 24.34 559 PRO A O 1
ATOM 4458 N N . GLY A 1 560 ? 4.071 -14.585 13.036 1.00 23.28 560 GLY A N 1
ATOM 4459 C CA . GLY A 1 560 ? 5.129 -14.053 12.171 1.00 23.28 560 GLY A CA 1
ATOM 4460 C C . GLY A 1 560 ? 5.018 -14.352 10.677 1.00 23.28 560 GLY A C 1
ATOM 4461 O O . GLY A 1 560 ? 5.791 -13.783 9.913 1.00 23.28 560 GLY A O 1
ATOM 4462 N N . SER A 1 561 ? 4.097 -15.205 10.226 1.00 23.80 561 SER A N 1
ATOM 4463 C CA . SER A 1 561 ? 4.039 -15.603 8.813 1.00 23.80 561 SER A CA 1
ATOM 4464 C C . SER A 1 561 ? 2.604 -15.848 8.351 1.00 23.80 561 SER A C 1
ATOM 4466 O O . SER A 1 561 ? 2.014 -16.881 8.651 1.00 23.80 561 SER A O 1
ATOM 4468 N N . CYS A 1 562 ? 2.040 -14.903 7.593 1.00 25.62 562 CYS A N 1
ATOM 4469 C CA . CYS A 1 562 ? 0.932 -15.196 6.680 1.00 25.62 562 CYS A CA 1
ATOM 4470 C C . CYS A 1 562 ? 1.521 -15.912 5.461 1.00 25.62 562 CYS A C 1
ATOM 4472 O O . CYS A 1 562 ? 1.870 -15.275 4.471 1.00 25.62 562 CYS A O 1
ATOM 4474 N N . THR A 1 563 ? 1.676 -17.227 5.553 1.00 23.11 563 THR A N 1
ATOM 4475 C CA . THR A 1 563 ? 1.959 -18.084 4.403 1.00 23.11 563 THR A CA 1
ATOM 4476 C C . THR A 1 563 ? 0.818 -19.078 4.261 1.00 23.11 563 THR A C 1
ATOM 4478 O O . THR A 1 563 ? 0.576 -19.894 5.148 1.00 23.11 563 THR A O 1
ATOM 4481 N N . MET A 1 564 ? 0.121 -19.015 3.122 1.00 25.36 564 MET A N 1
ATOM 4482 C CA . MET A 1 564 ? -0.562 -20.194 2.605 1.00 25.36 564 MET A CA 1
ATOM 4483 C C . MET A 1 564 ? 0.525 -21.211 2.269 1.00 25.36 564 MET A C 1
ATOM 4485 O O . MET A 1 564 ? 1.375 -20.957 1.421 1.00 25.36 564 MET A O 1
ATOM 4489 N N . LEU A 1 565 ? 0.531 -22.329 2.975 1.00 21.97 565 LEU A N 1
ATOM 4490 C CA . LEU A 1 565 ? 1.122 -23.557 2.467 1.00 21.97 565 LEU A CA 1
ATOM 4491 C C . LEU A 1 565 ? -0.023 -24.548 2.376 1.00 21.97 565 LEU A C 1
ATOM 4493 O O . LEU A 1 565 ? -0.848 -24.571 3.289 1.00 21.97 565 LEU A O 1
ATOM 4497 N N . ASP A 1 566 ? -0.057 -25.285 1.276 1.00 25.03 566 ASP A N 1
ATOM 4498 C CA . ASP A 1 566 ? -1.120 -26.198 0.845 1.00 25.03 566 ASP A CA 1
ATOM 4499 C C . ASP A 1 566 ? -1.668 -27.140 1.934 1.00 25.03 566 ASP A C 1
ATOM 4501 O O . ASP A 1 566 ? -0.933 -27.475 2.905 1.00 25.03 566 ASP A O 1
#